Protein AF-0000000074722580 (afdb_homodimer)

Sequence (576 aa):
MATIPPAQSQTWTHVDGDWHEGNVPIMGARTHAVWLGSSVFDGARWFEGVAPDLDLHCQRVNASALALGLQPTMEPDAMAALTMEGIRKFDGNTAVYIRPTYWAEHGGYMSVPADPASTRFALCLFEAPMIAPQGFSVTVSPFRRPTIETMPTNAKAGCLYPNNGRAIMEARARGFDNCLVRDMLGNVCETATSNVFLVKDGQVMTPAPNRTFLSGITRNRIIDLLWQYGFKTAERALTVEDFMDADEIFSTGNHSKVVPVVQIEDRELQPGPVGKKARELYWEWAHGMATIPPAQSQTWTHVDGDWHEGNVPIMGARTHAVWLGSSVFDGARWFEGVAPDLDLHCQRVNASALALGLQPTMEPDAMAALTMEGIRKFDGNTAVYIRPTYWAEHGGYMSVPADPASTRFALCLFEAPMIAPQGFSVTVSPFRRPTIETMPTNAKAGCLYPNNGRAIMEARARGFDNCLVRDMLGNVCETATSNVFLVKDGQVMTPAPNRTFLSGITRNRIIDLLWQYGFKTAERALTVEDFMDADEIFSTGNHSKVVPVVQIEDRELQPGPVGKKARELYWEWAHG

InterPro domains:
  IPR001544 Aminotransferase class IV [PF01063] (39-264)
  IPR018300 Aminotransferase, class IV, conserved site [PS00770] (190-219)
  IPR036038 Aminotransferase-like, PLP-dependent enzymes [SSF56752] (10-288)
  IPR043131 Branched-chain-amino-acid aminotransferase-like, N-terminal [G3DSA:3.30.470.10] (3-133)
  IPR043132 Branched-chain-amino-acid aminotransferase-like, C-terminal [G3DSA:3.20.10.10] (136-288)
  IPR050571 Class-IV Pyridoxal-Phosphate-Dependent Aminotransferase [PTHR42743] (29-285)

pLDDT: mean 97.41, std 3.27, range [64.88, 98.94]

Solvent-accessible s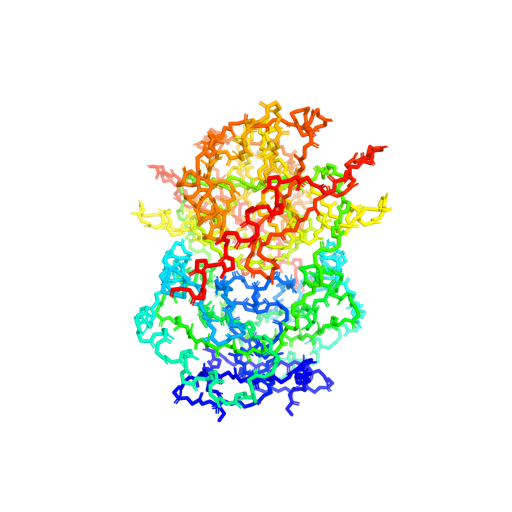urface area (backbone atoms only — not comparable to full-atom values): 29037 Å² total; per-residue (Å²): 127,59,82,58,70,73,46,94,44,66,28,42,29,38,35,86,91,39,79,39,72,42,28,46,50,66,35,20,75,62,23,30,28,64,53,36,20,41,23,25,32,37,68,39,40,37,48,95,90,33,49,66,64,42,60,58,42,39,45,45,34,42,50,14,24,47,67,72,50,36,45,66,86,70,54,34,69,59,47,44,51,51,48,57,58,54,55,66,76,50,93,72,83,60,23,28,38,36,32,48,34,41,32,21,41,34,47,34,74,93,47,63,21,57,20,33,88,40,40,45,62,37,42,38,36,31,56,46,73,72,65,81,62,83,44,43,32,27,37,76,39,90,38,32,41,42,43,60,50,34,32,71,33,79,25,56,37,10,32,60,32,49,39,32,18,52,34,30,53,56,26,41,77,74,74,24,72,25,20,39,26,22,37,90,86,56,33,41,60,25,38,57,84,30,40,45,37,35,26,45,96,79,37,35,37,30,42,41,80,76,50,40,52,76,76,46,69,52,43,52,51,46,49,50,51,39,40,72,74,66,45,56,67,44,70,36,92,34,43,62,65,55,59,74,67,32,69,26,40,28,33,26,28,60,82,64,44,48,32,30,32,34,26,48,71,92,42,79,41,56,76,39,71,64,55,52,47,47,38,52,51,49,53,51,56,56,75,98,126,58,80,58,70,75,44,95,44,67,28,42,29,39,35,88,90,40,79,39,71,41,29,46,51,66,35,21,75,62,23,30,27,64,53,36,19,41,23,25,32,37,67,39,40,36,47,95,90,32,48,67,63,42,60,59,43,37,45,45,34,42,50,14,22,48,66,72,50,36,45,67,85,70,53,33,68,59,47,46,52,50,47,56,58,55,54,67,76,50,91,71,84,61,24,29,38,37,32,46,33,42,32,21,41,33,47,33,75,92,47,63,21,56,20,32,87,39,40,44,63,37,42,39,36,32,57,46,74,72,65,80,63,82,42,44,31,28,35,76,39,89,39,31,42,43,44,61,49,33,31,69,34,78,27,56,38,8,32,60,32,50,39,30,16,52,34,31,53,55,25,40,76,74,75,24,72,25,21,38,26,21,38,90,86,56,33,41,58,24,37,58,82,31,41,46,36,36,27,44,95,81,37,36,37,30,44,42,80,76,50,41,50,78,79,44,68,51,42,53,52,45,51,52,51,39,39,73,74,65,46,56,69,42,71,34,91,35,43,63,64,56,60,75,67,33,70,24,40,30,33,26,27,62,82,65,43,48,32,30,33,32,24,48,71,91,40,80,42,58,76,38,69,63,56,52,46,46,39,51,51,49,53,52,58,56,74,103

Radius of gyration: 24.69 Å; Cα contacts (8 Å, |Δi|>4): 1431; chains: 2; bounding box: 51×77×54 Å

Secondary structure (DSSP, 8-state):
---PPPPSS-EEEEETTEEEESS-EEEETT-HHHHH--EEE--EEEBTTB-TTHHHHHHHHHHHHHHTT----S-HHHHHHHHHHHHTTS-SSS-EEEEEEEEESSB-TTSSSB-GGGEEEEEEEEE-PPPP---EEEEEEEEEPPPTTTS-TTS-BGGGHHHHHHHHHHHHHTT-SEEEEE-TTS-EEEESSSEEEEEETTEEEEEPP-SSS---HHHHHHHHHHHHHT--EEEE---HHHHHT-SEEEEEETTTEEEEEEEETTEE----HHHHHHHHHHHHHHH-/---PPPPSS-EEEEETTEEEESS-EEEETT-HHHHH--EEE--EEEBTTB-TTHHHHHHHHHHHHHHTT----S-HHHHHHHHHHHHTTS-SSS-EEEEEEEEESSB-TTSSSB-GGGEEEEEEEEE-PPPP---EEEEEEEEEPPPTTTS-TTS-BGGGHHHHHHHHHHHHHTT-SEEEEE-TTS-EEEESSSEEEEEETTEEEEEPP-SSS---HHHHHHHHHHHHHT--EEEE---HHHHHT-SEEEEEETTTEEEEEEEETTEE----HHHHHHHHHHHHHHH-

Foldseek 3Di:
DDDDDWDPFWKWKDFPHDIDTTDDDDADPQFLCVPLFFKAKFKWKDAPHFTPPQLVRLVQSCVQCVLLVAHDDDDSVRLSVVVVVVVVVDPRHFMKIKMKMKGARFADDVGNRGDNVRITIMIMIGGDHADDQPAWAEEAFPQAFDAVVVDSQSHRGPVRLVSLVVRQVVRVVVPTRWYFHYHPVQFTQDISAFFKWFADPQAIEGAADPSRHDPAPLNVVLQVLCVVVPGHYDHDRHHPVNRVRTLWMWTADNRNGIHTHQYYDPDGHDHDPSSVVSVVSVVVVRVD/DDDDDWDPFWKWKDFPHDIDTTDDDDADPQFLCVPLFFKAKFKWKDAPHFTPPQLVRLVQRCVQCVLLVAHDDDDSVRLSVVQVVVVVVDPRHFMKIWMKMKGARFADDVGNRGDNVRITIMIMIGGDHADDQPAWAEEAFPQAFDAVVVDSQSHRGPVRLVSLVVRQVVRVVVPTRWYFHYHPVQFTQDISAFFKWFADPQAIEGAADPSRHDPAPLNVVLQVLCVVVPGHYDHDRHHPVNRVRTQWMWTADNRNGIHTHQYYDPDGHDHDPSSVVSVVSVVVVRVD

Structure (mmCIF, N/CA/C/O backbone):
data_AF-0000000074722580-model_v1
#
loop_
_entity.id
_entity.type
_entity.pdbx_description
1 polymer 'Branched-chain-amino-acid aminotransferase'
#
loop_
_atom_site.group_PDB
_atom_site.id
_atom_site.type_symbol
_atom_site.label_atom_id
_atom_site.label_alt_id
_atom_site.label_comp_id
_atom_site.label_asym_id
_atom_site.label_entity_id
_atom_site.label_seq_id
_atom_site.pdbx_PDB_ins_code
_atom_site.Cartn_x
_atom_site.Cartn_y
_atom_site.Cartn_z
_atom_site.occupancy
_atom_site.B_iso_or_equiv
_atom_site.auth_seq_id
_atom_site.auth_comp_id
_atom_site.auth_asym_id
_atom_site.auth_atom_id
_atom_site.pdbx_PDB_model_num
ATOM 1 N N . MET A 1 1 ? -28 2.123 0.714 1 65.31 1 MET A N 1
ATOM 2 C CA . MET A 1 1 ? -26.75 1.441 1.031 1 65.31 1 MET A CA 1
ATOM 3 C C . MET A 1 1 ? -25.781 1.521 -0.139 1 65.31 1 MET A C 1
ATOM 5 O O . MET A 1 1 ? -26.188 1.511 -1.3 1 65.31 1 MET A O 1
ATOM 9 N N . ALA A 1 2 ? -24.5 1.854 0.197 1 73.62 2 ALA A N 1
ATOM 10 C CA . ALA A 1 2 ? -23.5 1.885 -0.874 1 73.62 2 ALA A CA 1
ATOM 11 C C . ALA A 1 2 ? -23.531 0.591 -1.683 1 73.62 2 ALA A C 1
ATOM 13 O O . ALA A 1 2 ? -23.656 -0.498 -1.12 1 73.62 2 ALA A O 1
ATOM 14 N N . THR A 1 3 ? -23.547 0.732 -2.967 1 88.06 3 THR A N 1
ATOM 15 C CA . THR A 1 3 ? -23.625 -0.433 -3.842 1 88.06 3 THR A CA 1
ATOM 16 C C . THR A 1 3 ? -22.234 -0.978 -4.137 1 88.06 3 THR A C 1
ATOM 18 O O . THR A 1 3 ? -21.438 -0.338 -4.836 1 88.06 3 THR A O 1
ATOM 21 N N . ILE A 1 4 ? -21.906 -2.1 -3.566 1 93.38 4 ILE A N 1
ATOM 22 C CA . ILE A 1 4 ? -20.672 -2.814 -3.869 1 93.38 4 ILE A CA 1
ATOM 23 C C . ILE A 1 4 ? -20.891 -3.719 -5.082 1 93.38 4 ILE A C 1
ATOM 25 O O . ILE A 1 4 ? -21.812 -4.535 -5.102 1 93.38 4 ILE A O 1
ATOM 29 N N . PRO A 1 5 ? -20.062 -3.564 -6.086 1 96 5 PRO A N 1
ATOM 30 C CA . PRO A 1 5 ? -20.25 -4.355 -7.305 1 96 5 PRO A CA 1
ATOM 31 C C . PRO A 1 5 ? -20.234 -5.859 -7.039 1 96 5 PRO A C 1
ATOM 33 O O . PRO A 1 5 ? -19.562 -6.32 -6.117 1 96 5 PRO A O 1
ATOM 36 N N . PRO A 1 6 ? -20.984 -6.586 -7.84 1 96.5 6 PRO A N 1
ATOM 37 C CA . PRO A 1 6 ? -21 -8.039 -7.66 1 96.5 6 PRO A CA 1
ATOM 38 C C . PRO A 1 6 ? -19.641 -8.672 -7.938 1 96.5 6 PRO A C 1
ATOM 40 O O . PRO A 1 6 ? -18.797 -8.078 -8.617 1 96.5 6 PRO A O 1
ATOM 43 N N . ALA A 1 7 ? -19.469 -9.836 -7.34 1 97.06 7 ALA A N 1
ATOM 44 C CA . ALA A 1 7 ? -18.25 -10.594 -7.617 1 97.06 7 ALA A CA 1
ATOM 45 C C . ALA A 1 7 ? -18.172 -10.984 -9.086 1 97.06 7 ALA A C 1
ATOM 47 O O . ALA A 1 7 ? -19.188 -11.234 -9.727 1 97.06 7 ALA A O 1
ATOM 48 N N . GLN A 1 8 ? -17 -11.078 -9.617 1 95.94 8 GLN A N 1
ATOM 49 C CA . GLN A 1 8 ? -16.766 -11.32 -11.031 1 95.94 8 GLN A CA 1
ATOM 50 C C . GLN A 1 8 ? -16.875 -12.805 -11.367 1 95.94 8 GLN A C 1
ATOM 52 O O . GLN A 1 8 ? -16.953 -13.18 -12.539 1 95.94 8 GLN A O 1
ATOM 57 N N . SER A 1 9 ? -16.875 -13.695 -10.367 1 97.44 9 SER A N 1
ATOM 58 C CA . SER A 1 9 ? -17.047 -15.141 -10.469 1 97.44 9 SER A CA 1
ATOM 59 C C . SER A 1 9 ? -17.672 -15.711 -9.203 1 97.44 9 SER A C 1
ATOM 61 O O . SER A 1 9 ? -17.859 -14.992 -8.219 1 97.44 9 SER A O 1
ATOM 63 N N . GLN A 1 10 ? -18.062 -16.984 -9.273 1 98.44 10 GLN A N 1
ATOM 64 C CA . GLN A 1 10 ? -18.578 -17.594 -8.047 1 98.44 10 GLN A CA 1
ATOM 65 C C . GLN A 1 10 ? -17.625 -17.391 -6.883 1 98.44 10 GLN A C 1
ATOM 67 O O . GLN A 1 10 ? -16.438 -17.703 -6.988 1 98.44 10 GLN A O 1
ATOM 72 N N . THR A 1 11 ? -18.172 -16.828 -5.82 1 98.75 11 THR A N 1
ATOM 73 C CA . THR A 1 11 ? -17.344 -16.422 -4.684 1 98.75 11 THR A CA 1
ATOM 74 C C . THR A 1 11 ? -18.031 -16.766 -3.367 1 98.75 11 THR A C 1
ATOM 76 O O . THR A 1 11 ? -19.234 -16.547 -3.209 1 98.75 11 THR A O 1
ATOM 79 N N . TRP A 1 12 ? -17.266 -17.391 -2.494 1 98.81 12 TRP A N 1
ATOM 80 C CA . TRP A 1 12 ? -17.656 -17.578 -1.104 1 98.81 12 TRP A CA 1
ATOM 81 C C . TRP A 1 12 ? -16.641 -16.953 -0.156 1 98.81 12 TRP A C 1
ATOM 83 O O . TRP A 1 12 ? -15.43 -17.141 -0.328 1 98.81 12 TRP A O 1
ATOM 93 N N . THR A 1 13 ? -17.141 -16.203 0.815 1 98.81 13 THR A N 1
ATOM 94 C CA . THR A 1 13 ? -16.25 -15.586 1.798 1 98.81 13 THR A CA 1
ATOM 95 C C . THR A 1 13 ? -16.703 -15.914 3.217 1 98.81 13 THR A C 1
ATOM 97 O O . THR A 1 13 ? -17.891 -15.773 3.539 1 98.81 13 THR A O 1
ATOM 100 N N . HIS A 1 14 ? -15.789 -16.484 3.963 1 98.81 14 HIS A N 1
ATOM 101 C CA . HIS A 1 14 ? -16.031 -16.625 5.395 1 98.81 14 HIS A CA 1
ATOM 102 C C . HIS A 1 14 ? -15.547 -15.398 6.16 1 98.81 14 HIS A C 1
ATOM 104 O O . HIS A 1 14 ? -14.383 -15.016 6.062 1 98.81 14 HIS A O 1
ATOM 110 N N . VAL A 1 15 ? -16.422 -14.758 6.898 1 98.19 15 VAL A N 1
ATOM 111 C CA . VAL A 1 15 ? -16.109 -13.602 7.734 1 98.19 15 VAL A CA 1
ATOM 112 C C . VAL A 1 15 ? -17.062 -13.555 8.93 1 98.19 15 VAL A C 1
ATOM 114 O O . VAL A 1 15 ? -18.25 -13.836 8.789 1 98.19 15 VAL A O 1
ATOM 117 N N . ASP A 1 16 ? -16.469 -13.336 10.094 1 96.5 16 ASP A N 1
ATOM 118 C CA . ASP A 1 16 ? -17.219 -13.211 11.344 1 96.5 16 ASP A CA 1
ATOM 119 C C . ASP A 1 16 ? -18.047 -14.461 11.609 1 96.5 16 ASP A C 1
ATOM 121 O O . ASP A 1 16 ? -19.219 -14.359 12.008 1 96.5 16 ASP A O 1
ATOM 125 N N . GLY A 1 17 ? -17.547 -15.555 11.258 1 96.12 17 GLY A N 1
ATOM 126 C CA . GLY A 1 17 ? -18.109 -16.812 11.695 1 96.12 17 GLY A CA 1
ATOM 127 C C . GLY A 1 17 ? -19.078 -17.422 10.68 1 96.12 17 GLY A C 1
ATOM 128 O O . GLY A 1 17 ? -19.547 -18.547 10.859 1 96.12 17 GLY A O 1
ATOM 129 N N . ASP A 1 18 ? -19.312 -16.719 9.547 1 97.44 18 ASP A N 1
ATOM 130 C CA . ASP A 1 18 ? -20.312 -17.188 8.602 1 97.44 18 ASP A CA 1
ATOM 131 C C . ASP A 1 18 ? -19.781 -17.156 7.168 1 97.44 18 ASP A C 1
ATOM 133 O O . ASP A 1 18 ? -18.875 -16.375 6.863 1 97.44 18 ASP A O 1
ATOM 137 N N . TRP A 1 19 ? -20.375 -18.047 6.352 1 98.31 19 TRP A N 1
ATOM 138 C CA . TRP A 1 19 ? -20.109 -18.031 4.918 1 98.31 19 TRP A CA 1
ATOM 139 C C . TRP A 1 19 ? -21.109 -17.141 4.191 1 98.31 19 TRP A C 1
ATOM 141 O O . TRP A 1 19 ? -22.312 -17.203 4.48 1 98.31 19 TRP A O 1
ATOM 151 N N . HIS A 1 20 ? -20.641 -16.312 3.318 1 98.06 20 HIS A N 1
ATOM 152 C CA . HIS A 1 20 ? -21.469 -15.461 2.473 1 98.06 20 HIS A CA 1
ATOM 153 C C . HIS A 1 20 ? -21.125 -15.641 0.999 1 98.06 20 HIS A C 1
ATOM 155 O O . HIS A 1 20 ? -19.953 -15.75 0.642 1 98.06 20 HIS A O 1
ATOM 161 N N . GLU A 1 21 ? -22.125 -15.703 0.161 1 97.81 21 GLU A N 1
ATOM 162 C CA . GLU A 1 21 ? -21.906 -15.766 -1.28 1 97.81 21 GLU A CA 1
ATOM 163 C C . GLU A 1 21 ? -21.797 -14.367 -1.88 1 97.81 21 GLU A C 1
ATOM 165 O O . GLU A 1 21 ? -22.422 -13.422 -1.39 1 97.81 21 GLU A O 1
ATOM 170 N N . GLY A 1 22 ? -20.969 -14.297 -2.967 1 97.94 22 GLY A N 1
ATOM 171 C CA . GLY A 1 22 ? -20.844 -13.031 -3.672 1 97.94 22 GLY A CA 1
ATOM 172 C C . GLY A 1 22 ? -19.812 -12.109 -3.055 1 97.94 22 GLY A C 1
ATOM 173 O O . GLY A 1 22 ? -18.906 -12.562 -2.338 1 97.94 22 GLY A O 1
ATOM 174 N N . ASN A 1 23 ? -19.812 -10.859 -3.42 1 98.12 23 ASN A N 1
ATOM 175 C CA . ASN A 1 23 ? -18.875 -9.844 -2.936 1 98.12 23 ASN A CA 1
ATOM 176 C C . ASN A 1 23 ? -19.359 -9.203 -1.643 1 98.12 23 ASN A C 1
ATOM 178 O O . ASN A 1 23 ? -19.688 -8.008 -1.621 1 98.12 23 ASN A O 1
ATOM 182 N N . VAL A 1 24 ? -19.281 -9.922 -0.545 1 97.56 24 VAL A N 1
ATOM 183 C CA . VAL A 1 24 ? -19.797 -9.492 0.752 1 97.56 24 VAL A CA 1
ATOM 184 C C . VAL A 1 24 ? -19.016 -8.273 1.232 1 97.56 24 VAL A C 1
ATOM 186 O O . VAL A 1 24 ? -17.781 -8.234 1.146 1 97.56 24 VAL A O 1
ATOM 189 N N . PRO A 1 25 ? -19.688 -7.23 1.738 1 97.38 25 PRO A N 1
ATOM 190 C CA . PRO A 1 25 ? -18.984 -6.074 2.293 1 97.38 25 PRO A CA 1
ATOM 191 C C . PRO A 1 25 ? -18.156 -6.43 3.529 1 97.38 25 PRO A C 1
ATOM 193 O O . PRO A 1 25 ? -18.656 -7.102 4.438 1 97.38 25 PRO A O 1
ATOM 196 N N . ILE A 1 26 ? -16.891 -5.918 3.549 1 98 26 ILE A N 1
ATOM 197 C CA . ILE A 1 26 ? -16.094 -6.285 4.703 1 98 26 ILE A CA 1
ATOM 198 C C . ILE A 1 26 ? -15.383 -5.051 5.258 1 98 26 ILE A C 1
ATOM 200 O O . ILE A 1 26 ? -14.867 -5.074 6.379 1 98 26 ILE A O 1
ATOM 204 N N . MET A 1 27 ? -15.328 -3.924 4.543 1 98.25 27 MET A N 1
ATOM 205 C CA . MET A 1 27 ? -14.695 -2.699 5.027 1 98.25 27 MET A CA 1
ATOM 206 C C . MET A 1 27 ? -15.633 -1.507 4.875 1 98.25 27 MET A C 1
ATOM 208 O O . MET A 1 27 ? -16.328 -1.385 3.865 1 98.25 27 MET A O 1
ATOM 212 N N . GLY A 1 28 ? -15.578 -0.667 5.918 1 98.25 28 GLY A N 1
ATOM 213 C CA . GLY A 1 28 ? -16.328 0.579 5.871 1 98.25 28 GLY A CA 1
ATOM 214 C C . GLY A 1 28 ? -15.453 1.787 5.59 1 98.25 28 GLY A C 1
ATOM 215 O O . GLY A 1 28 ? -14.227 1.675 5.539 1 98.25 28 GLY A O 1
ATOM 216 N N . ALA A 1 29 ? -16.078 2.891 5.438 1 98.31 29 ALA A N 1
ATOM 217 C CA . ALA A 1 29 ? -15.414 4.137 5.062 1 98.31 29 ALA A CA 1
ATOM 218 C C . ALA A 1 29 ? -14.383 4.547 6.109 1 98.31 29 ALA A C 1
ATOM 220 O O . ALA A 1 29 ? -13.422 5.254 5.801 1 98.31 29 ALA A O 1
ATOM 221 N N . ARG A 1 30 ? -14.57 4.039 7.355 1 98.31 30 ARG A N 1
ATOM 222 C CA . ARG A 1 30 ? -13.672 4.43 8.438 1 98.31 30 ARG A CA 1
ATOM 223 C C . ARG A 1 30 ? -12.656 3.336 8.727 1 98.31 30 ARG A C 1
ATOM 225 O O . ARG A 1 30 ? -11.836 3.467 9.641 1 98.31 30 ARG A O 1
ATOM 232 N N . THR A 1 31 ? -12.711 2.223 7.957 1 98.62 31 THR A N 1
ATOM 233 C CA . THR A 1 31 ? -11.734 1.152 8.133 1 98.62 31 THR A CA 1
ATOM 234 C C . THR A 1 31 ? -10.328 1.638 7.789 1 98.62 31 THR A C 1
ATOM 236 O O . THR A 1 31 ? -10.125 2.273 6.75 1 98.62 31 THR A O 1
ATOM 239 N N . HIS A 1 32 ? -9.391 1.327 8.68 1 98.69 32 HIS A N 1
ATOM 240 C CA . HIS A 1 32 ? -8.016 1.782 8.547 1 98.69 32 HIS A CA 1
ATOM 241 C C . HIS A 1 32 ? -7.395 1.299 7.242 1 98.69 32 HIS A C 1
ATOM 243 O O . HIS A 1 32 ? -6.711 2.061 6.551 1 98.69 32 HIS A O 1
ATOM 249 N N . ALA A 1 33 ? -7.613 0.136 6.836 1 98.69 33 ALA A N 1
ATOM 250 C CA . ALA A 1 33 ? -7.008 -0.478 5.656 1 98.69 33 ALA A CA 1
ATOM 251 C C . ALA A 1 33 ? -7.473 0.211 4.379 1 98.69 33 ALA A C 1
ATOM 253 O O . ALA A 1 33 ? -6.758 0.216 3.373 1 98.69 33 ALA A O 1
ATOM 254 N N . VAL A 1 34 ? -8.617 0.86 4.402 1 98.06 34 VAL A N 1
ATOM 255 C CA . VAL A 1 34 ? -9.203 1.49 3.225 1 98.06 34 VAL A CA 1
ATOM 256 C C . VAL A 1 34 ? -8.305 2.633 2.75 1 98.06 34 VAL A C 1
ATOM 258 O O . VAL A 1 34 ? -8.117 2.82 1.545 1 98.06 34 VAL A O 1
ATOM 261 N N . TRP A 1 35 ? -7.707 3.291 3.707 1 96.75 35 TRP A N 1
ATOM 262 C CA . TRP A 1 35 ? -7.016 4.5 3.273 1 96.75 35 TRP A CA 1
ATOM 263 C C . TRP A 1 35 ? -5.547 4.465 3.684 1 96.75 35 TRP A C 1
ATOM 265 O O . TRP A 1 35 ? -4.715 5.156 3.094 1 96.75 35 TRP A O 1
ATOM 275 N N . LEU A 1 36 ? -5.168 3.557 4.633 1 98.19 36 LEU A N 1
ATOM 276 C CA . LEU A 1 36 ? -3.773 3.561 5.055 1 98.19 36 LEU A CA 1
ATOM 277 C C . LEU A 1 36 ? -3.119 2.209 4.785 1 98.19 36 LEU A C 1
ATOM 279 O O . LEU A 1 36 ? -2.014 1.942 5.258 1 98.19 36 LEU A O 1
ATOM 283 N N . GLY A 1 37 ? -3.77 1.348 4.117 1 98.31 37 GLY A N 1
ATOM 284 C CA . GLY A 1 37 ? -3.193 0.197 3.439 1 98.31 37 GLY A CA 1
ATOM 285 C C . GLY A 1 37 ? -2.719 -0.882 4.395 1 98.31 37 GLY A C 1
ATOM 286 O O . GLY A 1 37 ? -1.729 -1.565 4.125 1 98.31 37 GLY A O 1
ATOM 287 N N . SER A 1 38 ? -3.393 -1.056 5.523 1 98.69 38 SER A N 1
ATOM 288 C CA . SER A 1 38 ? -2.994 -2.051 6.512 1 98.69 38 SER A CA 1
ATOM 289 C C . SER A 1 38 ? -3.668 -3.395 6.246 1 98.69 38 SER A C 1
ATOM 291 O O . SER A 1 38 ? -4.438 -3.883 7.074 1 98.69 38 SER A O 1
ATOM 293 N N . SER A 1 39 ? -3.297 -4.047 5.137 1 98.88 39 SER A N 1
ATOM 294 C CA . SER A 1 39 ? -3.838 -5.355 4.789 1 98.88 39 SER A CA 1
ATOM 295 C C . SER A 1 39 ? -2.748 -6.285 4.27 1 98.88 39 SER A C 1
ATOM 297 O O . SER A 1 39 ? -1.799 -5.836 3.621 1 98.88 39 SER A O 1
ATOM 299 N N . VAL A 1 40 ? -2.861 -7.547 4.633 1 98.94 40 VAL A N 1
ATOM 300 C CA . VAL A 1 40 ? -2.047 -8.625 4.082 1 98.94 40 VAL A CA 1
ATOM 301 C C . VAL A 1 40 ? -2.951 -9.727 3.537 1 98.94 40 VAL A C 1
ATOM 303 O O . VAL A 1 40 ? -4.121 -9.828 3.918 1 98.94 40 VAL A O 1
ATOM 306 N N . PHE A 1 41 ? -2.447 -10.484 2.617 1 98.88 41 PHE A N 1
ATOM 307 C CA . PHE A 1 41 ? -3.166 -11.633 2.076 1 98.88 41 PHE A CA 1
ATOM 308 C C . PHE A 1 41 ? -2.199 -12.742 1.688 1 98.88 41 PHE A C 1
ATOM 310 O O . PHE A 1 41 ? -0.981 -12.555 1.726 1 98.88 41 PHE A O 1
ATOM 317 N N . ASP A 1 42 ? -2.662 -13.836 1.415 1 98.62 42 ASP A N 1
ATOM 318 C CA . ASP A 1 42 ? -1.96 -14.883 0.681 1 98.62 42 ASP A CA 1
ATOM 319 C C . ASP A 1 42 ? -2.838 -15.461 -0.427 1 98.62 42 ASP A C 1
ATOM 321 O O . ASP A 1 42 ? -4.008 -15.094 -0.553 1 98.62 42 ASP A O 1
ATOM 325 N N . GLY A 1 43 ? -2.273 -16.141 -1.297 1 97.75 43 GLY A N 1
ATOM 326 C CA . GLY A 1 43 ? -2.963 -16.766 -2.414 1 97.75 43 GLY A CA 1
ATOM 327 C C . GLY A 1 43 ? -2.594 -18.234 -2.602 1 97.75 43 GLY A C 1
ATOM 328 O O . GLY A 1 43 ? -1.479 -18.547 -3.027 1 97.75 43 GLY A O 1
ATOM 329 N N . ALA A 1 44 ? -3.471 -19.062 -2.271 1 98.25 44 ALA A N 1
ATOM 330 C CA . ALA A 1 44 ? -3.346 -20.484 -2.582 1 98.25 44 ALA A CA 1
ATOM 331 C C . ALA A 1 44 ? -4.312 -20.891 -3.688 1 98.25 44 ALA A C 1
ATOM 333 O O . ALA A 1 44 ? -5.016 -20.047 -4.246 1 98.25 44 ALA A O 1
ATOM 334 N N . ARG A 1 45 ? -4.195 -22.188 -4.09 1 97.56 45 ARG A N 1
ATOM 335 C CA . ARG A 1 45 ? -5.016 -22.672 -5.199 1 97.56 45 ARG A CA 1
ATOM 336 C C . ARG A 1 45 ? -5.539 -24.078 -4.922 1 97.56 45 ARG A C 1
ATOM 338 O O . ARG A 1 45 ? -4.805 -24.938 -4.414 1 97.56 45 ARG A O 1
ATOM 345 N N . TRP A 1 46 ? -6.797 -24.25 -5.203 1 98.12 46 TRP A N 1
ATOM 346 C CA . TRP A 1 46 ? -7.391 -25.578 -5.324 1 98.12 46 TRP A CA 1
ATOM 347 C C . TRP A 1 46 ? -7.668 -25.922 -6.781 1 98.12 46 TRP A C 1
ATOM 349 O O . TRP A 1 46 ? -8.266 -25.125 -7.512 1 98.12 46 TRP A O 1
ATOM 359 N N . PHE A 1 47 ? -7.172 -27.094 -7.23 1 97.31 47 PHE A N 1
ATOM 360 C CA . PHE A 1 47 ? -7.418 -27.547 -8.594 1 97.31 47 PHE A CA 1
ATOM 361 C C . PHE A 1 47 ? -7.391 -29.078 -8.664 1 97.31 47 PHE A C 1
ATOM 363 O O . PHE A 1 47 ? -6.602 -29.719 -7.965 1 97.31 47 PHE A O 1
ATOM 370 N N . GLU A 1 48 ? -8.273 -29.625 -9.391 1 96.5 48 GLU A N 1
ATOM 371 C CA . GLU A 1 48 ? -8.328 -31.062 -9.648 1 96.5 48 GLU A CA 1
ATOM 372 C C . GLU A 1 48 ? -8.336 -31.859 -8.344 1 96.5 48 GLU A C 1
ATOM 374 O O . GLU A 1 48 ? -7.68 -32.875 -8.234 1 96.5 48 GLU A O 1
ATOM 379 N N . GLY A 1 49 ? -8.852 -31.297 -7.344 1 96.94 49 GLY A N 1
ATOM 380 C CA . GLY A 1 49 ? -9.086 -32.031 -6.105 1 96.94 49 GLY A CA 1
ATOM 381 C C . GLY A 1 49 ? -7.98 -31.828 -5.086 1 96.94 49 GLY A C 1
ATOM 382 O O . GLY A 1 49 ? -8.039 -32.375 -3.98 1 96.94 49 GLY A O 1
ATOM 383 N N . VAL A 1 50 ? -7 -31 -5.418 1 97.62 50 VAL A N 1
ATOM 384 C CA . VAL A 1 50 ? -5.883 -30.844 -4.496 1 97.62 50 VAL A CA 1
ATOM 385 C C . VAL A 1 50 ? -5.664 -29.359 -4.199 1 97.62 50 VAL A C 1
ATOM 387 O O . VAL A 1 50 ? -6.047 -28.5 -4.992 1 97.62 50 VAL A O 1
ATOM 390 N N . ALA A 1 51 ? -5.105 -29.031 -3.094 1 98.06 51 ALA A N 1
ATOM 391 C CA . ALA A 1 51 ? -4.676 -27.703 -2.67 1 98.06 51 ALA A CA 1
ATOM 392 C C . ALA A 1 51 ? -3.238 -27.719 -2.162 1 98.06 51 ALA A C 1
ATOM 394 O O . ALA A 1 51 ? -2.996 -27.594 -0.959 1 98.06 51 ALA A O 1
ATOM 395 N N . PRO A 1 52 ? -2.309 -27.812 -3.104 1 98.06 52 PRO A N 1
ATOM 396 C CA . PRO A 1 52 ? -0.913 -28 -2.703 1 98.06 52 PRO A CA 1
ATOM 397 C C . PRO A 1 52 ? -0.396 -26.875 -1.816 1 98.06 52 PRO A C 1
ATOM 399 O O . PRO A 1 52 ? -0.707 -25.703 -2.057 1 98.06 52 PRO A O 1
ATOM 402 N N . ASP A 1 53 ? 0.362 -27.25 -0.727 1 98.44 53 ASP A N 1
ATOM 403 C CA . ASP A 1 53 ? 1.089 -26.344 0.163 1 98.44 53 ASP A CA 1
ATOM 404 C C . ASP A 1 53 ? 0.135 -25.375 0.866 1 98.44 53 ASP A C 1
ATOM 406 O O . ASP A 1 53 ? 0.532 -24.281 1.256 1 98.44 53 ASP A O 1
ATOM 410 N N . LEU A 1 54 ? -1.122 -25.781 1.011 1 98.69 54 LEU A N 1
ATOM 411 C CA . LEU A 1 54 ? -2.105 -24.922 1.669 1 98.69 54 LEU A CA 1
ATOM 412 C C . LEU A 1 54 ? -1.646 -24.547 3.074 1 98.69 54 LEU A C 1
ATOM 414 O O . LEU A 1 54 ? -1.824 -23.406 3.504 1 98.69 54 LEU A O 1
ATOM 418 N N . ASP A 1 55 ? -1.106 -25.469 3.77 1 98.56 55 ASP A N 1
ATOM 419 C CA . ASP A 1 55 ? -0.62 -25.219 5.125 1 98.56 55 ASP A CA 1
ATOM 420 C C . ASP A 1 55 ? 0.43 -24.109 5.137 1 98.56 55 ASP A C 1
ATOM 422 O O . ASP A 1 55 ? 0.406 -23.234 6.008 1 98.56 55 ASP A O 1
ATOM 426 N N . LEU A 1 56 ? 1.368 -24.125 4.141 1 98.69 56 LEU A N 1
ATOM 427 C CA . LEU A 1 56 ? 2.424 -23.125 4.055 1 98.69 56 LEU A CA 1
ATOM 428 C C . LEU A 1 56 ? 1.841 -21.75 3.744 1 98.69 56 LEU A C 1
ATOM 430 O O . LEU A 1 56 ? 2.305 -20.734 4.277 1 98.69 56 LEU A O 1
ATOM 434 N N . HIS A 1 57 ? 0.847 -21.719 2.895 1 98.81 57 HIS A N 1
ATOM 435 C CA . HIS A 1 57 ? 0.184 -20.453 2.582 1 98.81 57 HIS A CA 1
ATOM 436 C C . HIS A 1 57 ? -0.523 -19.891 3.805 1 98.81 57 HIS A C 1
ATOM 438 O O . HIS A 1 57 ? -0.477 -18.672 4.047 1 98.81 57 HIS A O 1
ATOM 444 N N . CYS A 1 58 ? -1.173 -20.734 4.574 1 98.88 58 CYS A N 1
ATOM 445 C CA . CYS A 1 58 ? -1.843 -20.312 5.801 1 98.88 58 CYS A CA 1
ATOM 446 C C . CYS A 1 58 ? -0.837 -19.797 6.82 1 98.88 58 CYS A C 1
ATOM 448 O O . CYS A 1 58 ? -1.1 -18.812 7.512 1 98.88 58 CYS A O 1
ATOM 450 N N . GLN A 1 59 ? 0.28 -20.422 6.895 1 98.88 59 GLN A N 1
ATOM 451 C CA . GLN A 1 59 ? 1.333 -19.969 7.797 1 98.88 59 GLN A CA 1
ATOM 452 C C . GLN A 1 59 ? 1.888 -18.625 7.355 1 98.88 59 GLN A C 1
ATOM 454 O O . GLN A 1 59 ? 2.15 -17.75 8.188 1 98.88 59 GLN A O 1
ATOM 459 N N . ARG A 1 60 ? 2.014 -18.469 6.074 1 98.81 60 ARG A N 1
ATOM 460 C CA . ARG A 1 60 ? 2.652 -17.25 5.574 1 98.81 60 ARG A CA 1
ATOM 461 C C . ARG A 1 60 ? 1.759 -16.031 5.785 1 98.81 60 ARG A C 1
ATOM 463 O O . ARG A 1 60 ? 2.25 -14.938 6.051 1 98.81 60 ARG A O 1
ATOM 470 N N . VAL A 1 61 ? 0.432 -16.172 5.648 1 98.94 61 VAL A N 1
ATOM 471 C CA . VAL A 1 61 ? -0.416 -15.008 5.852 1 98.94 61 VAL A CA 1
ATOM 472 C C . VAL A 1 61 ? -0.317 -14.547 7.301 1 98.94 61 VAL A C 1
ATOM 474 O O . VAL A 1 61 ? -0.367 -13.344 7.582 1 98.94 61 VAL A O 1
ATOM 477 N N . ASN A 1 62 ? -0.174 -15.461 8.234 1 98.94 62 ASN A N 1
ATOM 478 C CA . ASN A 1 62 ? 0.017 -15.086 9.633 1 98.94 62 ASN A CA 1
ATOM 479 C C . ASN A 1 62 ? 1.363 -14.398 9.852 1 98.94 62 ASN A C 1
ATOM 481 O O . ASN A 1 62 ? 1.451 -13.414 10.578 1 98.94 62 ASN A O 1
ATOM 485 N N . ALA A 1 63 ? 2.383 -14.945 9.227 1 98.88 63 ALA A N 1
ATOM 486 C CA . ALA A 1 63 ? 3.691 -14.305 9.32 1 98.88 63 ALA A CA 1
ATOM 487 C C . ALA A 1 63 ? 3.652 -12.898 8.734 1 98.88 63 ALA A C 1
ATOM 489 O O . ALA A 1 63 ? 4.266 -11.977 9.273 1 98.88 63 ALA A O 1
ATOM 490 N N . SER A 1 64 ? 2.951 -12.758 7.609 1 98.88 64 SER A N 1
ATOM 491 C CA . SER A 1 64 ? 2.795 -11.453 6.977 1 98.88 64 SER A CA 1
ATOM 492 C C . SER A 1 64 ? 2.055 -10.477 7.891 1 98.88 64 SER A C 1
ATOM 494 O O . SER A 1 64 ? 2.41 -9.305 7.969 1 98.88 64 SER A O 1
ATOM 496 N N . ALA A 1 65 ? 1.002 -10.969 8.539 1 98.88 65 ALA A N 1
ATOM 497 C CA . ALA A 1 65 ? 0.247 -10.133 9.477 1 98.88 65 ALA A CA 1
ATOM 498 C C . ALA A 1 65 ? 1.146 -9.602 10.586 1 98.88 65 ALA A C 1
ATOM 500 O O . ALA A 1 65 ? 1.186 -8.398 10.844 1 98.88 65 ALA A O 1
ATOM 501 N N . LEU A 1 66 ? 1.922 -10.453 11.172 1 98.69 66 LEU A N 1
ATOM 502 C CA . LEU A 1 66 ? 2.836 -10.055 12.234 1 98.69 66 LEU A CA 1
ATOM 503 C C . LEU A 1 66 ? 3.854 -9.039 11.727 1 98.69 66 LEU A C 1
ATOM 505 O O . LEU A 1 66 ? 4.125 -8.047 12.398 1 98.69 66 LEU A O 1
ATOM 509 N N . ALA A 1 67 ? 4.363 -9.32 10.555 1 98.44 67 ALA A N 1
ATOM 510 C CA . ALA A 1 67 ? 5.367 -8.438 9.969 1 98.44 67 ALA A CA 1
ATOM 511 C C . ALA A 1 67 ? 4.801 -7.035 9.742 1 98.44 67 ALA A C 1
ATOM 513 O O . ALA A 1 67 ? 5.523 -6.043 9.852 1 98.44 67 ALA A O 1
ATOM 514 N N . LEU A 1 68 ? 3.504 -6.934 9.484 1 98.5 68 LEU A N 1
ATOM 515 C CA . LEU A 1 68 ? 2.887 -5.648 9.18 1 98.5 68 LEU A CA 1
ATOM 516 C C . LEU A 1 68 ? 2.361 -4.988 10.453 1 98.5 68 LEU A C 1
ATOM 518 O O . LEU A 1 68 ? 1.734 -3.926 10.391 1 98.5 68 LEU A O 1
ATOM 522 N N . GLY A 1 69 ? 2.486 -5.621 11.586 1 97.75 69 GLY A N 1
ATOM 523 C CA . GLY A 1 69 ? 2.027 -5.066 12.852 1 97.75 69 GLY A CA 1
ATOM 524 C C . GLY A 1 69 ? 0.582 -5.406 13.156 1 97.75 69 GLY A C 1
ATOM 525 O O . GLY A 1 69 ? -0.074 -4.707 13.938 1 97.75 69 GLY A O 1
ATOM 526 N N . LEU A 1 70 ? 0.049 -6.43 12.547 1 98.69 70 LEU A N 1
ATOM 527 C CA . LEU A 1 70 ? -1.289 -6.941 12.828 1 98.69 70 LEU A CA 1
ATOM 528 C C . LEU A 1 70 ? -1.226 -8.156 13.75 1 98.69 70 LEU A C 1
ATOM 530 O O . LEU A 1 70 ? -0.161 -8.75 13.922 1 98.69 70 LEU A O 1
ATOM 534 N N . GLN A 1 71 ? -2.326 -8.422 14.367 1 98.69 71 GLN A N 1
ATOM 535 C CA . GLN A 1 71 ? -2.434 -9.617 15.203 1 98.69 71 GLN A CA 1
ATOM 536 C C . GLN A 1 71 ? -3.262 -10.695 14.516 1 98.69 71 GLN A C 1
ATOM 538 O O . GLN A 1 71 ? -4.488 -10.609 14.469 1 98.69 71 GLN A O 1
ATOM 543 N N . PRO A 1 72 ? -2.602 -11.695 13.977 1 98.69 72 PRO A N 1
ATOM 544 C CA . PRO A 1 72 ? -3.379 -12.773 13.367 1 98.69 72 PRO A CA 1
ATOM 545 C C . PRO A 1 72 ? -4.34 -13.445 14.344 1 98.69 72 PRO A C 1
ATOM 547 O O . PRO A 1 72 ? -4.004 -13.625 15.516 1 98.69 72 PRO A O 1
ATOM 550 N N . THR A 1 73 ? -5.488 -13.836 13.859 1 98.56 73 THR A N 1
ATOM 551 C CA . THR A 1 73 ? -6.535 -14.328 14.742 1 98.56 73 THR A CA 1
ATOM 552 C C . THR A 1 73 ? -6.906 -15.766 14.406 1 98.56 73 THR A C 1
ATOM 554 O O . THR A 1 73 ? -7.707 -16.391 15.102 1 98.56 73 THR A O 1
ATOM 557 N N . MET A 1 74 ? -6.434 -16.312 13.375 1 98.56 74 MET A N 1
ATOM 558 C CA . MET A 1 74 ? -6.766 -17.656 12.93 1 98.56 74 MET A CA 1
ATOM 559 C C . MET A 1 74 ? -5.535 -18.562 12.945 1 98.56 74 MET A C 1
ATOM 561 O O . MET A 1 74 ? -4.477 -18.172 12.438 1 98.56 74 MET A O 1
ATOM 565 N N . GLU A 1 75 ? -5.668 -19.688 13.555 1 98.56 75 GLU A N 1
ATOM 566 C CA . GLU A 1 75 ? -4.598 -20.672 13.469 1 98.56 75 GLU A CA 1
ATOM 567 C C . GLU A 1 75 ? -4.477 -21.25 12.055 1 98.56 75 GLU A C 1
ATOM 569 O O . GLU A 1 75 ? -5.488 -21.516 11.406 1 98.56 75 GLU A O 1
ATOM 574 N N . PRO A 1 76 ? -3.246 -21.5 11.633 1 98.75 76 PRO A N 1
ATOM 575 C CA . PRO A 1 76 ? -3.055 -21.984 10.266 1 98.75 76 PRO A CA 1
ATOM 576 C C . PRO A 1 76 ? -3.814 -23.266 9.977 1 98.75 76 PRO A C 1
ATOM 578 O O . PRO A 1 76 ? -4.441 -23.406 8.922 1 98.75 76 PRO A O 1
ATOM 581 N N . ASP A 1 77 ? -3.791 -24.188 10.859 1 98.69 77 ASP A N 1
ATOM 582 C CA . ASP A 1 77 ? -4.492 -25.453 10.656 1 98.69 77 ASP A CA 1
ATOM 583 C C . ASP A 1 77 ? -6 -25.234 10.555 1 98.69 77 ASP A C 1
ATOM 585 O O . ASP A 1 77 ? -6.672 -25.875 9.742 1 98.69 77 ASP A O 1
ATOM 589 N N . ALA A 1 78 ? -6.52 -24.406 11.445 1 98.75 78 ALA A N 1
ATOM 590 C CA . ALA A 1 78 ? -7.941 -24.078 11.398 1 98.75 78 ALA A CA 1
ATOM 591 C C . ALA A 1 78 ? -8.305 -23.375 10.094 1 98.75 78 ALA A C 1
ATOM 593 O O . ALA A 1 78 ? -9.375 -23.625 9.523 1 98.75 78 ALA A O 1
ATOM 594 N N . MET A 1 79 ? -7.434 -22.578 9.664 1 98.81 79 MET A N 1
ATOM 595 C CA . MET A 1 79 ? -7.613 -21.875 8.398 1 98.81 79 MET A CA 1
ATOM 596 C C . MET A 1 79 ? -7.672 -22.859 7.234 1 98.81 79 MET A C 1
ATOM 598 O O . MET A 1 79 ? -8.523 -22.734 6.352 1 98.81 79 MET A O 1
ATOM 602 N N . ALA A 1 80 ? -6.75 -23.781 7.23 1 98.81 80 ALA A N 1
ATOM 603 C CA . ALA A 1 80 ? -6.715 -24.797 6.184 1 98.81 80 ALA A CA 1
ATOM 604 C C . ALA A 1 80 ? -7.988 -25.641 6.191 1 98.81 80 ALA A C 1
ATOM 606 O O . ALA A 1 80 ? -8.562 -25.922 5.137 1 98.81 80 ALA A O 1
ATOM 607 N N . ALA A 1 81 ? -8.43 -26 7.387 1 98.75 81 ALA A N 1
ATOM 608 C CA . ALA A 1 81 ? -9.656 -26.781 7.512 1 98.75 81 ALA A CA 1
ATOM 609 C C . ALA A 1 81 ? -10.859 -26 7.004 1 98.75 81 ALA A C 1
ATOM 611 O O . ALA A 1 81 ? -11.703 -26.531 6.285 1 98.75 81 ALA A O 1
ATOM 612 N N . LEU A 1 82 ? -10.914 -24.734 7.398 1 98.88 82 LEU A N 1
ATOM 613 C CA . LEU A 1 82 ? -11.992 -23.859 6.957 1 98.88 82 LEU A CA 1
ATOM 614 C C . LEU A 1 82 ? -11.992 -23.719 5.438 1 98.88 82 LEU A C 1
ATOM 616 O O . LEU A 1 82 ? -13.055 -23.656 4.812 1 98.88 82 LEU A O 1
ATOM 620 N N . THR A 1 83 ? -10.797 -23.656 4.852 1 98.88 83 THR A N 1
ATOM 621 C CA . THR A 1 83 ? -10.648 -23.578 3.4 1 98.88 83 THR A CA 1
ATOM 622 C C . THR A 1 83 ? -11.281 -24.797 2.727 1 98.88 83 THR A C 1
ATOM 624 O O . THR A 1 83 ? -12.062 -24.656 1.783 1 98.88 83 THR A O 1
ATOM 627 N N . MET A 1 84 ? -10.977 -25.938 3.219 1 98.56 84 MET A N 1
ATOM 628 C CA . MET A 1 84 ? -11.492 -27.156 2.605 1 98.56 84 MET A CA 1
ATOM 629 C C . MET A 1 84 ? -13 -27.266 2.775 1 98.56 84 MET A C 1
ATOM 631 O O . MET A 1 84 ? -13.695 -27.781 1.901 1 98.56 84 MET A O 1
ATOM 635 N N . GLU A 1 85 ? -13.477 -26.781 3.916 1 98.5 85 GLU A N 1
ATOM 636 C CA . GLU A 1 85 ? -14.922 -26.656 4.09 1 98.5 85 GLU A CA 1
ATOM 637 C C . GLU A 1 85 ? -15.531 -25.766 3.016 1 98.5 85 GLU A C 1
ATOM 639 O O . GLU A 1 85 ? -16.562 -26.109 2.422 1 98.5 85 GLU A O 1
ATOM 644 N N . GLY A 1 86 ? -14.906 -24.656 2.738 1 98.81 86 GLY A N 1
ATOM 645 C CA . GLY A 1 86 ? -15.391 -23.703 1.743 1 98.81 86 GLY A CA 1
ATOM 646 C C . GLY A 1 86 ? -15.336 -24.25 0.328 1 98.81 86 GLY A C 1
ATOM 647 O O . GLY A 1 86 ? -16.219 -23.969 -0.486 1 98.81 86 GLY A O 1
ATOM 648 N N . ILE A 1 87 ? -14.305 -25.031 0.047 1 98.69 87 ILE A N 1
ATOM 649 C CA . ILE A 1 87 ? -14.117 -25.609 -1.278 1 98.69 87 ILE A CA 1
ATOM 650 C C . ILE A 1 87 ? -15.312 -26.5 -1.629 1 98.69 87 ILE A C 1
ATOM 652 O O . ILE A 1 87 ? -15.734 -26.562 -2.787 1 98.69 87 ILE A O 1
ATOM 656 N N . ARG A 1 88 ? -15.938 -27.078 -0.632 1 98.12 88 ARG A N 1
ATOM 657 C CA . ARG A 1 88 ? -17.062 -27.984 -0.841 1 98.12 88 ARG A CA 1
ATOM 658 C C . ARG A 1 88 ? -18.297 -27.219 -1.319 1 98.12 88 ARG A C 1
ATOM 660 O O . ARG A 1 88 ? -19.266 -27.812 -1.788 1 98.12 88 ARG A O 1
ATOM 667 N N . LYS A 1 89 ? -18.281 -25.938 -1.227 1 98.38 89 LYS A N 1
ATOM 668 C CA . LYS A 1 89 ? -19.406 -25.125 -1.664 1 98.38 89 LYS A CA 1
ATOM 669 C C . LYS A 1 89 ? -19.391 -24.922 -3.178 1 98.38 89 LYS A C 1
ATOM 671 O O . LYS A 1 89 ? -20.391 -24.5 -3.764 1 98.38 89 LYS A O 1
ATOM 676 N N . PHE A 1 90 ? -18.297 -25.297 -3.793 1 98.31 90 PHE A N 1
ATOM 677 C CA . PHE A 1 90 ? -18.156 -25.219 -5.242 1 98.31 90 PHE A CA 1
ATOM 678 C C . PHE A 1 90 ? -18.5 -26.547 -5.895 1 98.31 90 PHE A C 1
ATOM 680 O O . PHE A 1 90 ? -18.594 -27.578 -5.215 1 98.31 90 PHE A O 1
ATOM 687 N N . ASP A 1 91 ? -18.688 -26.578 -7.27 1 96 91 ASP A N 1
ATOM 688 C CA . ASP A 1 91 ? -19.094 -27.797 -7.961 1 96 91 ASP A CA 1
ATOM 689 C C . ASP A 1 91 ? -17.891 -28.688 -8.273 1 96 91 ASP A C 1
ATOM 691 O O . ASP A 1 91 ? -18.047 -29.797 -8.75 1 96 91 ASP A O 1
ATOM 695 N N . GLY A 1 92 ? -16.719 -28.172 -8.055 1 94.06 92 GLY A N 1
ATOM 696 C CA . GLY A 1 92 ? -15.508 -28.969 -8.188 1 94.06 92 GLY A CA 1
ATOM 697 C C . GLY A 1 92 ? -14.961 -29 -9.602 1 94.06 92 GLY A C 1
ATOM 698 O O . GLY A 1 92 ? -13.953 -29.656 -9.875 1 94.06 92 GLY A O 1
ATOM 699 N N . ASN A 1 93 ? -15.461 -28.234 -10.523 1 94.88 93 ASN A N 1
ATOM 700 C CA . ASN A 1 93 ? -15.078 -28.312 -11.93 1 94.88 93 ASN A CA 1
ATOM 701 C C . ASN A 1 93 ? -14.062 -27.234 -12.297 1 94.88 93 ASN A C 1
ATOM 703 O O . ASN A 1 93 ? -13.328 -27.359 -13.273 1 94.88 93 ASN A O 1
ATOM 707 N N . THR A 1 94 ? -14.117 -26.156 -11.555 1 96.5 94 THR A N 1
ATOM 708 C CA . THR A 1 94 ? -13.258 -25 -11.828 1 96.5 94 THR A CA 1
ATOM 709 C C . THR A 1 94 ? -12.258 -24.797 -10.695 1 96.5 94 THR A C 1
ATOM 711 O O . THR A 1 94 ? -12.602 -24.953 -9.523 1 96.5 94 THR A O 1
ATOM 714 N N . ALA A 1 95 ? -11.016 -24.469 -11.023 1 97.62 95 ALA A N 1
ATOM 715 C CA . ALA A 1 95 ? -10.016 -24.156 -10.008 1 97.62 95 ALA A CA 1
ATOM 716 C C . ALA A 1 95 ? -10.461 -22.984 -9.148 1 97.62 95 ALA A C 1
ATOM 718 O O . ALA A 1 95 ? -11.195 -22.109 -9.617 1 97.62 95 ALA A O 1
ATOM 719 N N . VAL A 1 96 ? -10.055 -22.969 -7.906 1 98.44 96 VAL A N 1
ATOM 720 C CA . VAL A 1 96 ? -10.477 -21.969 -6.93 1 98.44 96 VAL A CA 1
ATOM 721 C C . VAL A 1 96 ? -9.258 -21.266 -6.344 1 98.44 96 VAL A C 1
ATOM 723 O O . VAL A 1 96 ? -8.297 -21.922 -5.922 1 98.44 96 VAL A O 1
ATOM 726 N N . TYR A 1 97 ? -9.281 -19.984 -6.453 1 98.12 97 TYR A N 1
ATOM 727 C CA . TYR A 1 97 ? -8.305 -19.172 -5.738 1 98.12 97 TYR A CA 1
ATOM 728 C C . TYR A 1 97 ? -8.672 -19.047 -4.266 1 98.12 97 TYR A C 1
ATOM 730 O O . TYR A 1 97 ? -9.828 -18.781 -3.928 1 98.12 97 TYR A O 1
ATOM 738 N N . ILE A 1 98 ? -7.73 -19.281 -3.377 1 98.75 98 ILE A N 1
ATOM 739 C CA . ILE A 1 98 ? -7.891 -19.234 -1.927 1 98.75 98 ILE A CA 1
ATOM 740 C C . ILE A 1 98 ? -7.16 -18.031 -1.357 1 98.75 98 ILE A C 1
ATOM 742 O O . ILE A 1 98 ? -5.93 -17.969 -1.391 1 98.75 98 ILE A O 1
ATOM 746 N N . ARG A 1 99 ? -7.922 -17.094 -0.751 1 98.81 99 ARG A N 1
ATOM 747 C CA . ARG A 1 99 ? -7.297 -15.852 -0.328 1 98.81 99 ARG A CA 1
ATOM 748 C C . ARG A 1 99 ? -7.645 -15.523 1.121 1 98.81 99 ARG A C 1
ATOM 750 O O . ARG A 1 99 ? -8.617 -14.812 1.387 1 98.81 99 ARG A O 1
ATOM 757 N N . PRO A 1 100 ? -6.828 -16.031 2.029 1 98.94 100 PRO A N 1
ATOM 758 C CA . PRO A 1 100 ? -6.926 -15.453 3.377 1 98.94 100 PRO A CA 1
ATOM 759 C C . PRO A 1 100 ? -6.406 -14.023 3.449 1 98.94 100 PRO A C 1
ATOM 761 O O . PRO A 1 100 ? -5.395 -13.695 2.826 1 98.94 100 PRO A O 1
ATOM 764 N N . THR A 1 101 ? -7.145 -13.172 4.145 1 98.88 101 THR A N 1
ATOM 765 C CA . THR A 1 101 ? -6.805 -11.758 4.242 1 98.88 101 THR A CA 1
ATOM 766 C C . THR A 1 101 ? -6.961 -11.266 5.676 1 98.88 101 THR A C 1
ATOM 768 O O . THR A 1 101 ? -7.945 -11.586 6.348 1 98.88 101 THR A O 1
ATOM 771 N N . TYR A 1 102 ? -5.953 -10.555 6.176 1 98.94 102 TYR A N 1
ATOM 772 C CA . TYR A 1 102 ? -6.051 -9.773 7.406 1 98.94 102 TYR A CA 1
ATOM 773 C C . TYR A 1 102 ? -6.02 -8.281 7.105 1 98.94 102 TYR A C 1
ATOM 775 O O . TYR A 1 102 ? -5.359 -7.844 6.16 1 98.94 102 TYR A O 1
ATOM 783 N N . TRP A 1 103 ? -6.734 -7.512 7.93 1 98.88 103 TRP A N 1
ATOM 784 C CA . TRP A 1 103 ? -6.652 -6.055 7.863 1 98.88 103 TRP A CA 1
ATOM 785 C C . TRP A 1 103 ? -6.965 -5.43 9.219 1 98.88 103 TRP A C 1
ATOM 787 O O . TRP A 1 103 ? -7.477 -6.098 10.117 1 98.88 103 TRP A O 1
ATOM 797 N N . ALA A 1 104 ? -6.605 -4.16 9.375 1 98.75 104 ALA A N 1
ATOM 798 C CA . ALA A 1 104 ? -6.945 -3.426 10.594 1 98.75 104 ALA A CA 1
ATOM 799 C C . ALA A 1 104 ? -8.172 -2.539 10.375 1 98.75 104 ALA A C 1
ATOM 801 O O . ALA A 1 104 ? -8.297 -1.886 9.336 1 98.75 104 ALA A O 1
ATOM 802 N N . GLU A 1 105 ? -9.031 -2.504 11.375 1 98.31 105 GLU A N 1
ATOM 803 C CA . GLU A 1 105 ? -10.203 -1.638 11.352 1 98.31 105 GLU A CA 1
ATOM 804 C C . GLU A 1 105 ? -9.867 -0.239 11.859 1 98.31 105 GLU A C 1
ATOM 806 O O . GLU A 1 105 ? -10.453 0.749 11.414 1 98.31 105 GLU A O 1
ATOM 811 N N . HIS A 1 106 ? -8.953 -0.189 12.797 1 98.19 106 HIS A N 1
ATOM 812 C CA . HIS A 1 106 ? -8.688 1.083 13.453 1 98.19 106 HIS A CA 1
ATOM 813 C C . HIS A 1 106 ? -7.195 1.403 13.453 1 98.19 106 HIS A C 1
ATOM 815 O O . HIS A 1 106 ? -6.363 0.499 13.367 1 98.19 106 HIS A O 1
ATOM 821 N N . GLY A 1 107 ? -6.941 2.676 13.469 1 96.75 107 GLY A N 1
ATOM 822 C CA . GLY A 1 107 ? -5.59 3.121 13.766 1 96.75 107 GLY A CA 1
ATOM 823 C C . GLY A 1 107 ? -5.238 3.016 15.242 1 96.75 107 GLY A C 1
ATOM 824 O O . GLY A 1 107 ? -6.113 3.139 16.109 1 96.75 107 GLY A O 1
ATOM 825 N N . GLY A 1 108 ? -3.984 2.775 15.5 1 93.88 108 GLY A N 1
ATOM 826 C CA . GLY A 1 108 ? -3.473 2.764 16.859 1 93.88 108 GLY A CA 1
ATOM 827 C C . GLY A 1 108 ? -2.857 4.086 17.281 1 93.88 108 GLY A C 1
ATOM 828 O O . GLY A 1 108 ? -3.479 5.141 17.125 1 93.88 108 GLY A O 1
ATOM 829 N N . TYR A 1 109 ? -1.628 3.941 17.734 1 88.19 109 TYR A N 1
ATOM 830 C CA . TYR A 1 109 ? -0.867 5.102 18.172 1 88.19 109 TYR A CA 1
ATOM 831 C C . TYR A 1 109 ? -0.756 6.141 17.062 1 88.19 109 TYR A C 1
ATOM 833 O O . TYR A 1 109 ? -0.293 5.836 15.961 1 88.19 109 TYR A O 1
ATOM 841 N N . MET A 1 110 ? -1.239 7.379 17.281 1 87.25 110 MET A N 1
ATOM 842 C CA . MET A 1 110 ? -1.177 8.516 16.375 1 87.25 110 MET A CA 1
ATOM 843 C C . MET A 1 110 ? -1.93 8.227 15.078 1 87.25 110 MET A C 1
ATOM 845 O O . MET A 1 110 ? -1.694 8.875 14.055 1 87.25 110 MET A O 1
ATOM 849 N N . SER A 1 111 ? -2.693 7.113 14.977 1 90.81 111 SER A N 1
ATOM 850 C CA . SER A 1 111 ? -3.666 6.801 13.938 1 90.81 111 SER A CA 1
ATOM 851 C C . SER A 1 111 ? -2.988 6.176 12.719 1 90.81 111 SER A C 1
ATOM 853 O O . SER A 1 111 ? -3.596 5.371 12.008 1 90.81 111 SER A O 1
ATOM 855 N N . VAL A 1 112 ? -1.694 6.488 12.414 1 95.69 112 VAL A N 1
ATOM 856 C CA . VAL A 1 112 ? -1.047 6.012 11.195 1 95.69 112 VAL A CA 1
ATOM 857 C C . VAL A 1 112 ? -0.713 4.531 11.336 1 95.69 112 VAL A C 1
ATOM 859 O O . VAL A 1 112 ? -1.052 3.729 10.461 1 95.69 112 VAL A O 1
ATOM 862 N N . PRO A 1 113 ? -0.166 4.129 12.516 1 97.62 113 PRO A N 1
ATOM 863 C CA . PRO A 1 113 ? -0.011 2.68 12.672 1 97.62 113 PRO A CA 1
ATOM 864 C C . PRO A 1 113 ? -1.344 1.963 12.875 1 97.62 113 PRO A C 1
ATOM 866 O O . PRO A 1 113 ? -2.25 2.506 13.516 1 97.62 113 PRO A O 1
ATOM 869 N N . ALA A 1 114 ? -1.396 0.812 12.398 1 98.06 114 ALA A N 1
ATOM 870 C CA . ALA A 1 114 ? -2.58 -0.009 12.641 1 98.06 114 ALA A CA 1
ATOM 871 C C . ALA A 1 114 ? -2.678 -0.407 14.109 1 98.06 114 ALA A C 1
ATOM 873 O O . ALA A 1 114 ? -1.658 -0.586 14.781 1 98.06 114 ALA A O 1
ATOM 874 N N . ASP A 1 115 ? -3.895 -0.478 14.609 1 98.31 115 ASP A N 1
ATOM 875 C CA . ASP A 1 115 ? -4.141 -1.1 15.906 1 98.31 115 ASP A CA 1
ATOM 876 C C . ASP A 1 115 ? -4.188 -2.621 15.789 1 98.31 115 ASP A C 1
ATOM 878 O O . ASP A 1 115 ? -5.148 -3.18 15.258 1 98.31 115 ASP A O 1
ATOM 882 N N . PRO A 1 116 ? -3.17 -3.268 16.312 1 98 116 PRO A N 1
ATOM 883 C CA . PRO A 1 116 ? -3.137 -4.723 16.156 1 98 116 PRO A CA 1
ATOM 884 C C . PRO A 1 116 ? -4.383 -5.406 16.719 1 98 116 PRO A C 1
ATOM 886 O O . PRO A 1 116 ? -4.828 -6.422 16.188 1 98 116 PRO A O 1
ATOM 889 N N . ALA A 1 117 ? -4.984 -4.82 17.703 1 97.81 117 ALA A N 1
ATOM 890 C CA . ALA A 1 117 ? -6.137 -5.422 18.359 1 97.81 117 ALA A CA 1
ATOM 891 C C . ALA A 1 117 ? -7.395 -5.297 17.516 1 97.81 117 ALA A C 1
ATOM 893 O O . ALA A 1 117 ? -8.406 -5.949 17.781 1 97.81 117 ALA A O 1
ATOM 894 N N . SER A 1 118 ? -7.344 -4.496 16.469 1 98.19 118 SER A N 1
ATOM 895 C CA . SER A 1 118 ? -8.508 -4.289 15.609 1 98.19 118 SER A CA 1
ATOM 896 C C . SER A 1 118 ? -8.445 -5.172 14.367 1 98.19 118 SER A C 1
ATOM 898 O O . SER A 1 118 ? -9.227 -4.988 13.43 1 98.19 118 SER A O 1
ATOM 900 N N . THR A 1 119 ? -7.488 -6.113 14.344 1 98.62 119 THR A N 1
ATOM 901 C CA . THR A 1 119 ? -7.281 -6.996 13.203 1 98.62 119 THR A CA 1
ATOM 902 C C . THR A 1 119 ? -8.523 -7.844 12.945 1 98.62 119 THR A C 1
ATOM 904 O O . THR A 1 119 ? -9.109 -8.398 13.875 1 98.62 119 THR A O 1
ATOM 907 N N . ARG A 1 120 ? -8.93 -7.848 11.656 1 98.56 120 ARG A N 1
ATOM 908 C CA . ARG A 1 120 ? -9.992 -8.734 11.203 1 98.56 120 ARG A CA 1
ATOM 909 C C . ARG A 1 120 ? -9.484 -9.695 10.133 1 98.56 120 ARG A C 1
ATOM 911 O O . ARG A 1 120 ? -8.391 -9.516 9.602 1 98.56 120 ARG A O 1
ATOM 918 N N . PHE A 1 121 ? -10.32 -10.742 9.992 1 98.69 121 PHE A N 1
ATOM 919 C CA . PHE A 1 121 ? -9.938 -11.812 9.086 1 98.69 121 PHE A CA 1
ATOM 920 C C . PHE A 1 121 ? -11.094 -12.18 8.164 1 98.69 121 PHE A C 1
ATOM 922 O O . PHE A 1 121 ? -12.25 -12.211 8.586 1 98.69 121 PHE A O 1
ATOM 929 N N . ALA A 1 122 ? -10.797 -12.383 6.883 1 98.75 122 ALA A N 1
ATOM 930 C CA . ALA A 1 122 ? -11.727 -13 5.945 1 98.75 122 ALA A CA 1
ATOM 931 C C . ALA A 1 122 ? -11.023 -14.047 5.082 1 98.75 122 ALA A C 1
ATOM 933 O O . ALA A 1 122 ? -9.867 -13.859 4.695 1 98.75 122 ALA A O 1
ATOM 934 N N . LEU A 1 123 ? -11.672 -15.133 4.855 1 98.88 123 LEU A N 1
ATOM 935 C CA . LEU A 1 123 ? -11.242 -16.141 3.891 1 98.88 123 LEU A CA 1
ATOM 936 C C . LEU A 1 123 ? -12.125 -16.109 2.645 1 98.88 123 LEU A C 1
ATOM 938 O O . LEU A 1 123 ? -13.273 -16.547 2.68 1 98.88 123 LEU A O 1
ATOM 942 N N . CYS A 1 124 ? -11.586 -15.57 1.569 1 98.88 124 CYS A N 1
ATOM 943 C CA . CYS A 1 124 ? -12.312 -15.438 0.314 1 98.88 124 CYS A CA 1
ATOM 944 C C . CYS A 1 124 ? -11.898 -16.516 -0.675 1 98.88 124 CYS A C 1
ATOM 946 O O . CYS A 1 124 ? -10.711 -16.656 -0.984 1 9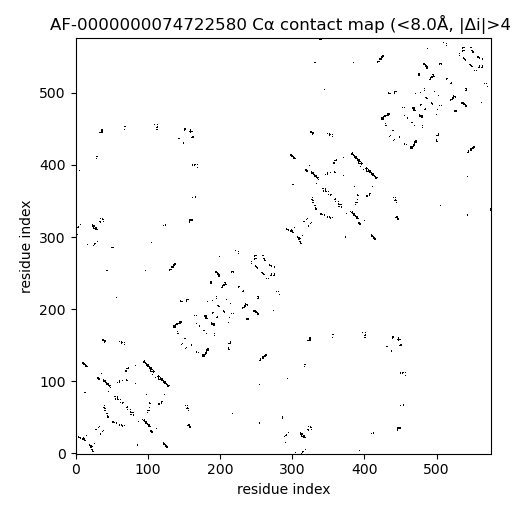8.88 124 CYS A O 1
ATOM 948 N N . LEU A 1 125 ? -12.812 -17.312 -1.115 1 98.88 125 LEU A N 1
ATOM 949 C CA . LEU A 1 125 ? -12.641 -18.328 -2.15 1 98.88 125 LEU A CA 1
ATOM 950 C C . LEU A 1 125 ? -13.398 -17.938 -3.416 1 98.88 125 LEU A C 1
ATOM 952 O O . LEU A 1 125 ? -14.586 -17.609 -3.354 1 98.88 125 LEU A O 1
ATOM 956 N N . PHE A 1 126 ? -12.75 -18 -4.566 1 98.62 126 PHE A N 1
ATOM 957 C CA . PHE A 1 126 ? -13.5 -17.688 -5.781 1 98.62 126 PHE A CA 1
ATOM 958 C C . PHE A 1 126 ? -12.945 -18.453 -6.973 1 98.62 126 PHE A C 1
ATOM 960 O O . PHE A 1 126 ? -11.758 -18.797 -7 1 98.62 126 PHE A O 1
ATOM 967 N N . GLU A 1 127 ? -13.789 -18.734 -7.922 1 98.19 127 GLU A N 1
ATOM 968 C CA . GLU A 1 127 ? -13.391 -19.453 -9.117 1 98.19 127 GLU A CA 1
ATOM 969 C C . GLU A 1 127 ? -12.438 -18.625 -9.977 1 98.19 127 GLU A C 1
ATOM 971 O O . GLU A 1 127 ? -12.727 -17.469 -10.273 1 98.19 127 GLU A O 1
ATOM 976 N N . ALA A 1 128 ? -11.344 -19.234 -10.281 1 95.75 128 ALA A N 1
ATOM 977 C CA . ALA A 1 128 ? -10.32 -18.688 -11.164 1 95.75 128 ALA A CA 1
ATOM 978 C C . ALA A 1 128 ? -9.742 -19.781 -12.07 1 95.75 128 ALA A C 1
ATOM 980 O O . ALA A 1 128 ? -8.789 -20.469 -11.695 1 95.75 128 ALA A O 1
ATOM 981 N N . PRO A 1 129 ? -10.258 -19.875 -13.273 1 93.12 129 PRO A N 1
ATOM 982 C CA . PRO A 1 129 ? -9.797 -20.938 -14.164 1 93.12 129 PRO A CA 1
ATOM 983 C C . PRO A 1 129 ? -8.289 -20.891 -14.414 1 93.12 129 PRO A C 1
ATOM 985 O O . PRO A 1 129 ? -7.715 -19.797 -14.523 1 93.12 129 PRO A O 1
ATOM 988 N N . MET A 1 130 ? -7.691 -22.062 -14.477 1 88.81 130 MET A N 1
ATOM 989 C CA . MET A 1 130 ? -6.277 -22.141 -14.828 1 88.81 130 MET A CA 1
ATOM 990 C C . MET A 1 130 ? -6.074 -21.953 -16.328 1 88.81 130 MET A C 1
ATOM 992 O O . MET A 1 130 ? -6.758 -22.594 -17.141 1 88.81 130 MET A O 1
ATOM 996 N N . ILE A 1 131 ? -5.203 -21.062 -16.625 1 83.5 131 ILE A N 1
ATOM 997 C CA . ILE A 1 131 ? -4.941 -20.766 -18.016 1 83.5 131 ILE A CA 1
ATOM 998 C C . ILE A 1 131 ? -3.789 -21.625 -18.531 1 83.5 131 ILE A C 1
ATOM 1000 O O . ILE A 1 131 ? -2.877 -21.969 -17.766 1 83.5 131 ILE A O 1
ATOM 1004 N N . ALA A 1 132 ? -3.949 -21.984 -19.859 1 86.25 132 ALA A N 1
ATOM 1005 C CA . ALA A 1 132 ? -2.887 -22.766 -20.484 1 86.25 132 ALA A CA 1
ATOM 1006 C C . ALA A 1 132 ? -1.545 -22.047 -20.391 1 86.25 132 ALA A C 1
ATOM 1008 O O . ALA A 1 132 ? -1.475 -20.828 -20.562 1 86.25 132 ALA A O 1
ATOM 1009 N N . PRO A 1 133 ? -0.534 -22.797 -20.109 1 88.5 133 PRO A N 1
ATOM 1010 C CA . PRO A 1 133 ? 0.792 -22.203 -19.953 1 88.5 133 PRO A CA 1
ATOM 1011 C C . PRO A 1 133 ? 1.453 -21.891 -21.297 1 88.5 133 PRO A C 1
ATOM 1013 O O . PRO A 1 133 ? 2.553 -22.375 -21.578 1 88.5 133 PRO A O 1
ATOM 1016 N N . GLN A 1 134 ? 0.828 -21.062 -22.141 1 90.5 134 GLN A N 1
ATOM 1017 C CA . GLN A 1 134 ? 1.314 -20.766 -23.469 1 90.5 134 GLN A CA 1
ATOM 1018 C C . GLN A 1 134 ? 2.584 -19.906 -23.422 1 90.5 134 GLN A C 1
ATOM 1020 O O . GLN A 1 134 ? 3.33 -19.844 -24.406 1 90.5 134 GLN A O 1
ATOM 1025 N N . GLY A 1 135 ? 2.812 -19.359 -22.328 1 96.19 135 GLY A N 1
ATOM 1026 C CA . GLY A 1 135 ? 3.986 -18.516 -22.188 1 96.19 135 GLY A CA 1
ATOM 1027 C C . GLY A 1 135 ? 3.676 -17.031 -22.312 1 96.19 135 GLY A C 1
ATOM 1028 O O . GLY A 1 135 ? 2.574 -16.656 -22.719 1 96.19 135 GLY A O 1
ATOM 1029 N N . PHE A 1 136 ? 4.594 -16.188 -21.938 1 97.44 136 PHE A N 1
ATOM 1030 C CA . PHE A 1 136 ? 4.418 -14.742 -22 1 97.44 136 PHE A CA 1
ATOM 1031 C C . PHE A 1 136 ? 5.746 -14.047 -22.266 1 97.44 136 PHE A C 1
ATOM 1033 O O . PHE A 1 136 ? 6.809 -14.656 -22.141 1 97.44 136 PHE A O 1
ATOM 1040 N N . SER A 1 137 ? 5.703 -12.828 -22.734 1 98.69 137 SER A N 1
ATOM 1041 C CA . SER A 1 137 ? 6.875 -12.023 -23.031 1 98.69 137 SER A CA 1
ATOM 1042 C C . SER A 1 137 ? 7.254 -11.133 -21.859 1 98.69 137 SER A C 1
ATOM 1044 O O . SER A 1 137 ? 6.387 -10.711 -21.078 1 98.69 137 SER A O 1
ATOM 1046 N N . VAL A 1 138 ? 8.586 -10.906 -21.734 1 98.81 138 VAL A N 1
ATOM 1047 C CA . VAL A 1 138 ? 9.031 -10.016 -20.672 1 98.81 138 VAL A CA 1
ATOM 1048 C C . VAL A 1 138 ? 10 -8.977 -21.234 1 98.81 138 VAL A C 1
ATOM 1050 O O . VAL A 1 138 ? 10.711 -9.25 -22.203 1 98.81 138 VAL A O 1
ATOM 1053 N N . THR A 1 139 ? 9.961 -7.797 -20.672 1 98.88 139 THR A N 1
ATOM 1054 C CA . THR A 1 139 ? 10.992 -6.773 -20.797 1 98.88 139 THR A CA 1
ATOM 1055 C C . THR A 1 139 ? 11.617 -6.457 -19.438 1 98.88 139 THR A C 1
ATOM 1057 O O . THR A 1 139 ? 11.438 -7.211 -18.484 1 98.88 139 THR A O 1
ATOM 1060 N N . VAL A 1 140 ? 12.5 -5.496 -19.359 1 98.88 140 VAL A N 1
ATOM 1061 C CA . VAL A 1 140 ? 13.086 -5.066 -18.078 1 98.88 140 VAL A CA 1
ATOM 1062 C C . VAL A 1 140 ? 12.406 -3.783 -17.609 1 98.88 140 VAL A C 1
ATOM 1064 O O . VAL A 1 140 ? 12.383 -2.781 -18.328 1 98.88 140 VAL A O 1
ATOM 1067 N N . SER A 1 141 ? 11.828 -3.809 -16.422 1 98.88 141 SER A N 1
ATOM 1068 C CA . SER A 1 141 ? 11.102 -2.658 -15.898 1 98.88 141 SER A CA 1
ATOM 1069 C C . SER A 1 141 ? 12.055 -1.534 -15.516 1 98.88 141 SER A C 1
ATOM 1071 O O . SER A 1 141 ? 13.133 -1.786 -14.953 1 98.88 141 SER A O 1
ATOM 1073 N N . PRO A 1 142 ? 11.711 -0.268 -15.773 1 98.5 142 PRO A N 1
ATOM 1074 C CA . PRO A 1 142 ? 12.469 0.833 -15.172 1 98.5 142 PRO A CA 1
ATOM 1075 C C . PRO A 1 142 ? 12.211 0.978 -13.672 1 98.5 142 PRO A C 1
ATOM 1077 O O . PRO A 1 142 ? 12.945 1.687 -12.984 1 98.5 142 PRO A O 1
ATOM 1080 N N . PHE A 1 143 ? 11.125 0.371 -13.156 1 98.62 143 PHE A N 1
ATOM 1081 C CA . PHE A 1 143 ? 10.828 0.383 -11.734 1 98.62 143 PHE A CA 1
ATOM 1082 C C . PHE A 1 143 ? 11.531 -0.771 -11.023 1 98.62 143 PHE A C 1
ATOM 1084 O O . PHE A 1 143 ? 11.867 -1.776 -11.648 1 98.62 143 PHE A O 1
ATOM 1091 N N . ARG A 1 144 ? 11.75 -0.589 -9.734 1 98.62 144 ARG A N 1
ATOM 1092 C CA . ARG A 1 144 ? 12.555 -1.541 -8.977 1 98.62 144 ARG A CA 1
ATOM 1093 C C . ARG A 1 144 ? 11.82 -1.978 -7.707 1 98.62 144 ARG A C 1
ATOM 1095 O O . ARG A 1 144 ? 10.828 -1.363 -7.312 1 98.62 144 ARG A O 1
ATOM 1102 N N . ARG A 1 145 ? 12.305 -3.076 -7.16 1 98.69 145 ARG A N 1
ATOM 1103 C CA . ARG A 1 145 ? 11.82 -3.512 -5.855 1 98.69 145 ARG A CA 1
ATOM 1104 C C . ARG A 1 145 ? 12.336 -2.604 -4.746 1 98.69 145 ARG A C 1
ATOM 1106 O O . ARG A 1 145 ? 13.5 -2.193 -4.762 1 98.69 145 ARG A O 1
ATOM 1113 N N . PRO A 1 146 ? 11.43 -2.295 -3.803 1 98.5 146 PRO A N 1
ATOM 1114 C CA . PRO A 1 146 ? 11.953 -1.622 -2.609 1 98.5 146 PRO A CA 1
ATOM 1115 C C . PRO A 1 146 ? 12.758 -2.557 -1.711 1 98.5 146 PRO A C 1
ATOM 1117 O O . PRO A 1 146 ? 12.805 -3.766 -1.951 1 98.5 146 PRO A O 1
ATOM 1120 N N . THR A 1 147 ? 13.461 -1.96 -0.75 1 97.88 147 THR A N 1
ATOM 1121 C CA . THR A 1 147 ? 14.164 -2.727 0.274 1 97.88 147 THR A CA 1
ATOM 1122 C C . THR A 1 147 ? 13.367 -2.75 1.573 1 97.88 147 THR A C 1
ATOM 1124 O O . THR A 1 147 ? 12.414 -1.981 1.739 1 97.88 147 THR A O 1
ATOM 1127 N N . ILE A 1 148 ? 13.797 -3.58 2.473 1 98 148 ILE A N 1
ATOM 1128 C CA . ILE A 1 148 ? 13.156 -3.703 3.779 1 98 148 ILE A CA 1
ATOM 1129 C C . ILE A 1 148 ? 13.273 -2.381 4.535 1 98 148 ILE A C 1
ATOM 1131 O O . ILE A 1 148 ? 12.438 -2.072 5.387 1 98 148 ILE A O 1
ATOM 1135 N N . GLU A 1 149 ? 14.203 -1.51 4.195 1 97.75 149 GLU A N 1
ATOM 1136 C CA . GLU A 1 149 ? 14.383 -0.216 4.848 1 97.75 149 GLU A CA 1
ATOM 1137 C C . GLU A 1 149 ? 13.297 0.77 4.434 1 97.75 149 GLU A C 1
ATOM 1139 O O . GLU A 1 149 ? 13.016 1.73 5.156 1 97.75 149 GLU A O 1
ATOM 1144 N N . THR A 1 150 ? 12.664 0.469 3.273 1 98.5 150 THR A N 1
ATOM 1145 C CA . THR A 1 150 ? 11.797 1.518 2.746 1 98.5 150 THR A CA 1
ATOM 1146 C C . THR A 1 150 ? 10.359 1.027 2.646 1 98.5 150 THR A C 1
ATOM 1148 O O . THR A 1 150 ? 9.43 1.828 2.494 1 98.5 150 THR A O 1
ATOM 1151 N N . MET A 1 151 ? 10.148 -0.285 2.67 1 98.75 151 MET A N 1
ATOM 1152 C CA . MET A 1 151 ? 8.82 -0.885 2.639 1 98.75 151 MET A CA 1
ATOM 1153 C C . MET A 1 151 ? 8.82 -2.244 3.33 1 98.75 151 MET A C 1
ATOM 1155 O O . MET A 1 151 ? 9.867 -2.879 3.463 1 98.75 151 MET A O 1
ATOM 1159 N N . PRO A 1 152 ? 7.652 -2.73 3.748 1 98.62 152 PRO A N 1
ATOM 1160 C CA . PRO A 1 152 ? 7.605 -4.027 4.43 1 98.62 152 PRO A CA 1
ATOM 1161 C C . PRO A 1 152 ? 7.676 -5.207 3.463 1 98.62 152 PRO A C 1
ATOM 1163 O O . PRO A 1 152 ? 6.723 -5.98 3.357 1 98.62 152 PRO A O 1
ATOM 1166 N N . THR A 1 153 ? 8.836 -5.508 2.926 1 98.69 153 THR A N 1
ATOM 1167 C CA . THR A 1 153 ? 9.016 -6.52 1.89 1 98.69 153 THR A CA 1
ATOM 1168 C C . THR A 1 153 ? 9.023 -7.918 2.498 1 98.69 153 THR A C 1
ATOM 1170 O O . THR A 1 153 ? 9.031 -8.914 1.772 1 98.69 153 THR A O 1
ATOM 1173 N N . ASN A 1 154 ? 8.953 -8.016 3.812 1 98.25 154 ASN A N 1
ATOM 1174 C CA . ASN A 1 154 ? 8.906 -9.305 4.492 1 98.25 154 ASN A CA 1
ATOM 1175 C C . ASN A 1 154 ? 7.469 -9.766 4.711 1 98.25 154 ASN A C 1
ATOM 1177 O O . ASN A 1 154 ? 7.23 -10.758 5.41 1 98.25 154 ASN A O 1
ATOM 1181 N N . ALA A 1 155 ? 6.562 -9.109 4.164 1 98.69 155 ALA A N 1
ATOM 1182 C CA . ALA A 1 155 ? 5.141 -9.453 4.227 1 98.69 155 ALA A CA 1
ATOM 1183 C C . ALA A 1 155 ? 4.527 -9.508 2.832 1 98.69 155 ALA A C 1
ATOM 1185 O O . ALA A 1 155 ? 4.855 -8.688 1.972 1 98.69 155 ALA A O 1
ATOM 1186 N N . LYS A 1 156 ? 3.674 -10.508 2.568 1 98.56 156 LYS A N 1
ATOM 1187 C CA . LYS A 1 156 ? 2.797 -10.406 1.405 1 98.56 156 LYS A CA 1
ATOM 1188 C C . LYS A 1 156 ? 1.664 -9.414 1.656 1 98.56 156 LYS A C 1
ATOM 1190 O O . LYS A 1 156 ? 0.532 -9.812 1.933 1 98.56 156 LYS A O 1
ATOM 1195 N N . ALA A 1 157 ? 1.975 -8.125 1.451 1 98.75 157 ALA A N 1
ATOM 1196 C CA . ALA A 1 157 ? 1.101 -7.016 1.832 1 98.75 157 ALA A CA 1
ATOM 1197 C C . ALA A 1 157 ? 0.578 -6.285 0.6 1 98.75 157 ALA A C 1
ATOM 1199 O O . ALA A 1 157 ? 1.302 -6.117 -0.384 1 98.75 157 ALA A O 1
ATOM 1200 N N . GLY A 1 158 ? -0.662 -5.848 0.743 1 98.56 158 GLY A N 1
ATOM 1201 C CA . GLY A 1 158 ? -1.287 -5.121 -0.35 1 98.56 158 GLY A CA 1
ATOM 1202 C C . GLY A 1 158 ? -0.508 -3.889 -0.769 1 98.56 158 GLY A C 1
ATOM 1203 O O . GLY A 1 158 ? -0.493 -3.527 -1.948 1 98.56 158 GLY A O 1
ATOM 1204 N N . CYS A 1 159 ? 0.177 -3.314 0.114 1 98.75 159 CYS A N 1
ATOM 1205 C CA . CYS A 1 159 ? 0.816 -2.023 -0.11 1 98.75 159 CYS A CA 1
ATOM 1206 C C . CYS A 1 159 ? 1.962 -2.146 -1.107 1 98.75 159 CYS A C 1
ATOM 1208 O O . CYS A 1 159 ? 2.451 -1.142 -1.625 1 98.75 159 CYS A O 1
ATOM 1210 N N . LEU A 1 160 ? 2.416 -3.299 -1.45 1 98.75 160 LEU A N 1
ATOM 1211 C CA . LEU A 1 160 ? 3.568 -3.479 -2.328 1 98.75 160 LEU A CA 1
ATOM 1212 C C . LEU A 1 160 ? 3.127 -3.615 -3.781 1 98.75 160 LEU A C 1
ATOM 1214 O O . LEU A 1 160 ? 3.945 -3.504 -4.695 1 98.75 160 LEU A O 1
ATOM 1218 N N . TYR A 1 161 ? 1.904 -3.727 -4.039 1 98.56 161 TYR A N 1
ATOM 1219 C CA . TYR A 1 161 ? 1.453 -4.188 -5.348 1 98.56 161 TYR A CA 1
ATOM 1220 C C . TYR A 1 161 ? 1.183 -3.012 -6.277 1 98.56 161 TYR A C 1
ATOM 1222 O O . TYR A 1 161 ? 1.185 -3.166 -7.504 1 98.56 161 TYR A O 1
ATOM 1230 N N . PRO A 1 162 ? 0.893 -1.819 -5.707 1 98.75 162 PRO A N 1
ATOM 1231 C CA . PRO A 1 162 ? 0.79 -0.709 -6.656 1 98.75 162 PRO A CA 1
ATOM 1232 C C . PRO A 1 162 ? 2.061 -0.516 -7.48 1 98.75 162 PRO A C 1
ATOM 1234 O O . PRO A 1 162 ? 1.992 -0.133 -8.648 1 98.75 162 PRO A O 1
ATOM 1237 N N . ASN A 1 163 ? 3.197 -0.782 -6.902 1 98.69 163 ASN A N 1
ATOM 1238 C CA . ASN A 1 163 ? 4.441 -0.718 -7.66 1 98.69 163 ASN A CA 1
ATOM 1239 C C . ASN A 1 163 ? 4.496 -1.79 -8.742 1 98.69 163 ASN A C 1
ATOM 1241 O O . ASN A 1 163 ? 4.902 -1.518 -9.875 1 98.69 163 ASN A O 1
ATOM 1245 N N . ASN A 1 164 ? 4.078 -2.979 -8.414 1 98.38 164 ASN A N 1
ATOM 1246 C CA . ASN A 1 164 ? 4.016 -4.047 -9.406 1 98.38 164 ASN A CA 1
ATOM 1247 C C . ASN A 1 164 ? 3.035 -3.715 -10.531 1 98.38 164 ASN A C 1
ATOM 1249 O O . ASN A 1 164 ? 3.291 -4.027 -11.695 1 98.38 164 ASN A O 1
ATOM 1253 N N . GLY A 1 165 ? 1.927 -3.111 -10.086 1 98.25 165 GLY A N 1
ATOM 1254 C CA . GLY A 1 165 ? 0.95 -2.697 -11.078 1 98.25 165 GLY A CA 1
ATOM 1255 C C . GLY A 1 165 ? 1.51 -1.719 -12.094 1 98.25 165 GLY A C 1
ATOM 1256 O O . GLY A 1 165 ? 1.319 -1.892 -13.297 1 98.25 165 GLY A O 1
ATOM 1257 N N . ARG A 1 166 ? 2.174 -0.723 -11.641 1 97.44 166 ARG A N 1
ATOM 1258 C CA . ARG A 1 166 ? 2.711 0.264 -12.57 1 97.44 166 ARG A CA 1
ATOM 1259 C C . ARG A 1 166 ? 3.795 -0.348 -13.453 1 97.44 166 ARG A C 1
ATOM 1261 O O . ARG A 1 166 ? 3.928 0.014 -14.625 1 97.44 166 ARG A O 1
ATOM 1268 N N . ALA A 1 167 ? 4.609 -1.323 -12.93 1 98.5 167 ALA A N 1
ATOM 1269 C CA . ALA A 1 167 ? 5.625 -2.016 -13.719 1 98.5 167 ALA A CA 1
ATOM 1270 C C . ALA A 1 167 ? 4.996 -2.777 -14.883 1 98.5 167 ALA A C 1
ATOM 1272 O O . ALA A 1 167 ? 5.484 -2.707 -16.016 1 98.5 167 ALA A O 1
ATOM 1273 N N . ILE A 1 168 ? 3.908 -3.43 -14.594 1 98.19 168 ILE A N 1
ATOM 1274 C CA . ILE A 1 168 ? 3.211 -4.211 -15.609 1 98.19 168 ILE A CA 1
ATOM 1275 C C . ILE A 1 168 ? 2.668 -3.283 -16.688 1 98.19 168 ILE A C 1
ATOM 1277 O O . ILE A 1 168 ? 2.82 -3.557 -17.891 1 98.19 168 ILE A O 1
ATOM 1281 N N . MET A 1 169 ? 2.047 -2.264 -16.219 1 98.31 169 MET A N 1
ATOM 1282 C CA . MET A 1 169 ? 1.414 -1.364 -17.172 1 98.31 169 MET A CA 1
ATOM 1283 C C . MET A 1 169 ? 2.461 -0.672 -18.047 1 98.31 169 MET A C 1
ATOM 1285 O O . MET A 1 169 ? 2.225 -0.424 -19.219 1 98.31 169 MET A O 1
ATOM 1289 N N . GLU A 1 170 ? 3.646 -0.306 -17.5 1 98.5 170 GLU A N 1
ATOM 1290 C CA . GLU A 1 170 ? 4.754 0.239 -18.281 1 98.5 170 GLU A CA 1
ATOM 1291 C C . GLU A 1 170 ? 5.246 -0.767 -19.312 1 98.5 170 GLU A C 1
ATOM 1293 O O . GLU A 1 170 ? 5.48 -0.411 -20.469 1 98.5 170 GLU A O 1
ATOM 1298 N N . ALA A 1 171 ? 5.438 -2.018 -18.938 1 98.69 171 ALA A N 1
ATOM 1299 C CA . ALA A 1 171 ? 5.852 -3.084 -19.859 1 98.69 171 ALA A CA 1
ATOM 1300 C C . ALA A 1 171 ? 4.832 -3.275 -20.969 1 98.69 171 ALA A C 1
ATOM 1302 O O . ALA A 1 171 ? 5.207 -3.422 -22.141 1 98.69 171 ALA A O 1
ATOM 1303 N N . ARG A 1 172 ? 3.535 -3.26 -20.578 1 98.38 172 ARG A N 1
ATOM 1304 C CA . ARG A 1 172 ? 2.457 -3.41 -21.562 1 98.38 172 ARG A CA 1
ATOM 1305 C C . ARG A 1 172 ? 2.504 -2.301 -22.609 1 98.38 172 ARG A C 1
ATOM 1307 O O . ARG A 1 172 ? 2.283 -2.549 -23.797 1 98.38 172 ARG A O 1
ATOM 1314 N N . ALA A 1 173 ? 2.771 -1.104 -22.141 1 98.25 173 ALA A N 1
ATOM 1315 C CA . ALA A 1 173 ? 2.85 0.043 -23.031 1 98.25 173 ALA A CA 1
ATOM 1316 C C . ALA A 1 173 ? 3.965 -0.139 -24.062 1 98.25 173 ALA A C 1
ATOM 1318 O O . ALA A 1 173 ? 3.945 0.482 -25.125 1 98.25 173 ALA A O 1
ATOM 1319 N N . ARG A 1 174 ? 4.945 -1.033 -23.781 1 98.19 174 ARG A N 1
ATOM 1320 C CA . ARG A 1 174 ? 6.055 -1.312 -24.688 1 98.19 174 ARG A CA 1
ATOM 1321 C C . ARG A 1 174 ? 5.805 -2.59 -25.484 1 98.19 174 ARG A C 1
ATOM 1323 O O . ARG A 1 174 ? 6.668 -3.039 -26.234 1 98.19 174 ARG A O 1
ATOM 1330 N N . GLY A 1 175 ? 4.602 -3.23 -25.219 1 98.31 175 GLY A N 1
ATOM 1331 C CA . GLY A 1 175 ? 4.207 -4.371 -26.031 1 98.31 175 GLY A CA 1
ATOM 1332 C C . GLY A 1 175 ? 4.539 -5.703 -25.391 1 98.31 175 GLY A C 1
ATOM 1333 O O . GLY A 1 175 ? 4.512 -6.742 -26.062 1 98.31 175 GLY A O 1
ATOM 1334 N N . PHE A 1 176 ? 4.902 -5.711 -24.156 1 98.75 176 PHE A N 1
ATOM 1335 C CA . PHE A 1 176 ? 5.254 -6.945 -23.469 1 98.75 176 PHE A CA 1
ATOM 1336 C C . PHE A 1 176 ? 4.176 -7.328 -22.469 1 98.75 176 PHE A C 1
ATOM 1338 O O . PHE A 1 176 ? 3.463 -6.465 -21.953 1 98.75 176 PHE A O 1
ATOM 1345 N N . ASP A 1 177 ? 4.055 -8.578 -22.156 1 97.94 177 ASP A N 1
ATOM 1346 C CA . ASP A 1 177 ? 3.041 -9.078 -21.234 1 97.94 177 ASP A CA 1
ATOM 1347 C C . ASP A 1 177 ? 3.424 -8.789 -19.781 1 97.94 177 ASP A C 1
ATOM 1349 O O . ASP A 1 177 ? 2.553 -8.617 -18.922 1 97.94 177 ASP A O 1
ATOM 1353 N N . ASN A 1 178 ? 4.68 -8.797 -19.516 1 98.44 178 ASN A N 1
ATOM 1354 C CA . ASN A 1 178 ? 5.238 -8.672 -18.172 1 98.44 178 ASN A CA 1
ATOM 1355 C C . ASN A 1 178 ? 6.652 -8.094 -18.203 1 98.44 178 ASN A C 1
ATOM 1357 O O . ASN A 1 178 ? 7.082 -7.551 -19.219 1 98.44 178 ASN A O 1
ATOM 1361 N N . CYS A 1 179 ? 7.336 -8.125 -17.031 1 98.88 179 CYS A N 1
ATOM 1362 C CA . CYS A 1 179 ? 8.688 -7.578 -16.984 1 98.88 179 CYS A CA 1
ATOM 1363 C C . CYS A 1 179 ? 9.484 -8.211 -15.852 1 98.88 179 CYS A C 1
ATOM 1365 O O . CYS A 1 179 ? 8.914 -8.781 -14.922 1 98.88 179 CYS A O 1
ATOM 1367 N N . LEU A 1 180 ? 10.781 -8.195 -16.016 1 98.94 180 LEU A N 1
ATOM 1368 C CA . LEU A 1 180 ? 11.719 -8.414 -14.922 1 98.94 180 LEU A CA 1
ATOM 1369 C C . LEU A 1 180 ? 11.867 -7.164 -14.062 1 98.94 180 LEU A C 1
ATOM 1371 O O . LEU A 1 180 ? 12.008 -6.059 -14.594 1 98.94 180 LEU A O 1
ATOM 1375 N N . VAL A 1 181 ? 11.797 -7.348 -12.805 1 98.94 181 VAL A N 1
ATOM 1376 C CA . VAL A 1 181 ? 11.984 -6.25 -11.867 1 98.94 181 VAL A CA 1
ATOM 1377 C C . VAL A 1 181 ? 13.273 -6.453 -11.078 1 98.94 181 VAL A C 1
ATOM 1379 O O . VAL A 1 181 ? 13.523 -7.539 -10.555 1 98.94 181 VAL A O 1
ATOM 1382 N N . ARG A 1 182 ? 14.102 -5.457 -11.016 1 98.81 182 ARG A N 1
ATOM 1383 C CA . ARG A 1 182 ? 15.414 -5.535 -10.375 1 98.81 182 ARG A CA 1
ATOM 1384 C C . ARG A 1 182 ? 15.375 -4.945 -8.969 1 98.81 182 ARG A C 1
ATOM 1386 O O . ARG A 1 182 ? 14.453 -4.195 -8.633 1 98.81 182 ARG A O 1
ATOM 1393 N N . ASP A 1 183 ? 16.344 -5.316 -8.164 1 98.31 183 ASP A N 1
ATOM 1394 C CA . ASP A 1 183 ? 16.578 -4.602 -6.914 1 98.31 183 ASP A CA 1
ATOM 1395 C C . ASP A 1 183 ? 17.391 -3.34 -7.145 1 98.31 183 ASP A C 1
ATOM 1397 O O . ASP A 1 183 ? 17.672 -2.973 -8.289 1 98.31 183 ASP A O 1
ATOM 1401 N N . MET A 1 184 ? 17.781 -2.66 -6.074 1 96.25 184 MET A N 1
ATOM 1402 C CA . MET A 1 184 ? 18.469 -1.372 -6.168 1 96.25 184 MET A CA 1
ATOM 1403 C C . MET A 1 184 ? 19.922 -1.553 -6.605 1 96.25 184 MET A C 1
ATOM 1405 O O . MET A 1 184 ? 20.578 -0.585 -6.977 1 96.25 184 MET A O 1
ATOM 1409 N N . LEU A 1 185 ? 20.406 -2.779 -6.586 1 96.62 185 LEU A N 1
ATOM 1410 C CA . LEU A 1 185 ? 21.766 -3.061 -7.027 1 96.62 185 LEU A CA 1
ATOM 1411 C C . LEU A 1 185 ? 21.781 -3.484 -8.492 1 96.62 185 LEU A C 1
ATOM 1413 O O . LEU A 1 185 ? 22.859 -3.699 -9.062 1 96.62 185 LEU A O 1
ATOM 1417 N N . GLY A 1 186 ? 20.625 -3.672 -9.078 1 98 186 GLY A N 1
ATOM 1418 C CA . GLY A 1 186 ? 20.531 -4 -10.492 1 98 186 GLY A CA 1
ATOM 1419 C C . GLY A 1 186 ? 20.359 -5.484 -10.75 1 98 186 GLY A C 1
ATOM 1420 O O . GLY A 1 186 ? 20.328 -5.922 -11.906 1 98 186 GLY A O 1
ATOM 1421 N N . ASN A 1 187 ? 20.219 -6.27 -9.633 1 98.69 187 ASN A N 1
ATOM 1422 C CA . ASN A 1 187 ? 19.969 -7.699 -9.797 1 98.69 187 ASN A CA 1
ATOM 1423 C C . ASN A 1 187 ? 18.5 -8 -10.023 1 98.69 187 ASN A C 1
ATOM 1425 O O . ASN A 1 187 ? 17.625 -7.367 -9.414 1 98.69 187 ASN A O 1
ATOM 1429 N N . VAL A 1 188 ? 18.234 -9.039 -10.859 1 98.88 188 VAL A N 1
ATOM 1430 C CA . VAL A 1 188 ? 16.859 -9.461 -11.109 1 98.88 188 VAL A CA 1
ATOM 1431 C C . VAL A 1 188 ? 16.281 -10.117 -9.859 1 98.88 188 VAL A C 1
ATOM 1433 O O . VAL A 1 188 ? 16.922 -10.969 -9.242 1 98.88 188 VAL A O 1
ATOM 1436 N N . CYS A 1 189 ? 15.102 -9.688 -9.516 1 98.75 189 CYS A N 1
ATOM 1437 C CA . CYS A 1 189 ? 14.43 -10.234 -8.344 1 98.75 189 CYS A CA 1
ATOM 1438 C C . CYS A 1 189 ? 13.336 -11.219 -8.75 1 98.75 189 CYS A C 1
ATOM 1440 O O . CYS A 1 189 ? 13.281 -12.336 -8.234 1 98.75 189 CYS A O 1
ATOM 1442 N N . GLU A 1 190 ? 12.523 -10.859 -9.648 1 98.75 190 GLU A N 1
ATOM 1443 C CA . GLU A 1 190 ? 11.297 -11.547 -10.047 1 98.75 190 GLU A CA 1
ATOM 1444 C C . GLU A 1 190 ? 10.656 -10.875 -11.25 1 98.75 190 GLU A C 1
ATOM 1446 O O . GLU A 1 190 ? 11.203 -9.914 -11.797 1 98.75 190 GLU A O 1
ATOM 1451 N N . THR A 1 191 ? 9.57 -11.445 -11.773 1 98.44 191 THR A N 1
ATOM 1452 C CA . THR A 1 191 ? 8.688 -10.672 -12.641 1 98.44 191 THR A CA 1
ATOM 1453 C C . THR A 1 191 ? 7.746 -9.805 -11.812 1 98.44 191 THR A C 1
ATOM 1455 O O . THR A 1 191 ? 7.766 -9.852 -10.586 1 98.44 191 THR A O 1
ATOM 1458 N N . ALA A 1 192 ? 6.941 -9.008 -12.438 1 97.88 192 ALA A N 1
ATOM 1459 C CA . ALA A 1 192 ? 5.996 -8.172 -11.711 1 97.88 192 ALA A CA 1
ATOM 1460 C C . ALA A 1 192 ? 4.945 -9.016 -11 1 97.88 192 ALA A C 1
ATOM 1462 O O . ALA A 1 192 ? 4.273 -8.539 -10.078 1 97.88 192 ALA A O 1
ATOM 1463 N N . THR A 1 193 ? 4.855 -10.336 -11.367 1 96.69 193 THR A N 1
ATOM 1464 C CA . THR A 1 193 ? 3.73 -11.094 -10.828 1 96.69 193 THR A CA 1
ATOM 1465 C C . THR A 1 193 ? 4.195 -12.445 -10.305 1 96.69 193 THR A C 1
ATOM 1467 O O . THR A 1 193 ? 3.402 -13.203 -9.734 1 96.69 193 THR A O 1
ATOM 1470 N N . SER A 1 194 ? 5.488 -12.789 -10.508 1 97.56 194 SER A N 1
ATOM 1471 C CA . SER A 1 194 ? 5.898 -14.156 -10.211 1 97.56 194 SER A CA 1
ATOM 1472 C C . SER A 1 194 ? 7.402 -14.242 -9.961 1 97.56 194 SER A C 1
ATOM 1474 O O . SER A 1 194 ? 8.148 -13.328 -10.336 1 97.56 194 SER A O 1
ATOM 1476 N N . ASN A 1 195 ? 7.777 -15.352 -9.336 1 98.75 195 ASN A N 1
ATOM 1477 C CA . ASN A 1 195 ? 9.195 -15.68 -9.352 1 98.75 195 ASN A CA 1
ATOM 1478 C C . ASN A 1 195 ? 9.648 -16.141 -10.742 1 98.75 195 ASN A C 1
ATOM 1480 O O . ASN A 1 195 ? 8.82 -16.422 -11.602 1 98.75 195 ASN A O 1
ATOM 1484 N N . VAL A 1 196 ? 11.016 -16.188 -10.945 1 98.88 196 VAL A N 1
ATOM 1485 C CA . VAL A 1 196 ? 11.516 -16.469 -12.281 1 98.88 196 VAL A CA 1
ATOM 1486 C C . VAL A 1 196 ? 12.766 -17.344 -12.195 1 98.88 196 VAL A C 1
ATOM 1488 O O . VAL A 1 196 ? 13.523 -17.25 -11.227 1 98.88 196 VAL A O 1
ATOM 1491 N N . PHE A 1 197 ? 12.906 -18.203 -13.148 1 98.94 197 PHE A N 1
ATOM 1492 C CA . PHE A 1 197 ? 14.047 -19.109 -13.297 1 98.94 197 PHE A CA 1
ATOM 1493 C C . PHE A 1 197 ? 14.68 -18.953 -14.672 1 98.94 197 PHE A C 1
ATOM 1495 O O . PHE A 1 197 ? 14 -18.609 -15.641 1 98.94 197 PHE A O 1
ATOM 1502 N N . LEU A 1 198 ? 15.945 -19.172 -14.742 1 98.81 198 LEU A N 1
ATOM 1503 C CA . LEU A 1 198 ? 16.609 -19.359 -16.031 1 98.81 198 LEU A CA 1
ATOM 1504 C C . LEU A 1 198 ? 17.406 -20.656 -16.031 1 98.81 198 LEU A C 1
ATOM 1506 O O . LEU A 1 198 ? 17.75 -21.188 -14.984 1 98.81 198 LEU A O 1
ATOM 1510 N N . VAL A 1 199 ? 17.609 -21.219 -17.25 1 98.56 199 VAL A N 1
ATOM 1511 C CA . VAL A 1 199 ? 18.469 -22.375 -17.484 1 98.56 199 VAL A CA 1
ATOM 1512 C C . VAL A 1 199 ? 19.594 -22 -18.438 1 98.56 199 VAL A C 1
ATOM 1514 O O . VAL A 1 199 ? 19.344 -21.375 -19.469 1 98.56 199 VAL A O 1
ATOM 1517 N N . LYS A 1 200 ? 20.75 -22.281 -18.062 1 97.81 200 LYS A N 1
ATOM 1518 C CA . LYS A 1 200 ? 21.906 -22.109 -18.922 1 97.81 200 LYS A CA 1
ATOM 1519 C C . LYS A 1 200 ? 22.844 -23.297 -18.828 1 97.81 200 LYS A C 1
ATOM 1521 O O . LYS A 1 200 ? 23.281 -23.672 -17.734 1 97.81 200 LYS A O 1
ATOM 1526 N N . ASP A 1 201 ? 23.141 -23.891 -19.938 1 95.81 201 ASP A N 1
ATOM 1527 C CA . ASP A 1 201 ? 24.031 -25.031 -20 1 95.81 201 ASP A CA 1
ATOM 1528 C C . ASP A 1 201 ? 23.609 -26.125 -19 1 95.81 201 ASP A C 1
ATOM 1530 O O . ASP A 1 201 ? 24.438 -26.656 -18.266 1 95.81 201 ASP A O 1
ATOM 1534 N N . GLY A 1 202 ? 22.359 -26.312 -18.906 1 93.56 202 GLY A N 1
ATOM 1535 C CA . GLY A 1 202 ? 21.812 -27.375 -18.078 1 93.56 202 GLY A CA 1
ATOM 1536 C C . GLY A 1 202 ? 21.688 -27 -16.625 1 93.56 202 GLY A C 1
ATOM 1537 O O . GLY A 1 202 ? 21.109 -27.75 -15.82 1 93.56 202 GLY A O 1
ATOM 1538 N N . GLN A 1 203 ? 22.203 -25.891 -16.266 1 96.5 203 GLN A N 1
ATOM 1539 C CA . GLN A 1 203 ? 22.141 -25.422 -14.883 1 96.5 203 GLN A CA 1
ATOM 1540 C C . GLN A 1 203 ? 20.906 -24.562 -14.656 1 96.5 203 GLN A C 1
ATOM 1542 O O . GLN A 1 203 ? 20.672 -23.594 -15.398 1 96.5 203 GLN A O 1
ATOM 1547 N N . VAL A 1 204 ? 20.109 -24.953 -13.656 1 98.62 204 VAL A N 1
ATOM 1548 C CA . VAL A 1 204 ? 18.938 -24.188 -13.281 1 98.62 204 VAL A CA 1
ATOM 1549 C C . VAL A 1 204 ? 19.312 -23.141 -12.242 1 98.62 204 VAL A C 1
ATOM 1551 O O . VAL A 1 204 ? 19.953 -23.453 -11.234 1 98.62 204 VAL A O 1
ATOM 1554 N N . MET A 1 205 ? 18.938 -21.859 -12.492 1 98.75 205 MET A N 1
ATOM 1555 C CA . MET A 1 205 ? 19.219 -20.781 -11.555 1 98.75 205 MET A CA 1
ATOM 1556 C C . MET A 1 205 ? 17.969 -19.938 -11.305 1 98.75 205 MET A C 1
ATOM 1558 O O . MET A 1 205 ? 17.094 -19.828 -12.172 1 98.75 205 MET A O 1
ATOM 1562 N N . THR A 1 206 ? 17.859 -19.422 -10.141 1 98.88 206 THR A N 1
ATOM 1563 C CA . THR A 1 206 ? 16.812 -18.469 -9.766 1 98.88 206 THR A CA 1
ATOM 1564 C C . THR A 1 206 ? 17.359 -17.406 -8.828 1 98.88 206 THR A C 1
ATOM 1566 O O . THR A 1 206 ? 18.344 -17.641 -8.117 1 98.88 206 THR A O 1
ATOM 1569 N N . PRO A 1 207 ? 16.812 -16.234 -8.82 1 98.88 207 PRO A N 1
ATOM 1570 C CA . PRO A 1 207 ? 17.312 -15.164 -7.949 1 98.88 207 PRO A CA 1
ATOM 1571 C C . PRO A 1 207 ? 17.359 -15.586 -6.48 1 98.88 207 PRO A C 1
ATOM 1573 O O . PRO A 1 207 ? 16.391 -16.141 -5.961 1 98.88 207 PRO A O 1
ATOM 1576 N N . ALA A 1 208 ? 18.484 -15.312 -5.848 1 98.38 208 ALA A N 1
ATOM 1577 C CA . ALA A 1 208 ? 18.594 -15.555 -4.414 1 98.38 208 ALA A CA 1
ATOM 1578 C C . ALA A 1 208 ? 17.703 -14.602 -3.623 1 98.38 208 ALA A C 1
ATOM 1580 O O . ALA A 1 208 ? 17.672 -13.398 -3.914 1 98.38 208 ALA A O 1
ATOM 1581 N N . PRO A 1 209 ? 16.938 -15.188 -2.625 1 97.31 209 PRO A N 1
ATOM 1582 C CA . PRO A 1 209 ? 16.172 -14.266 -1.78 1 97.31 209 PRO A CA 1
ATOM 1583 C C . PRO A 1 209 ? 17.062 -13.242 -1.08 1 97.31 209 PRO A C 1
ATOM 1585 O O . PRO A 1 209 ? 18.016 -13.609 -0.382 1 97.31 209 PRO A O 1
ATOM 1588 N N . ASN A 1 210 ? 16.859 -12.008 -1.293 1 97.25 210 ASN A N 1
ATOM 1589 C CA . ASN A 1 210 ? 17.656 -10.93 -0.705 1 97.25 210 ASN A CA 1
ATOM 1590 C C . ASN A 1 210 ? 16.781 -9.969 0.099 1 97.25 210 ASN A C 1
ATOM 1592 O O . ASN A 1 210 ? 17.172 -8.82 0.329 1 97.25 210 ASN A O 1
ATOM 1596 N N . ARG A 1 211 ? 15.547 -10.344 0.389 1 96.56 211 ARG A N 1
ATOM 1597 C CA . ARG A 1 211 ? 14.609 -9.641 1.264 1 96.56 211 ARG A CA 1
ATOM 1598 C C . ARG A 1 211 ? 13.906 -8.516 0.521 1 96.56 211 ARG A C 1
ATOM 1600 O O . ARG A 1 211 ? 13.289 -7.641 1.143 1 96.56 211 ARG A O 1
ATOM 1607 N N . THR A 1 212 ? 13.977 -8.508 -0.82 1 98 212 THR A N 1
ATOM 1608 C CA . THR A 1 212 ? 13.305 -7.449 -1.567 1 98 212 THR A CA 1
ATOM 1609 C C . THR A 1 212 ? 12.062 -7.988 -2.268 1 98 212 THR A C 1
ATOM 1611 O O . THR A 1 212 ? 11.234 -7.219 -2.756 1 98 212 THR A O 1
ATOM 1614 N N . PHE A 1 213 ? 11.984 -9.273 -2.338 1 97.69 213 PHE A N 1
ATOM 1615 C CA . PHE A 1 213 ? 10.852 -9.945 -2.971 1 97.69 213 PHE A CA 1
ATOM 1616 C C . PHE A 1 213 ? 10.469 -11.211 -2.209 1 97.69 213 PHE A C 1
ATOM 1618 O O . PHE A 1 213 ? 11.227 -11.68 -1.359 1 97.69 213 PHE A O 1
ATOM 1625 N N . LEU A 1 214 ? 9.273 -11.703 -2.439 1 95.94 214 LEU A N 1
ATOM 1626 C CA . LEU A 1 214 ? 8.812 -12.922 -1.79 1 95.94 214 LEU A CA 1
ATOM 1627 C C . LEU A 1 214 ? 9.43 -14.156 -2.441 1 95.94 214 LEU A C 1
ATOM 1629 O O . LEU A 1 214 ? 9.336 -14.328 -3.66 1 95.94 214 LEU A O 1
ATOM 1633 N N . SER A 1 215 ? 10.109 -14.891 -1.628 1 96.06 215 SER A N 1
ATOM 1634 C CA . SER A 1 215 ? 10.492 -16.234 -2.053 1 96.06 215 SER A CA 1
ATOM 1635 C C . SER A 1 215 ? 9.289 -17.188 -2.037 1 96.06 215 SER A C 1
ATOM 1637 O O . SER A 1 215 ? 8.961 -17.766 -0.998 1 96.06 215 SER A O 1
ATOM 1639 N N . GLY A 1 216 ? 8.742 -17.375 -3.197 1 98 216 GLY A N 1
ATOM 1640 C CA . GLY A 1 216 ? 7.441 -18.031 -3.312 1 98 216 GLY A CA 1
ATOM 1641 C C . GLY A 1 216 ? 7.449 -19.469 -2.834 1 98 216 GLY A C 1
ATOM 1642 O O . GLY A 1 216 ? 8.445 -20.172 -2.988 1 98 216 GLY A O 1
ATOM 1643 N N . ILE A 1 217 ? 6.336 -19.859 -2.375 1 98.62 217 ILE A N 1
ATOM 1644 C CA . ILE A 1 217 ? 6.141 -21.234 -1.92 1 98.62 217 ILE A CA 1
ATOM 1645 C C . ILE A 1 217 ? 6.227 -22.188 -3.107 1 98.62 217 ILE A C 1
ATOM 1647 O O . ILE A 1 217 ? 6.906 -23.219 -3.037 1 98.62 217 ILE A O 1
ATOM 1651 N N . THR A 1 218 ? 5.566 -21.844 -4.242 1 98.5 218 THR A N 1
ATOM 1652 C CA . THR A 1 218 ? 5.676 -22.625 -5.461 1 98.5 218 THR A CA 1
ATOM 1653 C C . THR A 1 218 ? 7.125 -22.672 -5.949 1 98.5 218 THR A C 1
ATOM 1655 O O . THR A 1 218 ? 7.605 -23.719 -6.383 1 98.5 218 THR A O 1
ATOM 1658 N N . ARG A 1 219 ? 7.809 -21.562 -5.922 1 98.62 219 ARG A N 1
ATOM 1659 C CA . ARG A 1 219 ? 9.227 -21.484 -6.266 1 98.62 219 ARG A CA 1
ATOM 1660 C C . ARG A 1 219 ? 10.039 -22.516 -5.48 1 98.62 219 ARG A C 1
ATOM 1662 O O . ARG A 1 219 ? 10.805 -23.281 -6.059 1 98.62 219 ARG A O 1
ATOM 1669 N N . ASN A 1 220 ? 9.852 -22.516 -4.148 1 98.38 220 ASN A N 1
ATOM 1670 C CA . ASN A 1 220 ? 10.602 -23.422 -3.285 1 98.38 220 ASN A CA 1
ATOM 1671 C C . ASN A 1 220 ? 10.266 -24.875 -3.574 1 98.38 220 ASN A C 1
ATOM 1673 O O . ASN A 1 220 ? 11.148 -25.734 -3.561 1 98.38 220 ASN A O 1
ATOM 1677 N N . ARG A 1 221 ? 9.023 -25.156 -3.814 1 98.5 221 ARG A N 1
ATOM 1678 C CA . ARG A 1 221 ? 8.602 -26.5 -4.188 1 98.5 221 ARG A CA 1
ATOM 1679 C C . ARG A 1 221 ? 9.289 -26.953 -5.473 1 98.5 221 ARG A C 1
ATOM 1681 O O . ARG A 1 221 ? 9.781 -28.078 -5.559 1 98.5 221 ARG A O 1
ATOM 1688 N N . ILE A 1 222 ? 9.375 -26.094 -6.457 1 98.62 222 ILE A N 1
ATOM 1689 C CA . ILE A 1 222 ? 9.969 -26.406 -7.754 1 98.62 222 ILE A CA 1
ATOM 1690 C C . ILE A 1 222 ? 11.469 -26.641 -7.59 1 98.62 222 ILE A C 1
ATOM 1692 O O . ILE A 1 222 ? 12.023 -27.578 -8.188 1 98.62 222 ILE A O 1
ATOM 1696 N N . ILE A 1 223 ? 12.117 -25.812 -6.781 1 98.5 223 ILE A N 1
ATOM 1697 C CA . ILE A 1 223 ? 13.531 -26.016 -6.496 1 98.5 223 ILE A CA 1
ATOM 1698 C C . ILE A 1 223 ? 13.75 -27.422 -5.949 1 98.5 223 ILE A C 1
ATOM 1700 O O . ILE A 1 223 ? 14.609 -28.156 -6.441 1 98.5 223 ILE A O 1
ATOM 1704 N N . ASP A 1 224 ? 12.969 -27.828 -4.977 1 98.25 224 ASP A N 1
ATOM 1705 C CA . ASP A 1 224 ? 13.086 -29.141 -4.328 1 98.25 224 ASP A CA 1
ATOM 1706 C C . ASP A 1 224 ? 12.836 -30.266 -5.32 1 98.25 224 ASP A C 1
ATOM 1708 O O . ASP A 1 224 ? 13.578 -31.25 -5.355 1 98.25 224 ASP A O 1
ATOM 1712 N N . LEU A 1 225 ? 11.773 -30.141 -6.098 1 98.56 225 LEU A N 1
ATOM 1713 C CA . LEU A 1 225 ? 11.391 -31.188 -7.043 1 98.56 225 LEU A CA 1
ATOM 1714 C C . LEU A 1 225 ? 12.461 -31.359 -8.117 1 98.56 225 LEU A C 1
ATOM 1716 O O . LEU A 1 225 ? 12.797 -32.5 -8.469 1 98.56 225 LEU A O 1
ATOM 1720 N N . LEU A 1 226 ? 12.977 -30.266 -8.641 1 98.38 226 LEU A N 1
ATOM 1721 C CA . LEU A 1 226 ? 14.023 -30.359 -9.648 1 98.38 226 LEU A CA 1
ATOM 1722 C C . LEU A 1 226 ? 15.289 -30.984 -9.07 1 98.38 226 LEU A C 1
ATOM 1724 O O . LEU A 1 226 ? 15.922 -31.812 -9.719 1 98.38 226 LEU A O 1
ATOM 1728 N N . TRP A 1 227 ? 15.594 -30.594 -7.867 1 96.94 227 TRP A N 1
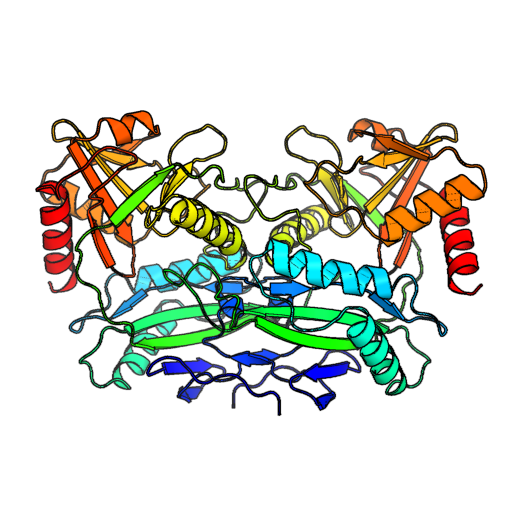ATOM 1729 C CA . TRP A 1 227 ? 16.75 -31.156 -7.191 1 96.94 227 TRP A CA 1
ATOM 1730 C C . TRP A 1 227 ? 16.594 -32.656 -7.004 1 96.94 227 TRP A C 1
ATOM 1732 O O . TRP A 1 227 ? 17.516 -33.438 -7.305 1 96.94 227 TRP A O 1
ATOM 1742 N N . GLN A 1 228 ? 15.484 -33.062 -6.551 1 97.5 228 GLN A N 1
ATOM 1743 C CA . GLN A 1 228 ? 15.211 -34.5 -6.312 1 97.5 228 GLN A CA 1
ATOM 1744 C C . GLN A 1 228 ? 15.273 -35.281 -7.613 1 97.5 228 GLN A C 1
ATOM 1746 O O . GLN A 1 228 ? 15.695 -36.438 -7.617 1 97.5 228 GLN A O 1
ATOM 1751 N N . TYR A 1 229 ? 14.805 -34.625 -8.641 1 97.19 229 TYR A N 1
ATOM 1752 C CA . TYR A 1 229 ? 14.812 -35.312 -9.938 1 97.19 229 TYR A CA 1
ATOM 1753 C C . TYR A 1 229 ? 16.234 -35.438 -10.469 1 97.19 229 TYR A C 1
ATOM 1755 O O . TYR A 1 229 ? 16.516 -36.312 -11.297 1 97.19 229 TYR A O 1
ATOM 1763 N N . GLY A 1 230 ? 17.125 -34.469 -10.039 1 96.31 230 GLY A N 1
ATOM 1764 C CA . GLY A 1 230 ? 18.516 -34.625 -10.438 1 96.31 230 GLY A CA 1
ATOM 1765 C C . GLY A 1 230 ? 19.109 -33.344 -11.062 1 96.31 230 GLY A C 1
ATOM 1766 O O . GLY A 1 230 ? 20.266 -33.344 -11.453 1 96.31 230 GLY A O 1
ATOM 1767 N N . PHE A 1 231 ? 18.312 -32.312 -11.141 1 95.56 231 PHE A N 1
ATOM 1768 C CA . PHE A 1 231 ? 18.844 -31.062 -11.664 1 95.56 231 PHE A CA 1
ATOM 1769 C C . PHE A 1 231 ? 19.641 -30.328 -10.602 1 95.56 231 PHE A C 1
ATOM 1771 O O . PHE A 1 231 ? 19.328 -30.391 -9.414 1 95.56 231 PHE A O 1
ATOM 1778 N N . LYS A 1 232 ? 20.656 -29.656 -11.039 1 92 232 LYS A N 1
ATOM 1779 C CA . LYS A 1 232 ? 21.344 -28.719 -10.156 1 92 232 LYS A CA 1
ATOM 1780 C C . LYS A 1 232 ? 20.625 -27.375 -10.133 1 92 232 LYS A C 1
ATOM 1782 O O . LYS A 1 232 ? 20.484 -26.719 -11.172 1 92 232 LYS A O 1
ATOM 1787 N N . THR A 1 233 ? 20.109 -27.062 -9 1 95.88 233 THR A N 1
ATOM 1788 C CA . THR A 1 233 ? 19.422 -25.781 -8.844 1 95.88 233 THR A CA 1
ATOM 1789 C C . THR A 1 233 ? 20.234 -24.859 -7.938 1 95.88 233 THR A C 1
ATOM 1791 O O . THR A 1 233 ? 20.75 -25.281 -6.902 1 95.88 233 THR A O 1
ATOM 1794 N N . ALA A 1 234 ? 20.422 -23.609 -8.352 1 97.56 234 ALA A N 1
ATOM 1795 C CA . ALA A 1 234 ? 21.188 -22.656 -7.547 1 97.56 234 ALA A CA 1
ATOM 1796 C C . ALA A 1 234 ? 20.422 -21.344 -7.387 1 97.56 234 ALA A C 1
ATOM 1798 O O . ALA A 1 234 ? 19.812 -20.844 -8.336 1 97.56 234 ALA A O 1
ATOM 1799 N N . GLU A 1 235 ? 20.328 -20.859 -6.172 1 98.31 235 GLU A N 1
ATOM 1800 C CA . GLU A 1 235 ? 19.922 -19.484 -5.891 1 98.31 235 GLU A CA 1
ATOM 1801 C C . GLU A 1 235 ? 21.125 -18.547 -5.93 1 98.31 235 GLU A C 1
ATOM 1803 O O . GLU A 1 235 ? 22.094 -18.719 -5.18 1 98.31 235 GLU A O 1
ATOM 1808 N N . ARG A 1 236 ? 21.047 -17.516 -6.852 1 97.5 236 ARG A N 1
ATOM 1809 C CA . ARG A 1 236 ? 22.188 -16.625 -7.074 1 97.5 236 ARG A CA 1
ATOM 1810 C C . ARG A 1 236 ? 21.719 -15.203 -7.352 1 97.5 236 ARG A C 1
ATOM 1812 O O . ARG A 1 236 ? 20.547 -14.977 -7.664 1 97.5 236 ARG A O 1
ATOM 1819 N N . ALA A 1 237 ? 22.672 -14.305 -7.031 1 98.56 237 ALA A N 1
ATOM 1820 C CA . ALA A 1 237 ? 22.438 -12.992 -7.641 1 98.56 237 ALA A CA 1
ATOM 1821 C C . ALA A 1 237 ? 22.531 -13.07 -9.164 1 98.56 237 ALA A C 1
ATOM 1823 O O . ALA A 1 237 ? 23.547 -13.516 -9.711 1 98.56 237 ALA A O 1
ATOM 1824 N N . LEU A 1 238 ? 21.438 -12.734 -9.836 1 98.81 238 LEU A N 1
ATOM 1825 C CA . LEU A 1 238 ? 21.359 -12.844 -11.289 1 98.81 238 LEU A CA 1
ATOM 1826 C C . LEU A 1 238 ? 21.125 -11.484 -11.922 1 98.81 238 LEU A C 1
ATOM 1828 O O . LEU A 1 238 ? 20.328 -10.688 -11.414 1 98.81 238 LEU A O 1
ATOM 1832 N N . THR A 1 239 ? 21.812 -11.219 -13.047 1 98.75 239 THR A N 1
ATOM 1833 C CA . THR A 1 239 ? 21.688 -9.953 -13.758 1 98.75 239 THR A CA 1
ATOM 1834 C C . THR A 1 239 ? 20.734 -10.094 -14.945 1 98.75 239 THR A C 1
ATOM 1836 O O . THR A 1 239 ? 20.359 -11.211 -15.312 1 98.75 239 THR A O 1
ATOM 1839 N N . VAL A 1 240 ? 20.406 -8.969 -15.477 1 98.81 240 VAL A N 1
ATOM 1840 C CA . VAL A 1 240 ? 19.609 -8.961 -16.703 1 98.81 240 VAL A CA 1
ATOM 1841 C C . VAL A 1 240 ? 20.359 -9.695 -17.812 1 98.81 240 VAL A C 1
ATOM 1843 O O . VAL A 1 240 ? 19.766 -10.414 -18.609 1 98.81 240 VAL A O 1
ATOM 1846 N N . GLU A 1 241 ? 21.641 -9.547 -17.828 1 98.62 241 GLU A N 1
ATOM 1847 C CA . GLU A 1 241 ? 22.469 -10.203 -18.828 1 98.62 241 GLU A CA 1
ATOM 1848 C C . GLU A 1 241 ? 22.375 -11.719 -18.703 1 98.62 241 GLU A C 1
ATOM 1850 O O . GLU A 1 241 ? 22.391 -12.438 -19.719 1 98.62 241 GLU A O 1
ATOM 1855 N N . ASP A 1 242 ? 22.344 -12.211 -17.516 1 98.75 242 ASP A N 1
ATOM 1856 C CA . ASP A 1 242 ? 22.172 -13.648 -17.312 1 98.75 242 ASP A CA 1
ATOM 1857 C C . ASP A 1 242 ? 20.891 -14.148 -17.969 1 98.75 242 ASP A C 1
ATOM 1859 O O . ASP A 1 242 ? 20.891 -15.195 -18.625 1 98.75 242 ASP A O 1
ATOM 1863 N N . PHE A 1 243 ? 19.828 -13.422 -17.875 1 98.88 243 PHE A N 1
ATOM 1864 C CA . PHE A 1 243 ? 18.547 -13.812 -18.469 1 98.88 243 PHE A CA 1
ATOM 1865 C C . PHE A 1 243 ? 18.578 -13.68 -19.984 1 98.88 243 PHE A C 1
ATOM 1867 O O . PHE A 1 243 ? 18.047 -14.523 -20.703 1 98.88 243 PHE A O 1
ATOM 1874 N N . MET A 1 244 ? 19.266 -12.641 -20.469 1 98.62 244 MET A N 1
ATOM 1875 C CA . MET A 1 244 ? 19.375 -12.438 -21.906 1 98.62 244 MET A CA 1
ATOM 1876 C C . MET A 1 244 ? 20.125 -13.586 -22.562 1 98.62 244 MET A C 1
ATOM 1878 O O . MET A 1 244 ? 19.875 -13.922 -23.719 1 98.62 244 MET A O 1
ATOM 1882 N N . ASP A 1 245 ? 20.984 -14.203 -21.781 1 98.12 245 ASP A N 1
ATOM 1883 C CA . ASP A 1 245 ? 21.859 -15.25 -22.328 1 98.12 245 ASP A CA 1
ATOM 1884 C C . ASP A 1 245 ? 21.312 -16.641 -22 1 98.12 245 ASP A C 1
ATOM 1886 O O . ASP A 1 245 ? 21.906 -17.656 -22.375 1 98.12 245 ASP A O 1
ATOM 1890 N N . ALA A 1 246 ? 20.234 -16.734 -21.344 1 98.62 246 ALA A N 1
ATOM 1891 C CA . ALA A 1 246 ? 19.688 -18 -20.859 1 98.62 246 ALA A CA 1
ATOM 1892 C C . ALA A 1 246 ? 19.188 -18.875 -22.031 1 98.62 246 ALA A C 1
ATOM 1894 O O . ALA A 1 246 ? 18.75 -18.344 -23.047 1 98.62 246 ALA A O 1
ATOM 1895 N N . ASP A 1 247 ? 19.25 -20.172 -21.875 1 98.38 247 ASP A N 1
ATOM 1896 C CA . ASP A 1 247 ? 18.703 -21.109 -22.844 1 98.38 247 ASP A CA 1
ATOM 1897 C C . ASP A 1 247 ? 17.188 -21.219 -22.703 1 98.38 247 ASP A C 1
ATOM 1899 O O . ASP A 1 247 ? 16.484 -21.438 -23.703 1 98.38 247 ASP A O 1
ATOM 1903 N N . GLU A 1 248 ? 16.75 -21.203 -21.484 1 97.94 248 GLU A N 1
ATOM 1904 C CA . GLU A 1 248 ? 15.336 -21.234 -21.125 1 97.94 248 GLU A CA 1
ATOM 1905 C C . GLU A 1 248 ? 15.039 -20.312 -19.953 1 97.94 248 GLU A C 1
ATOM 1907 O O . GLU A 1 248 ? 15.906 -20.078 -19.109 1 97.94 248 GLU A O 1
ATOM 1912 N N . ILE A 1 249 ? 13.836 -19.688 -20 1 98.88 249 ILE A N 1
ATOM 1913 C CA . ILE A 1 249 ? 13.312 -18.922 -18.859 1 98.88 249 ILE A CA 1
ATOM 1914 C C . ILE A 1 249 ? 11.891 -19.391 -18.547 1 98.88 249 ILE A C 1
ATOM 1916 O O . ILE A 1 249 ? 11.094 -19.609 -19.453 1 98.88 249 ILE A O 1
ATOM 1920 N N . PHE A 1 250 ? 11.562 -19.594 -17.312 1 98.81 250 PHE A N 1
ATOM 1921 C CA . PHE A 1 250 ? 10.188 -19.875 -16.906 1 98.81 250 PHE A CA 1
ATOM 1922 C C . PHE A 1 250 ? 9.875 -19.234 -15.57 1 98.81 250 PHE A C 1
ATOM 1924 O O . PHE A 1 250 ? 10.781 -18.922 -14.797 1 98.81 250 PHE A O 1
ATOM 1931 N N . SER A 1 251 ? 8.641 -18.953 -15.312 1 98.44 251 SER A N 1
ATOM 1932 C CA . SER A 1 251 ? 8.164 -18.359 -14.07 1 98.44 251 SER A CA 1
ATOM 1933 C C . SER A 1 251 ? 7.469 -19.391 -13.188 1 98.44 251 SER A C 1
ATOM 1935 O O . SER A 1 251 ? 7.012 -20.422 -13.672 1 98.44 251 SER A O 1
ATOM 1937 N N . THR A 1 252 ? 7.457 -19.109 -11.93 1 98.31 252 THR A N 1
ATOM 1938 C CA . THR A 1 252 ? 6.688 -19.906 -10.984 1 98.31 252 THR A CA 1
ATOM 1939 C C . THR A 1 252 ? 5.836 -19.016 -10.086 1 98.31 252 THR A C 1
ATOM 1941 O O . THR A 1 252 ? 6.262 -17.922 -9.703 1 98.31 252 THR A O 1
ATOM 1944 N N . GLY A 1 253 ? 4.625 -19.422 -9.82 1 96.12 253 GLY A N 1
ATOM 1945 C CA . GLY A 1 253 ? 3.676 -18.75 -8.938 1 96.12 253 GLY A CA 1
ATOM 1946 C C . GLY A 1 253 ? 2.434 -19.578 -8.672 1 96.12 253 GLY A C 1
ATOM 1947 O O . GLY A 1 253 ? 2.189 -20.578 -9.344 1 96.12 253 GLY A O 1
ATOM 1948 N N . ASN A 1 254 ? 1.724 -19.141 -7.762 1 92.38 254 ASN A N 1
ATOM 1949 C CA . ASN A 1 254 ? 0.566 -19.906 -7.305 1 92.38 254 ASN A CA 1
ATOM 1950 C C . ASN A 1 254 ? -0.516 -19.984 -8.375 1 92.38 254 ASN A C 1
ATOM 1952 O O . ASN A 1 254 ? -1.152 -21.031 -8.555 1 92.38 254 ASN A O 1
ATOM 1956 N N . HIS A 1 255 ? -0.734 -18.984 -9.109 1 89.69 255 HIS A N 1
ATOM 1957 C CA . HIS A 1 255 ? -1.862 -18.891 -10.031 1 89.69 255 HIS A CA 1
ATOM 1958 C C . HIS A 1 255 ? -1.727 -19.891 -11.172 1 89.69 255 HIS A C 1
ATOM 1960 O O . HIS A 1 255 ? -2.672 -20.625 -11.477 1 89.69 255 HIS A O 1
ATOM 1966 N N . SER A 1 256 ? -0.488 -19.953 -11.805 1 91.75 256 SER A N 1
ATOM 1967 C CA . SER A 1 256 ? -0.314 -20.797 -12.992 1 91.75 256 SER A CA 1
ATOM 1968 C C . SER A 1 256 ? 0.804 -21.812 -12.789 1 91.75 256 SER A C 1
ATOM 1970 O O . SER A 1 256 ? 1.104 -22.594 -13.688 1 91.75 256 SER A O 1
ATOM 1972 N N . LYS A 1 257 ? 1.36 -21.828 -11.633 1 96.69 257 LYS A N 1
ATOM 1973 C CA . LYS A 1 257 ? 2.369 -22.781 -11.156 1 96.69 257 LYS A CA 1
ATOM 1974 C C . LYS A 1 257 ? 3.674 -22.625 -11.93 1 96.69 257 LYS A C 1
ATOM 1976 O O . LYS A 1 257 ? 4.613 -21.984 -11.453 1 96.69 257 LYS A O 1
ATOM 1981 N N . VAL A 1 258 ? 3.785 -23.172 -13.164 1 98.06 258 VAL A N 1
ATOM 1982 C CA . VAL A 1 258 ? 4.988 -23.047 -13.984 1 98.06 258 VAL A CA 1
ATOM 1983 C C . VAL A 1 258 ? 4.605 -22.594 -15.391 1 98.06 258 VAL A C 1
ATOM 1985 O O . VAL A 1 258 ? 3.859 -23.281 -16.094 1 98.06 258 VAL A O 1
ATOM 1988 N N . VAL A 1 259 ? 5.086 -21.453 -15.812 1 97.94 259 VAL A N 1
ATOM 1989 C CA . VAL A 1 259 ? 4.754 -20.891 -17.109 1 97.94 259 VAL A CA 1
ATOM 1990 C C . VAL A 1 259 ? 6.031 -20.469 -17.828 1 97.94 259 VAL A C 1
ATOM 1992 O O . VAL A 1 259 ? 6.867 -19.766 -17.266 1 97.94 259 VAL A O 1
ATOM 1995 N N . PRO A 1 260 ? 6.238 -20.891 -19.078 1 98.38 260 PRO A N 1
ATOM 1996 C CA . PRO A 1 260 ? 7.449 -20.5 -19.797 1 98.38 260 PRO A CA 1
ATOM 1997 C C . PRO A 1 260 ? 7.441 -19.031 -20.203 1 98.38 260 PRO A C 1
ATOM 1999 O O . PRO A 1 260 ? 6.371 -18.453 -20.406 1 98.38 260 PRO A O 1
ATOM 2002 N N . VAL A 1 261 ? 8.555 -18.422 -20.219 1 98.69 261 VAL A N 1
ATOM 2003 C CA . VAL A 1 261 ? 8.766 -17.141 -20.891 1 98.69 261 VAL A CA 1
ATOM 2004 C C . VAL A 1 261 ? 9.227 -17.359 -22.328 1 98.69 261 VAL A C 1
ATOM 2006 O O . VAL A 1 261 ? 10.242 -18.031 -22.562 1 98.69 261 VAL A O 1
ATOM 2009 N N . VAL A 1 262 ? 8.508 -16.781 -23.25 1 98.62 262 VAL A N 1
ATOM 2010 C CA . VAL A 1 262 ? 8.758 -17.172 -24.641 1 98.62 262 VAL A CA 1
ATOM 2011 C C . VAL A 1 262 ? 9.383 -16.016 -25.391 1 98.62 262 VAL A C 1
ATOM 2013 O O . VAL A 1 262 ? 9.664 -16.125 -26.594 1 98.62 262 VAL A O 1
ATOM 2016 N N . GLN A 1 263 ? 9.531 -14.922 -24.734 1 98.69 263 GLN A N 1
ATOM 2017 C CA . GLN A 1 263 ? 10.211 -13.766 -25.312 1 98.69 263 GLN A CA 1
ATOM 2018 C C . GLN A 1 263 ? 10.828 -12.891 -24.234 1 98.69 263 GLN A C 1
ATOM 2020 O O . GLN A 1 263 ? 10.211 -12.656 -23.188 1 98.69 263 GLN A O 1
ATOM 2025 N N . ILE A 1 264 ? 12.062 -12.484 -24.453 1 98.88 264 ILE A N 1
ATOM 2026 C CA . ILE A 1 264 ? 12.695 -11.469 -23.625 1 98.88 264 ILE A CA 1
ATOM 2027 C C . ILE A 1 264 ? 13.273 -10.367 -24.516 1 98.88 264 ILE A C 1
ATOM 2029 O O . ILE A 1 264 ? 14.117 -10.633 -25.375 1 98.88 264 ILE A O 1
ATOM 2033 N N . GLU A 1 265 ? 12.773 -9.156 -24.297 1 98.44 265 GLU A N 1
ATOM 2034 C CA . GLU A 1 265 ? 13.117 -8.047 -25.172 1 98.44 265 GLU A CA 1
ATOM 2035 C C . GLU A 1 265 ? 12.938 -8.438 -26.641 1 98.44 265 GLU A C 1
ATOM 2037 O O . GLU A 1 265 ? 11.836 -8.797 -27.062 1 98.44 265 GLU A O 1
ATOM 2042 N N . ASP A 1 266 ? 13.961 -8.445 -27.391 1 97.69 266 ASP A N 1
ATOM 2043 C CA . ASP A 1 266 ? 13.852 -8.703 -28.812 1 97.69 266 ASP A CA 1
ATOM 2044 C C . ASP A 1 266 ? 14.188 -10.164 -29.141 1 97.69 266 ASP A C 1
ATOM 2046 O O . ASP A 1 266 ? 14.234 -10.555 -30.312 1 97.69 266 ASP A O 1
ATOM 2050 N N . ARG A 1 267 ? 14.336 -10.969 -28.156 1 98.19 267 ARG A N 1
ATOM 2051 C CA . ARG A 1 267 ? 14.727 -12.359 -28.359 1 98.19 267 ARG A CA 1
ATOM 2052 C C . ARG A 1 267 ? 13.555 -13.305 -28.109 1 98.19 267 ARG A C 1
ATOM 2054 O O . ARG A 1 267 ? 12.945 -13.273 -27.047 1 98.19 267 ARG A O 1
ATOM 2061 N N . GLU A 1 268 ? 13.344 -14.102 -29.094 1 97.75 268 GLU A N 1
ATOM 2062 C CA . GLU A 1 268 ? 12.352 -15.156 -28.938 1 97.75 268 GLU A CA 1
ATOM 2063 C C . GLU A 1 268 ? 12.953 -16.391 -28.266 1 97.75 268 GLU A C 1
ATOM 2065 O O . GLU A 1 268 ? 14.102 -16.75 -28.547 1 97.75 268 GLU A O 1
ATOM 2070 N N . LEU A 1 269 ? 12.188 -16.922 -27.391 1 96.94 269 LEU A N 1
ATOM 2071 C CA . LEU A 1 269 ? 12.57 -18.141 -26.703 1 96.94 269 LEU A CA 1
ATOM 2072 C C . LEU A 1 269 ? 11.531 -19.234 -26.906 1 96.94 269 LEU A C 1
ATOM 2074 O O . LEU A 1 269 ? 10.352 -18.938 -27.125 1 96.94 269 LEU A O 1
ATOM 2078 N N . GLN A 1 270 ? 11.945 -20.422 -26.922 1 94.81 270 GLN A N 1
ATOM 2079 C CA . GLN A 1 270 ? 11.031 -21.562 -26.922 1 94.81 270 GLN A CA 1
ATOM 2080 C C . GLN A 1 270 ? 10.922 -22.156 -25.516 1 94.81 270 GLN A C 1
ATOM 2082 O O . GLN A 1 270 ? 11.906 -22.203 -24.781 1 94.81 270 GLN A O 1
ATOM 2087 N N . PRO A 1 271 ? 9.688 -22.562 -25.219 1 96.44 271 PRO A N 1
ATOM 2088 C CA . PRO A 1 271 ? 9.609 -23.344 -23.984 1 96.44 271 PRO A CA 1
ATOM 2089 C C . PRO A 1 271 ? 10.625 -24.484 -23.938 1 96.44 271 PRO A C 1
ATOM 2091 O O . PRO A 1 271 ? 10.82 -25.172 -24.938 1 96.44 271 PRO A O 1
ATOM 2094 N N . GLY A 1 272 ? 11.328 -24.625 -22.844 1 95.5 272 GLY A N 1
ATOM 2095 C CA . GLY A 1 272 ? 12.406 -25.594 -22.766 1 95.5 272 GLY A CA 1
ATOM 2096 C C . GLY A 1 272 ? 12.039 -26.844 -21.969 1 95.5 272 GLY A C 1
ATOM 2097 O O . GLY A 1 272 ? 10.953 -26.906 -21.391 1 95.5 272 GLY A O 1
ATOM 2098 N N . PRO A 1 273 ? 12.867 -27.781 -22.078 1 97 273 PRO A N 1
ATOM 2099 C CA . PRO A 1 273 ? 12.586 -29.078 -21.438 1 97 273 PRO A CA 1
ATOM 2100 C C . PRO A 1 273 ? 12.586 -28.984 -19.906 1 97 273 PRO A C 1
ATOM 2102 O O . PRO A 1 273 ? 11.875 -29.75 -19.25 1 97 273 PRO A O 1
ATOM 2105 N N . VAL A 1 274 ? 13.383 -28.125 -19.328 1 97.94 274 VAL A N 1
ATOM 2106 C CA . VAL A 1 274 ? 13.484 -28.047 -17.875 1 97.94 274 VAL A CA 1
ATOM 2107 C C . VAL A 1 274 ? 12.188 -27.469 -17.312 1 97.94 274 VAL A C 1
ATOM 2109 O O . VAL A 1 274 ? 11.641 -28.016 -16.344 1 97.94 274 VAL A O 1
ATOM 2112 N N . GLY A 1 275 ? 11.688 -26.344 -17.891 1 97.62 275 GLY A N 1
ATOM 2113 C CA . GLY A 1 275 ? 10.406 -25.812 -17.469 1 97.62 275 GLY A CA 1
ATOM 2114 C C . GLY A 1 275 ? 9.266 -26.797 -17.609 1 97.62 275 GLY A C 1
ATOM 2115 O O . GLY A 1 275 ? 8.422 -26.906 -16.719 1 97.62 275 GLY A O 1
ATOM 2116 N N . LYS A 1 276 ? 9.281 -27.469 -18.688 1 97.38 276 LYS A N 1
ATOM 2117 C CA . LYS A 1 276 ? 8.273 -28.5 -18.906 1 97.38 276 LYS A CA 1
ATOM 2118 C C . LYS A 1 276 ? 8.352 -29.578 -17.828 1 97.38 276 LYS A C 1
ATOM 2120 O O . LYS A 1 276 ? 7.324 -30 -17.297 1 97.38 276 LYS A O 1
ATOM 2125 N N . LYS A 1 277 ? 9.523 -30.016 -17.594 1 98.31 277 LYS A N 1
ATOM 2126 C CA . LYS A 1 277 ? 9.719 -31.047 -16.578 1 98.31 277 LYS A CA 1
ATOM 2127 C C . LYS A 1 277 ? 9.32 -30.547 -15.195 1 98.31 277 LYS A C 1
ATOM 2129 O O . LYS A 1 277 ? 8.719 -31.281 -14.406 1 98.31 277 LYS A O 1
ATOM 2134 N N . ALA A 1 278 ? 9.703 -29.328 -14.883 1 98.5 278 ALA A N 1
ATOM 2135 C CA . ALA A 1 278 ? 9.32 -28.734 -13.609 1 98.5 278 ALA A CA 1
ATOM 2136 C C . ALA A 1 278 ? 7.809 -28.781 -13.414 1 98.5 278 ALA A C 1
ATOM 2138 O O . ALA A 1 278 ? 7.324 -29.141 -12.344 1 98.5 278 ALA A O 1
ATOM 2139 N N . ARG A 1 279 ? 7.113 -28.406 -14.445 1 97.94 279 ARG A N 1
ATOM 2140 C CA . ARG A 1 279 ? 5.652 -28.438 -14.375 1 97.94 279 ARG A CA 1
ATOM 2141 C C . ARG A 1 279 ? 5.145 -29.859 -14.172 1 97.94 279 ARG A C 1
ATOM 2143 O O . ARG A 1 279 ? 4.258 -30.094 -13.352 1 97.94 279 ARG A O 1
ATOM 2150 N N . GLU A 1 280 ? 5.668 -30.75 -14.922 1 98.12 280 GLU A N 1
ATOM 2151 C CA . GLU A 1 280 ? 5.293 -32.156 -14.797 1 98.12 280 GLU A CA 1
ATOM 2152 C C . GLU A 1 280 ? 5.523 -32.656 -13.375 1 98.12 280 GLU A C 1
ATOM 2154 O O . GLU A 1 280 ? 4.652 -33.312 -12.797 1 98.12 280 GLU A O 1
ATOM 2159 N N . LEU A 1 281 ? 6.695 -32.375 -12.875 1 98.62 281 LEU A N 1
ATOM 2160 C CA . LEU A 1 281 ? 7.047 -32.812 -11.531 1 98.62 281 LEU A CA 1
ATOM 2161 C C . LEU A 1 281 ? 6.105 -32.188 -10.5 1 98.62 281 LEU A C 1
ATOM 2163 O O . LEU A 1 281 ? 5.723 -32.875 -9.531 1 98.62 281 LEU A O 1
ATOM 2167 N N . TYR A 1 282 ? 5.762 -30.984 -10.656 1 98.5 282 TYR A N 1
ATOM 2168 C CA . TYR A 1 282 ? 4.84 -30.328 -9.742 1 98.5 282 TYR A CA 1
ATOM 2169 C C . TYR A 1 282 ? 3.482 -31.016 -9.742 1 98.5 282 TYR A C 1
ATOM 2171 O O . TYR A 1 282 ? 2.896 -31.266 -8.688 1 98.5 282 TYR A O 1
ATOM 2179 N N . TRP A 1 283 ? 2.992 -31.328 -10.914 1 97.88 283 TRP A N 1
ATOM 2180 C CA . TRP A 1 283 ? 1.689 -31.969 -11.031 1 97.88 283 TRP A CA 1
ATOM 2181 C C . TRP A 1 283 ? 1.714 -33.344 -10.391 1 97.88 283 TRP A C 1
ATOM 2183 O O . TRP A 1 283 ? 0.78 -33.75 -9.68 1 97.88 283 TRP A O 1
ATOM 2193 N N . GLU A 1 284 ? 2.779 -34.062 -10.68 1 98.44 284 GLU A N 1
ATOM 2194 C CA . GLU A 1 284 ? 2.936 -35.375 -10.078 1 98.44 284 GLU A CA 1
ATOM 2195 C C . GLU A 1 284 ? 2.959 -35.281 -8.555 1 98.44 284 GLU A C 1
ATOM 2197 O O . GLU A 1 284 ? 2.27 -36.062 -7.871 1 98.44 284 GLU A O 1
ATOM 2202 N N . TRP A 1 285 ? 3.715 -34.375 -8.094 1 98.5 285 TRP A N 1
ATOM 2203 C CA . TRP A 1 285 ? 3.824 -34.188 -6.652 1 98.5 285 TRP A CA 1
ATOM 2204 C C . TRP A 1 285 ? 2.48 -33.781 -6.055 1 98.5 285 TRP A C 1
ATOM 2206 O O . TRP A 1 285 ? 2.061 -34.344 -5.031 1 98.5 285 TRP A O 1
ATOM 2216 N N . ALA A 1 286 ? 1.795 -32.812 -6.676 1 98.06 286 ALA A N 1
ATOM 2217 C CA . ALA A 1 286 ? 0.541 -32.281 -6.164 1 98.06 286 ALA A CA 1
ATOM 2218 C C . ALA A 1 286 ? -0.526 -33.344 -6.055 1 98.06 286 ALA A C 1
ATOM 2220 O O . ALA A 1 286 ? -1.369 -33.312 -5.156 1 98.06 286 ALA A O 1
ATOM 2221 N N . HIS A 1 287 ? -0.524 -34.375 -6.945 1 97.56 287 HIS A N 1
ATOM 2222 C CA . HIS A 1 287 ? -1.56 -35.406 -6.988 1 97.56 287 HIS A CA 1
ATOM 2223 C C . HIS A 1 287 ? -1.11 -36.688 -6.27 1 97.56 287 HIS A C 1
ATOM 2225 O O . HIS A 1 287 ? -1.88 -37.625 -6.145 1 97.56 287 HIS A O 1
ATOM 2231 N N . GLY A 1 288 ? 0.067 -36.781 -5.848 1 90.44 288 GLY A N 1
ATOM 2232 C CA . GLY A 1 288 ? 0.601 -38 -5.242 1 90.44 288 GLY A CA 1
ATOM 2233 C C . GLY A 1 288 ? 0.648 -37.938 -3.727 1 90.44 288 GLY A C 1
ATOM 2234 O O . GLY A 1 288 ? 0.261 -36.938 -3.129 1 90.44 288 GLY A O 1
ATOM 2235 N N . MET B 1 1 ? -24.844 -10.852 7.848 1 64.88 1 MET B N 1
ATOM 2236 C CA . MET B 1 1 ? -24.016 -9.852 7.184 1 64.88 1 MET B CA 1
ATOM 2237 C C . MET B 1 1 ? -22.75 -9.562 7.988 1 64.88 1 MET B C 1
ATOM 2239 O O . MET B 1 1 ? -22.766 -9.625 9.219 1 64.88 1 MET B O 1
ATOM 2243 N N . ALA B 1 2 ? -21.594 -9.516 7.254 1 73.19 2 ALA B N 1
ATOM 2244 C CA . ALA B 1 2 ? -20.359 -9.188 7.961 1 73.19 2 ALA B CA 1
ATOM 2245 C C . ALA B 1 2 ? -20.516 -7.926 8.797 1 73.19 2 ALA B C 1
ATOM 2247 O O . ALA B 1 2 ? -21.141 -6.961 8.359 1 73.19 2 ALA B O 1
ATOM 2248 N N . THR B 1 3 ? -20.094 -8.008 10.016 1 87.94 3 THR B N 1
ATOM 2249 C CA . THR B 1 3 ? -20.25 -6.887 10.93 1 87.94 3 THR B CA 1
ATOM 2250 C C . THR B 1 3 ? -19.062 -5.93 10.812 1 87.94 3 THR B C 1
ATOM 2252 O O . THR B 1 3 ? -17.938 -6.266 11.195 1 87.94 3 THR B O 1
ATOM 2255 N N . ILE B 1 4 ? -19.297 -4.797 10.234 1 93.31 4 ILE B N 1
ATOM 2256 C CA . ILE B 1 4 ? -18.312 -3.727 10.18 1 93.31 4 ILE B CA 1
ATOM 2257 C C . ILE B 1 4 ? -18.406 -2.871 11.445 1 93.31 4 ILE B C 1
ATOM 2259 O O . ILE B 1 4 ? -19.484 -2.381 11.789 1 93.31 4 ILE B O 1
ATOM 2263 N N . PRO B 1 5 ? -17.312 -2.709 12.141 1 96 5 PRO B N 1
ATOM 2264 C CA . PRO B 1 5 ? -17.359 -1.955 13.391 1 96 5 PRO B CA 1
ATOM 2265 C C . PRO B 1 5 ? -17.891 -0.533 13.203 1 96 5 PRO B C 1
ATOM 2267 O O . PRO B 1 5 ? -17.688 0.066 12.148 1 96 5 PRO B O 1
ATOM 2270 N N . PRO B 1 6 ? -18.547 -0.031 14.234 1 96.5 6 PRO B N 1
ATOM 2271 C CA . PRO B 1 6 ? -19.047 1.342 14.133 1 96.5 6 PRO B CA 1
ATOM 2272 C C . PRO B 1 6 ? -17.938 2.373 14.016 1 96.5 6 PRO B C 1
ATOM 2274 O O . PRO B 1 6 ? -16.781 2.09 14.383 1 96.5 6 PRO B O 1
ATOM 2277 N N . ALA B 1 7 ? -18.312 3.498 13.461 1 97.06 7 ALA B N 1
ATOM 2278 C CA . ALA B 1 7 ? -17.359 4.602 13.398 1 97.06 7 ALA B CA 1
ATOM 2279 C C . ALA B 1 7 ? -16.969 5.066 14.797 1 97.06 7 ALA B C 1
ATOM 2281 O O . ALA B 1 7 ? -17.781 5.023 15.719 1 97.06 7 ALA B O 1
ATOM 2282 N N . GLN B 1 8 ? -15.781 5.539 14.953 1 96 8 GLN B N 1
ATOM 2283 C CA . GLN B 1 8 ? -15.219 5.91 16.25 1 96 8 GLN B CA 1
ATOM 2284 C C . GLN B 1 8 ? -15.672 7.305 16.656 1 96 8 GLN B C 1
ATOM 2286 O O . GLN B 1 8 ? -15.492 7.703 17.812 1 96 8 GLN B O 1
ATOM 2291 N N . SER B 1 9 ? -16.234 8.102 15.75 1 97.5 9 SER B N 1
ATOM 2292 C CA . SER B 1 9 ? -16.797 9.43 15.969 1 97.5 9 SER B CA 1
ATOM 2293 C C . SER B 1 9 ? -17.922 9.727 14.977 1 97.5 9 SER B C 1
ATOM 2295 O O . SER B 1 9 ? -18.172 8.938 14.062 1 97.5 9 SER B O 1
ATOM 2297 N N . GLN B 1 10 ? -18.641 10.82 15.211 1 98.38 10 GLN B N 1
ATOM 2298 C CA . GLN B 1 10 ? -19.672 11.18 14.234 1 98.38 10 GLN B CA 1
ATOM 2299 C C . GLN B 1 10 ? -19.094 11.227 12.828 1 98.38 10 GLN B C 1
ATOM 2301 O O . GLN B 1 10 ? -18.078 11.883 12.586 1 98.38 10 GLN B O 1
ATOM 2306 N N . THR B 1 11 ? -19.719 10.469 11.945 1 98.75 11 THR B N 1
ATOM 2307 C CA . THR B 1 11 ? -19.188 10.273 10.602 1 98.75 11 THR B CA 1
ATOM 2308 C C . THR B 1 11 ? -20.312 10.336 9.562 1 98.75 11 THR B C 1
ATOM 2310 O O . THR B 1 11 ? -21.375 9.75 9.766 1 98.75 11 THR B O 1
ATOM 2313 N N . TRP B 1 12 ? -20.062 11.117 8.539 1 98.81 12 TRP B N 1
ATOM 2314 C CA . TRP B 1 12 ? -20.906 11.117 7.34 1 98.81 12 TRP B CA 1
ATOM 2315 C C . TRP B 1 12 ? -20.078 10.789 6.102 1 98.81 12 TRP B C 1
ATOM 2317 O O . TRP B 1 12 ? -18.984 11.344 5.91 1 98.81 12 TRP B O 1
ATOM 2327 N N . THR B 1 13 ? -20.578 9.859 5.293 1 98.81 13 THR B N 1
ATOM 2328 C CA . THR B 1 13 ? -19.891 9.5 4.059 1 98.81 13 THR B CA 1
ATOM 2329 C C . THR B 1 13 ? -20.828 9.602 2.861 1 98.81 13 THR B C 1
ATOM 2331 O O . THR B 1 13 ? -21.953 9.094 2.9 1 98.81 13 THR B O 1
ATOM 2334 N N . HIS B 1 14 ? -20.391 10.391 1.905 1 98.81 14 HIS B N 1
ATOM 2335 C CA . HIS B 1 14 ? -21.078 10.391 0.621 1 98.81 14 HIS B CA 1
ATOM 2336 C C . HIS B 1 14 ? -20.516 9.328 -0.31 1 98.81 14 HIS B C 1
ATOM 2338 O O . HIS B 1 14 ? -19.312 9.328 -0.587 1 98.81 14 HIS B O 1
ATOM 2344 N N . VAL B 1 15 ? -21.328 8.414 -0.78 1 98.19 15 VAL B N 1
ATOM 2345 C CA . VAL B 1 15 ? -20.938 7.371 -1.728 1 98.19 15 VAL B CA 1
ATOM 2346 C C . VAL B 1 15 ? -22.141 6.98 -2.58 1 98.19 15 VAL B C 1
ATOM 2348 O O . VAL B 1 15 ? -23.266 6.891 -2.076 1 98.19 15 VAL B O 1
ATOM 2351 N N . ASP B 1 16 ? -21.906 6.895 -3.885 1 96.62 16 ASP B N 1
ATOM 2352 C CA . ASP B 1 16 ? -22.922 6.484 -4.852 1 96.62 16 ASP B CA 1
ATOM 2353 C C . ASP B 1 16 ? -24.125 7.406 -4.797 1 96.62 16 ASP B C 1
ATOM 2355 O O . ASP B 1 16 ? -25.266 6.941 -4.824 1 96.62 16 ASP B O 1
ATOM 2359 N N . GLY B 1 17 ? -23.891 8.617 -4.566 1 96.19 17 GLY B N 1
ATOM 2360 C CA . GLY B 1 17 ? -24.922 9.625 -4.75 1 96.19 17 GLY B CA 1
ATOM 2361 C C . GLY B 1 17 ? -25.672 9.961 -3.469 1 96.19 17 GLY B C 1
ATOM 2362 O O . GLY B 1 17 ? -26.5 10.867 -3.447 1 96.19 17 GLY B O 1
ATOM 2363 N N . ASP B 1 18 ? -25.328 9.281 -2.344 1 97.5 18 ASP B N 1
ATOM 2364 C CA . ASP B 1 18 ? -26.094 9.484 -1.116 1 97.5 18 ASP B CA 1
ATOM 2365 C C . ASP B 1 18 ? -25.156 9.672 0.082 1 97.5 18 ASP B C 1
ATOM 2367 O O . ASP B 1 18 ? -24.016 9.219 0.063 1 97.5 18 ASP B O 1
ATOM 2371 N N . TRP B 1 19 ? -25.719 10.383 1.081 1 98.38 19 TRP B N 1
ATOM 2372 C CA . TRP B 1 19 ? -25.031 10.508 2.365 1 98.38 19 TRP B CA 1
ATOM 2373 C C . TRP B 1 19 ? -25.469 9.398 3.316 1 98.38 19 TRP B C 1
ATOM 2375 O O . TRP B 1 19 ? -26.656 9.062 3.402 1 98.38 19 TRP B O 1
ATOM 2385 N N . HIS B 1 20 ? -24.531 8.797 3.973 1 98.12 20 HIS B N 1
ATOM 2386 C CA . HIS B 1 20 ? -24.766 7.773 4.98 1 98.12 20 HIS B CA 1
ATOM 2387 C C . HIS B 1 20 ? -24.062 8.125 6.293 1 98.12 20 HIS B C 1
ATOM 2389 O O . HIS B 1 20 ? -22.922 8.594 6.285 1 98.12 20 HIS B O 1
ATOM 2395 N N . GLU B 1 21 ? -24.75 7.914 7.387 1 97.81 21 GLU B N 1
ATOM 2396 C CA . GLU B 1 21 ? -24.141 8.109 8.695 1 97.81 21 GLU B CA 1
ATOM 2397 C C . GLU B 1 21 ? -23.422 6.844 9.164 1 97.81 21 GLU B C 1
ATOM 2399 O O . GLU B 1 21 ? -23.859 5.73 8.844 1 97.81 21 GLU B O 1
ATOM 2404 N N . GLY B 1 22 ? -22.344 7.078 9.961 1 97.94 22 GLY B N 1
ATOM 2405 C CA . GLY B 1 22 ? -21.625 5.949 10.531 1 97.94 22 GLY B CA 1
ATOM 2406 C C . GLY B 1 22 ? -20.594 5.352 9.586 1 97.94 22 GLY B C 1
ATOM 2407 O O . GLY B 1 22 ? -20.141 6.016 8.648 1 97.94 22 GLY B O 1
ATOM 2408 N N . ASN B 1 23 ? -20.094 4.188 9.875 1 98.12 23 ASN B N 1
ATOM 2409 C CA . ASN B 1 23 ? -19.094 3.488 9.086 1 98.12 23 ASN B CA 1
ATOM 2410 C C . ASN B 1 23 ? -19.734 2.66 7.973 1 98.12 23 ASN B C 1
ATOM 2412 O O . ASN B 1 23 ? -19.656 1.43 7.992 1 98.12 23 ASN B O 1
ATOM 2416 N N . VAL B 1 24 ? -20.203 3.32 6.934 1 97.56 24 VAL B N 1
ATOM 2417 C CA . VAL B 1 24 ? -20.922 2.691 5.832 1 97.56 24 VAL B CA 1
ATOM 2418 C C . VAL B 1 24 ? -19.984 1.739 5.086 1 97.56 24 VAL B C 1
ATOM 2420 O O . VAL B 1 24 ? -18.844 2.088 4.785 1 97.56 24 VAL B O 1
ATOM 2423 N N . PRO B 1 25 ? -20.438 0.506 4.762 1 97.44 25 PRO B N 1
ATOM 2424 C CA . PRO B 1 25 ? -19.625 -0.404 3.967 1 97.44 25 PRO B CA 1
ATOM 2425 C C . PRO B 1 25 ? -19.359 0.119 2.555 1 97.44 25 PRO B C 1
ATOM 2427 O O . PRO B 1 25 ? -20.281 0.561 1.875 1 97.44 25 PRO B O 1
ATOM 2430 N N . ILE B 1 26 ? -18.062 0.027 2.133 1 98.06 26 ILE B N 1
ATOM 2431 C CA . ILE B 1 26 ? -17.797 0.569 0.805 1 98.06 26 ILE B CA 1
ATOM 2432 C C . ILE B 1 26 ? -16.953 -0.422 0.004 1 98.06 26 ILE B C 1
ATOM 2434 O O . ILE B 1 26 ? -16.844 -0.301 -1.218 1 98.06 26 ILE B O 1
ATOM 2438 N N . MET B 1 27 ? -16.359 -1.45 0.609 1 98.25 27 MET B N 1
ATOM 2439 C CA . MET B 1 27 ? -15.562 -2.447 -0.102 1 98.25 27 MET B CA 1
ATOM 2440 C C . MET B 1 27 ? -16 -3.859 0.27 1 98.25 27 MET B C 1
ATOM 2442 O O . MET B 1 27 ? -16.281 -4.141 1.436 1 98.25 27 MET B O 1
ATOM 2446 N N . GLY B 1 28 ? -16.016 -4.688 -0.781 1 98.19 28 GLY B N 1
ATOM 2447 C CA . GLY B 1 28 ? -16.297 -6.098 -0.566 1 98.19 28 GLY B CA 1
ATOM 2448 C C . GLY B 1 28 ? -15.055 -6.969 -0.616 1 98.19 28 GLY B C 1
ATOM 2449 O O . GLY B 1 28 ? -13.961 -6.484 -0.92 1 98.19 28 GLY B O 1
ATOM 2450 N N . ALA B 1 29 ? -15.242 -8.203 -0.338 1 98.31 29 ALA B N 1
ATOM 2451 C CA . ALA B 1 29 ? -14.148 -9.164 -0.234 1 98.31 29 ALA B CA 1
ATOM 2452 C C . ALA B 1 29 ? -13.406 -9.297 -1.558 1 98.31 29 ALA B C 1
ATOM 2454 O O . ALA B 1 29 ? -12.227 -9.656 -1.581 1 98.31 29 ALA B O 1
ATOM 2455 N N . ARG B 1 30 ? -14.094 -8.922 -2.666 1 98.31 30 ARG B N 1
ATOM 2456 C CA . ARG B 1 30 ? -13.484 -9.078 -3.984 1 98.31 30 ARG B CA 1
ATOM 2457 C C . ARG B 1 30 ? -12.977 -7.742 -4.512 1 98.31 30 ARG B C 1
ATOM 2459 O O . ARG B 1 30 ? -12.461 -7.664 -5.633 1 98.31 30 ARG B O 1
ATOM 2466 N N . THR B 1 31 ? -13.141 -6.66 -3.713 1 98.62 31 THR B N 1
ATOM 2467 C CA . THR B 1 31 ? -12.633 -5.355 -4.121 1 98.62 31 THR B CA 1
ATOM 2468 C C . THR B 1 31 ? -11.117 -5.375 -4.234 1 98.62 31 THR B C 1
ATOM 2470 O O . THR B 1 31 ? -10.43 -5.871 -3.342 1 98.62 31 THR B O 1
ATOM 2473 N N . HIS B 1 32 ? -10.617 -4.844 -5.344 1 98.75 32 HIS B N 1
ATOM 2474 C CA . HIS B 1 32 ? -9.195 -4.855 -5.656 1 98.75 32 HIS B CA 1
ATOM 2475 C C . HIS B 1 32 ? -8.391 -4.141 -4.574 1 98.75 32 HIS B C 1
ATOM 2477 O O . HIS B 1 32 ? -7.332 -4.625 -4.16 1 98.75 32 HIS B O 1
ATOM 2483 N N . ALA B 1 33 ? -8.82 -3.08 -4.07 1 98.69 33 ALA B N 1
ATOM 2484 C CA . ALA B 1 33 ? -8.109 -2.254 -3.102 1 98.69 33 ALA B CA 1
ATOM 2485 C C . ALA B 1 33 ? -7.938 -2.988 -1.773 1 98.69 33 ALA B C 1
ATOM 2487 O O . ALA B 1 33 ? -6.996 -2.721 -1.024 1 98.69 33 ALA B O 1
ATOM 2488 N N . VAL B 1 34 ? -8.789 -3.955 -1.488 1 98.06 34 VAL B N 1
ATOM 2489 C CA . VAL B 1 34 ? -8.773 -4.68 -0.221 1 98.06 34 VAL B CA 1
ATOM 2490 C C . VAL B 1 34 ? -7.473 -5.465 -0.091 1 98.06 34 VAL B C 1
ATOM 2492 O O . VAL B 1 34 ? -6.883 -5.527 0.991 1 98.06 34 VAL B O 1
ATOM 2495 N N . TRP B 1 35 ? -7.02 -5.945 -1.209 1 96.81 35 TRP B N 1
ATOM 2496 C CA . TRP B 1 35 ? -5.898 -6.867 -1.058 1 96.81 35 TRP B CA 1
ATOM 2497 C C . TRP B 1 35 ? -4.703 -6.414 -1.89 1 96.81 35 TRP B C 1
ATOM 2499 O O . TRP B 1 35 ? -3.564 -6.797 -1.61 1 96.81 35 TRP B O 1
ATOM 2509 N N . LEU B 1 36 ? -4.918 -5.48 -2.863 1 98.19 36 LEU B N 1
ATOM 2510 C CA . LEU B 1 36 ? -3.781 -5.086 -3.686 1 98.19 36 LEU B CA 1
ATOM 2511 C C . LEU B 1 36 ? -3.516 -3.588 -3.561 1 98.19 36 LEU B C 1
ATOM 2513 O O . LEU B 1 36 ? -2.742 -3.023 -4.34 1 98.19 36 LEU B O 1
ATOM 2517 N N . GLY B 1 37 ? -4.156 -2.932 -2.684 1 98.25 37 GLY B N 1
ATOM 2518 C CA . GLY B 1 37 ? -3.777 -1.629 -2.162 1 98.25 37 GLY B CA 1
ATOM 2519 C C . GLY B 1 37 ? -3.967 -0.507 -3.164 1 98.25 37 GLY B C 1
ATOM 2520 O O . GLY B 1 37 ? -3.201 0.46 -3.174 1 98.25 37 GLY B O 1
ATOM 2521 N N . SER B 1 38 ? -4.965 -0.601 -4.023 1 98.69 38 SER B N 1
ATOM 2522 C CA . SER B 1 38 ? -5.207 0.413 -5.047 1 98.69 38 SER B CA 1
ATOM 2523 C C . SER B 1 38 ? -6.141 1.504 -4.535 1 98.69 38 SER B C 1
ATOM 2525 O O . SER B 1 38 ? -7.234 1.695 -5.07 1 98.69 38 SER B O 1
ATOM 2527 N N . SER B 1 39 ? -5.672 2.285 -3.551 1 98.88 39 SER B N 1
ATOM 2528 C CA . SER B 1 39 ? -6.453 3.387 -2.998 1 98.88 39 SER B CA 1
ATOM 2529 C C . SER B 1 39 ? -5.594 4.629 -2.791 1 98.88 39 SER B C 1
ATOM 2531 O O . SER B 1 39 ? -4.402 4.52 -2.486 1 98.88 39 SER B O 1
ATOM 2533 N N . VAL B 1 40 ? -6.195 5.781 -3.039 1 98.94 40 VAL B N 1
ATOM 2534 C CA . VAL B 1 40 ? -5.621 7.082 -2.709 1 98.94 40 VAL B CA 1
ATOM 2535 C C . VAL B 1 40 ? -6.609 7.883 -1.868 1 98.94 40 VAL B C 1
ATOM 2537 O O . VAL B 1 40 ? -7.812 7.605 -1.877 1 98.94 40 VAL B O 1
ATOM 2540 N N . PHE B 1 41 ? -6.105 8.805 -1.108 1 98.88 41 PHE B N 1
ATOM 2541 C CA . PHE B 1 41 ? -6.941 9.703 -0.323 1 98.88 41 PHE B CA 1
ATOM 2542 C C . PHE B 1 41 ? -6.289 11.07 -0.191 1 98.88 41 PHE B C 1
ATOM 2544 O O . PHE B 1 41 ? -5.141 11.266 -0.605 1 98.88 41 PHE B O 1
ATOM 2551 N N . ASP B 1 42 ? -6.957 11.984 0.252 1 98.62 42 ASP B N 1
ATOM 2552 C CA . ASP B 1 42 ? -6.422 13.227 0.791 1 98.62 42 ASP B CA 1
ATOM 2553 C C . ASP B 1 42 ? -7.059 13.562 2.139 1 98.62 42 ASP B C 1
ATOM 2555 O O . ASP B 1 42 ? -7.965 12.867 2.594 1 98.62 42 ASP B O 1
ATOM 2559 N N . GLY B 1 43 ? -6.496 14.438 2.83 1 97.75 43 GLY B N 1
ATOM 2560 C CA . GLY B 1 43 ? -6.977 14.875 4.133 1 97.75 43 GLY B CA 1
ATOM 2561 C C . GLY B 1 43 ? -7.027 16.391 4.27 1 97.75 43 GLY B C 1
ATOM 2562 O O . GLY B 1 43 ? -5.988 17.047 4.344 1 97.75 43 GLY B O 1
ATOM 2563 N N . ALA B 1 44 ? -8.172 16.891 4.266 1 98.25 44 ALA B N 1
ATOM 2564 C CA . ALA B 1 44 ? -8.398 18.297 4.59 1 98.25 44 ALA B CA 1
ATOM 2565 C C . ALA B 1 44 ? -9.07 18.453 5.957 1 98.25 44 ALA B C 1
ATOM 2567 O O . ALA B 1 44 ? -9.258 17.453 6.672 1 98.25 44 ALA B O 1
ATOM 2568 N N . ARG B 1 45 ? -9.25 19.75 6.355 1 97.56 45 ARG B N 1
ATOM 2569 C CA . ARG B 1 45 ? -9.797 20 7.684 1 97.56 45 ARG B CA 1
ATOM 2570 C C . ARG B 1 45 ? -10.789 21.156 7.645 1 97.56 45 ARG B C 1
ATOM 2572 O O . ARG B 1 45 ? -10.547 22.172 6.977 1 97.56 45 ARG B O 1
ATOM 2579 N N . TRP B 1 46 ? -11.891 20.953 8.305 1 98.12 46 TRP B N 1
ATOM 2580 C CA . TRP B 1 46 ? -12.797 22.047 8.664 1 98.12 46 TRP B CA 1
ATOM 2581 C C . TRP B 1 46 ? -12.711 22.359 10.156 1 98.12 46 TRP B C 1
ATOM 2583 O O . TRP B 1 46 ? -12.789 21.453 10.992 1 98.12 46 TRP B O 1
ATOM 2593 N N . PHE B 1 47 ? -12.492 23.625 10.492 1 97.25 47 PHE B N 1
ATOM 2594 C CA . PHE B 1 47 ? -12.445 24.062 11.883 1 97.25 47 PHE B CA 1
ATOM 2595 C C . PHE B 1 47 ? -12.859 25.516 12.016 1 97.25 47 PHE B C 1
ATOM 2597 O O . PHE B 1 47 ? -12.562 26.344 11.141 1 97.25 47 PHE B O 1
ATOM 2604 N N . GLU B 1 48 ? -13.594 25.812 13.008 1 96.44 48 GLU B N 1
ATOM 2605 C CA . GLU B 1 48 ? -14.008 27.172 13.336 1 96.44 48 GLU B CA 1
ATOM 2606 C C . GLU B 1 48 ? -14.648 27.859 12.133 1 96.44 48 GLU B C 1
ATOM 2608 O O . GLU B 1 48 ? -14.398 29.047 11.883 1 96.44 48 GLU B O 1
ATOM 2613 N N . GLY B 1 49 ? -15.258 27.141 11.305 1 96.88 49 GLY B N 1
ATOM 2614 C CA . GLY B 1 49 ? -16.062 27.703 10.227 1 96.88 49 GLY B CA 1
ATOM 2615 C C . GLY B 1 49 ? -15.305 27.797 8.914 1 96.88 49 GLY B C 1
ATOM 2616 O O . GLY B 1 49 ? -15.859 28.25 7.91 1 96.88 49 GLY B O 1
ATOM 2617 N N . VAL B 1 50 ? -14.055 27.328 8.906 1 97.56 50 VAL B N 1
ATOM 2618 C CA . VAL B 1 50 ? -13.273 27.469 7.68 1 97.56 50 VAL B CA 1
ATOM 2619 C C . VAL B 1 50 ? -12.719 26.125 7.262 1 97.56 50 VAL B C 1
ATOM 2621 O O . VAL B 1 50 ? -12.57 25.219 8.086 1 97.56 50 VAL B O 1
ATOM 2624 N N . ALA B 1 51 ? -12.445 25.906 6.016 1 98.06 51 ALA B N 1
ATOM 2625 C CA . ALA B 1 51 ? -11.781 24.75 5.418 1 98.06 51 ALA B CA 1
ATOM 2626 C C . ALA B 1 51 ? -10.641 25.188 4.504 1 98.06 51 ALA B C 1
ATOM 2628 O O . ALA B 1 51 ? -10.742 25.094 3.281 1 98.06 51 ALA B O 1
ATOM 2629 N N . PRO B 1 52 ? -9.531 25.609 5.133 1 98.06 52 PRO B N 1
ATOM 2630 C CA . PRO B 1 52 ? -8.445 26.188 4.34 1 98.06 52 PRO B CA 1
ATOM 2631 C C . PRO B 1 52 ? -7.902 25.234 3.285 1 98.06 52 PRO B C 1
ATOM 2633 O O . PRO B 1 52 ? -7.754 24.031 3.551 1 98.06 52 PRO B O 1
ATOM 2636 N N . ASP B 1 53 ? -7.668 25.766 2.033 1 98.44 53 ASP B N 1
ATOM 2637 C CA . ASP B 1 53 ? -7.008 25.094 0.922 1 98.44 53 ASP B CA 1
ATOM 2638 C C . ASP B 1 53 ? -7.785 23.844 0.492 1 98.44 53 ASP B C 1
ATOM 2640 O O . ASP B 1 53 ? -7.211 22.906 -0.051 1 98.44 53 ASP B O 1
ATOM 2644 N N . LEU B 1 54 ? -9.086 23.844 0.752 1 98.69 54 LEU B N 1
ATOM 2645 C CA . LEU B 1 54 ? -9.914 22.703 0.379 1 98.69 54 LEU B CA 1
ATOM 2646 C C . LEU B 1 54 ? -9.805 22.406 -1.115 1 98.69 54 LEU B C 1
ATOM 2648 O O . LEU B 1 54 ? -9.75 21.25 -1.526 1 98.69 54 LEU B O 1
ATOM 2652 N N . ASP B 1 55 ? -9.797 23.406 -1.897 1 98.56 55 ASP B N 1
ATOM 2653 C CA . ASP B 1 55 ? -9.688 23.25 -3.346 1 98.56 55 ASP B CA 1
ATOM 2654 C C . ASP B 1 55 ? -8.406 22.516 -3.725 1 98.56 55 ASP B C 1
ATOM 2656 O O . ASP B 1 55 ? -8.422 21.641 -4.586 1 98.56 55 ASP B O 1
ATOM 2660 N N . LEU B 1 56 ? -7.262 22.875 -3.053 1 98.69 56 LEU B N 1
ATOM 2661 C CA . LEU B 1 56 ? -5.977 22.25 -3.334 1 98.69 56 LEU B CA 1
ATOM 2662 C C . LEU B 1 56 ? -5.992 20.781 -2.93 1 98.69 56 LEU B C 1
ATOM 2664 O O . LEU B 1 56 ? -5.426 19.938 -3.627 1 98.69 56 LEU B O 1
ATOM 2668 N N . HIS B 1 57 ? -6.633 20.484 -1.825 1 98.81 57 HIS B N 1
ATOM 2669 C CA . HIS B 1 57 ? -6.754 19.094 -1.39 1 98.81 57 HIS B CA 1
ATOM 2670 C C . HIS B 1 57 ? -7.586 18.281 -2.371 1 98.81 57 HIS B C 1
ATOM 2672 O O . HIS B 1 57 ? -7.25 17.125 -2.674 1 98.81 57 HIS B O 1
ATOM 2678 N N . CYS B 1 58 ? -8.656 18.844 -2.871 1 98.88 58 CYS B N 1
ATOM 2679 C CA . CYS B 1 58 ? -9.508 18.188 -3.859 1 98.88 58 CYS B CA 1
ATOM 2680 C C . CYS B 1 58 ? -8.742 17.953 -5.156 1 98.88 58 CYS B C 1
ATOM 2682 O O . CYS B 1 58 ? -8.891 16.906 -5.785 1 98.88 58 CYS B O 1
ATOM 2684 N N . GLN B 1 59 ? -7.949 18.891 -5.535 1 98.88 59 GLN B N 1
ATOM 2685 C CA . GLN B 1 59 ? -7.125 18.734 -6.73 1 98.88 59 GLN B CA 1
ATOM 2686 C C . GLN B 1 59 ? -6.082 17.641 -6.543 1 98.88 59 GLN B C 1
ATOM 2688 O O . GLN B 1 59 ? -5.832 16.844 -7.457 1 98.88 59 GLN B O 1
ATOM 2693 N N . ARG B 1 60 ? -5.547 17.594 -5.367 1 98.81 60 ARG B N 1
ATOM 2694 C CA . ARG B 1 60 ? -4.449 16.656 -5.141 1 98.81 60 ARG B CA 1
ATOM 2695 C C . ARG B 1 60 ? -4.953 15.211 -5.133 1 98.81 60 ARG B C 1
ATOM 2697 O O . ARG B 1 60 ? -4.25 14.305 -5.582 1 98.81 60 ARG B O 1
ATOM 2704 N N . VAL B 1 61 ? -6.156 14.961 -4.598 1 98.94 61 VAL B N 1
ATOM 2705 C CA . VAL B 1 61 ? -6.629 13.578 -4.594 1 98.94 61 VAL B CA 1
ATOM 2706 C C . VAL B 1 61 ? -6.836 1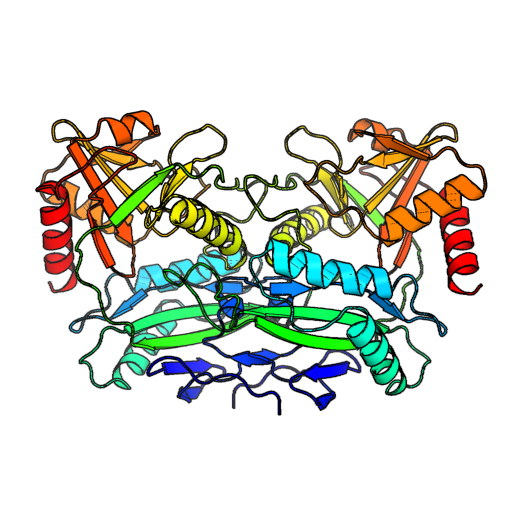3.094 -6.027 1 98.94 61 VAL B C 1
ATOM 2708 O O . VAL B 1 61 ? -6.598 11.922 -6.336 1 98.94 61 VAL B O 1
ATOM 2711 N N . ASN B 1 62 ? -7.262 13.969 -6.914 1 98.94 62 ASN B N 1
ATOM 2712 C CA . ASN B 1 62 ? -7.391 13.602 -8.32 1 98.94 62 ASN B CA 1
ATOM 2713 C C . ASN B 1 62 ? -6.027 13.352 -8.961 1 98.94 62 ASN B C 1
ATOM 2715 O O . ASN B 1 62 ? -5.867 12.398 -9.727 1 98.94 62 ASN B O 1
ATOM 2719 N N . ALA B 1 63 ? -5.082 14.203 -8.648 1 98.88 63 ALA B N 1
ATOM 2720 C CA . ALA B 1 63 ? -3.73 13.984 -9.156 1 98.88 63 ALA B CA 1
ATOM 2721 C C . ALA B 1 63 ? -3.164 12.664 -8.656 1 98.88 63 ALA B C 1
ATOM 2723 O O . ALA B 1 63 ? -2.488 11.945 -9.398 1 98.88 63 ALA B O 1
ATOM 2724 N N . SER B 1 64 ? -3.42 12.359 -7.379 1 98.88 64 SER B N 1
ATOM 2725 C CA . SER B 1 64 ? -2.973 11.102 -6.789 1 98.88 64 SER B CA 1
ATOM 2726 C C . SER B 1 64 ? -3.621 9.906 -7.484 1 98.88 64 SER B C 1
ATOM 2728 O O . SER B 1 64 ? -2.965 8.891 -7.727 1 98.88 64 SER B O 1
ATOM 2730 N N . ALA B 1 65 ? -4.922 10.023 -7.766 1 98.88 65 ALA B N 1
ATOM 2731 C CA . ALA B 1 65 ? -5.629 8.953 -8.469 1 98.88 65 ALA B CA 1
ATOM 2732 C C . ALA B 1 65 ? -4.988 8.672 -9.828 1 98.88 65 ALA B C 1
ATOM 2734 O O . ALA B 1 65 ? -4.66 7.527 -10.141 1 98.88 65 ALA B O 1
ATOM 2735 N N . LEU B 1 66 ? -4.723 9.695 -10.57 1 98.75 66 LEU B N 1
ATOM 2736 C CA . LEU B 1 66 ? -4.094 9.547 -11.883 1 98.75 66 LEU B CA 1
ATOM 2737 C C . LEU B 1 66 ? -2.713 8.914 -11.75 1 98.75 66 LEU B C 1
ATOM 2739 O O . LEU B 1 66 ? -2.363 8.016 -12.516 1 98.75 66 LEU B O 1
ATOM 2743 N N . ALA B 1 67 ? -1.978 9.383 -10.766 1 98.44 67 ALA B N 1
ATOM 2744 C CA . ALA B 1 67 ? -0.625 8.875 -10.555 1 98.44 67 ALA B CA 1
ATOM 2745 C C . ALA B 1 67 ? -0.644 7.383 -10.234 1 98.44 67 ALA B C 1
ATOM 2747 O O . ALA B 1 67 ? 0.276 6.652 -10.609 1 98.44 67 ALA B O 1
ATOM 2748 N N . LEU B 1 68 ? -1.708 6.902 -9.609 1 98.5 68 LEU B N 1
ATOM 2749 C CA . LEU B 1 68 ? -1.786 5.504 -9.203 1 98.5 68 LEU B CA 1
ATOM 2750 C C . LEU B 1 68 ? -2.439 4.656 -10.289 1 98.5 68 LEU B C 1
ATOM 2752 O O . LEU B 1 68 ? -2.656 3.457 -10.102 1 98.5 68 LEU B O 1
ATOM 2756 N N . GLY B 1 69 ? -2.863 5.242 -11.367 1 97.75 69 GLY B N 1
ATOM 2757 C CA . GLY B 1 69 ? -3.488 4.516 -12.461 1 97.75 69 GLY B CA 1
ATOM 2758 C C . GLY B 1 69 ? -4.992 4.387 -12.312 1 97.75 69 GLY B C 1
ATOM 2759 O O . GLY B 1 69 ? -5.605 3.488 -12.891 1 97.75 69 GLY B O 1
ATOM 2760 N N . LEU B 1 70 ? -5.602 5.223 -11.516 1 98.75 70 LEU B N 1
ATOM 2761 C CA . LEU B 1 70 ? -7.051 5.289 -11.352 1 98.75 70 LEU B CA 1
ATOM 2762 C C . LEU B 1 70 ? -7.637 6.418 -12.195 1 98.75 70 LEU B C 1
ATOM 2764 O O . LEU B 1 70 ? -6.91 7.309 -12.641 1 98.75 70 LEU B O 1
ATOM 2768 N N . GLN B 1 71 ? -8.898 6.312 -12.43 1 98.69 71 GLN B N 1
ATOM 2769 C CA . GLN B 1 71 ? -9.609 7.371 -13.141 1 98.69 71 GLN B CA 1
ATOM 2770 C C . GLN B 1 71 ? -10.484 8.18 -12.188 1 98.69 71 GLN B C 1
ATOM 2772 O O . GLN B 1 71 ? -11.555 7.73 -11.781 1 98.69 71 GLN B O 1
ATOM 2777 N N . PRO B 1 72 ? -10.023 9.352 -11.836 1 98.69 72 PRO B N 1
ATOM 2778 C CA . PRO B 1 72 ? -10.867 10.172 -10.961 1 98.69 72 PRO B CA 1
ATOM 2779 C C . PRO B 1 72 ? -12.234 10.477 -11.578 1 98.69 72 PRO B C 1
ATOM 2781 O O . PRO B 1 72 ? -12.328 10.695 -12.781 1 98.69 72 PRO B O 1
ATOM 2784 N N . THR B 1 73 ? -13.242 10.531 -10.758 1 98.56 73 THR B N 1
ATOM 2785 C CA . THR B 1 73 ? -14.602 10.641 -11.266 1 98.56 73 THR B CA 1
ATOM 2786 C C . THR B 1 73 ? -15.273 11.914 -10.758 1 98.56 73 THR B C 1
ATOM 2788 O O . THR B 1 73 ? -16.391 12.227 -11.156 1 98.56 73 THR B O 1
ATOM 2791 N N . MET B 1 74 ? -14.695 12.633 -9.891 1 98.56 74 MET B N 1
ATOM 2792 C CA . MET B 1 74 ? -15.281 13.836 -9.305 1 98.56 74 MET B CA 1
ATOM 2793 C C . MET B 1 74 ? -14.445 15.062 -9.648 1 98.56 74 MET B C 1
ATOM 2795 O O . MET B 1 74 ? -13.219 15.047 -9.5 1 98.56 74 MET B O 1
ATOM 2799 N N . GLU B 1 75 ? -15.094 16.062 -10.125 1 98.56 75 GLU B N 1
ATOM 2800 C CA . GLU B 1 75 ? -14.398 17.344 -10.32 1 98.56 75 GLU B CA 1
ATOM 2801 C C . GLU B 1 75 ? -14.039 17.984 -8.984 1 98.56 75 GLU B C 1
ATOM 2803 O O . GLU B 1 75 ? -14.836 17.953 -8.039 1 98.56 75 GLU B O 1
ATOM 2808 N N . PRO B 1 76 ? -12.883 18.609 -8.93 1 98.75 76 PRO B N 1
ATOM 2809 C CA . PRO B 1 76 ? -12.445 19.188 -7.66 1 98.75 76 PRO B CA 1
ATOM 2810 C C . PRO B 1 76 ? -13.438 20.203 -7.094 1 98.75 76 PRO B C 1
ATOM 2812 O O . PRO B 1 76 ? -13.727 20.188 -5.895 1 98.75 76 PRO B O 1
ATOM 2815 N N . ASP B 1 77 ? -13.961 21.047 -7.898 1 98.69 77 ASP B N 1
ATOM 2816 C CA . ASP B 1 77 ? -14.914 22.047 -7.43 1 98.69 77 ASP B CA 1
ATOM 2817 C C . ASP B 1 77 ? -16.188 21.391 -6.895 1 98.69 77 ASP B C 1
ATOM 2819 O O . ASP B 1 77 ? -16.734 21.828 -5.887 1 98.69 77 ASP B O 1
ATOM 2823 N N . ALA B 1 78 ? -16.672 20.391 -7.621 1 98.75 78 ALA B N 1
ATOM 2824 C CA . ALA B 1 78 ? -17.844 19.641 -7.168 1 98.75 78 ALA B CA 1
ATOM 2825 C C . ALA B 1 78 ? -17.562 18.938 -5.848 1 98.75 78 ALA B C 1
ATOM 2827 O O . ALA B 1 78 ? -18.438 18.859 -4.977 1 98.75 78 ALA B O 1
ATOM 2828 N N . MET B 1 79 ? -16.406 18.453 -5.75 1 98.75 79 MET B N 1
ATOM 2829 C CA . MET B 1 79 ? -15.969 17.781 -4.523 1 98.75 79 MET B CA 1
ATOM 2830 C C . MET B 1 79 ? -15.977 18.766 -3.35 1 98.75 79 MET B C 1
ATOM 2832 O O . MET B 1 79 ? -16.438 18.422 -2.26 1 98.75 79 MET B O 1
ATOM 2836 N N . ALA B 1 80 ? -15.43 19.922 -3.57 1 98.81 80 ALA B N 1
ATOM 2837 C CA . ALA B 1 80 ? -15.391 20.953 -2.535 1 98.81 80 ALA B CA 1
ATOM 2838 C C . ALA B 1 80 ? -16.797 21.359 -2.121 1 98.81 80 ALA B C 1
ATOM 2840 O O . ALA B 1 80 ? -17.094 21.5 -0.93 1 98.81 80 ALA B O 1
ATOM 2841 N N . ALA B 1 81 ? -17.672 21.516 -3.109 1 98.75 81 ALA B N 1
ATOM 2842 C CA . ALA B 1 81 ? -19.047 21.891 -2.82 1 98.75 81 ALA B CA 1
ATOM 2843 C C . ALA B 1 81 ? -19.75 20.797 -2.014 1 98.75 81 ALA B C 1
ATOM 2845 O O . ALA B 1 81 ? -20.453 21.078 -1.048 1 98.75 81 ALA B O 1
ATOM 2846 N N . LEU B 1 82 ? -19.531 19.562 -2.439 1 98.88 82 LEU B N 1
ATOM 2847 C CA . LEU B 1 82 ? -20.094 18.422 -1.737 1 98.88 82 LEU B CA 1
ATOM 2848 C C . LEU B 1 82 ? -19.594 18.359 -0.297 1 98.88 82 LEU B C 1
ATOM 2850 O O . LEU B 1 82 ? -20.359 18 0.61 1 98.88 82 LEU B O 1
ATOM 2854 N N . THR B 1 83 ? -18.328 18.688 -0.098 1 98.88 83 THR B N 1
ATOM 2855 C CA . THR B 1 83 ? -17.734 18.719 1.235 1 98.88 83 THR B CA 1
ATOM 2856 C C . THR B 1 83 ? -18.484 19.719 2.125 1 98.88 83 THR B C 1
ATOM 2858 O O . THR B 1 83 ? -18.859 19.391 3.252 1 98.88 83 THR B O 1
ATOM 2861 N N . MET B 1 84 ? -18.703 20.891 1.623 1 98.56 84 MET B N 1
ATOM 2862 C CA . MET B 1 84 ? -19.359 21.922 2.422 1 98.56 84 MET B CA 1
ATOM 2863 C C . MET B 1 84 ? -20.797 21.547 2.717 1 98.56 84 MET B C 1
ATOM 2865 O O . MET B 1 84 ? -21.328 21.875 3.783 1 98.56 84 MET B O 1
ATOM 2869 N N . GLU B 1 85 ? -21.422 20.891 1.744 1 98.5 85 GLU B N 1
ATOM 2870 C CA . GLU B 1 85 ? -22.75 20.328 2.006 1 98.5 85 GLU B CA 1
ATOM 2871 C C . GLU B 1 85 ? -22.703 19.344 3.172 1 98.5 85 GLU B C 1
ATOM 2873 O O . GLU B 1 85 ? -23.562 19.391 4.062 1 98.5 85 GLU B O 1
ATOM 2878 N N . GLY B 1 86 ? -21.719 18.484 3.197 1 98.81 86 GLY B N 1
ATOM 2879 C CA . GLY B 1 86 ? -21.578 17.484 4.246 1 98.81 86 GLY B CA 1
ATOM 2880 C C . GLY B 1 86 ? -21.266 18.094 5.605 1 98.81 86 GLY B C 1
ATOM 2881 O O . GLY B 1 86 ? -21.734 17.594 6.633 1 98.81 86 GLY B O 1
ATOM 2882 N N . ILE B 1 87 ? -20.5 19.156 5.594 1 98.69 87 ILE B N 1
ATOM 2883 C CA . ILE B 1 87 ? -20.109 19.828 6.828 1 98.69 87 ILE B CA 1
ATOM 2884 C C . ILE B 1 87 ? -21.344 20.328 7.562 1 98.69 87 ILE B C 1
ATOM 2886 O O . ILE B 1 87 ? -21.391 20.312 8.797 1 98.69 87 ILE B O 1
ATOM 2890 N N . ARG B 1 88 ? -22.391 20.641 6.828 1 98.12 88 ARG B N 1
ATOM 2891 C CA . ARG B 1 88 ? -23.625 21.156 7.41 1 98.12 88 ARG B CA 1
ATOM 2892 C C . ARG B 1 88 ? -24.359 20.078 8.203 1 98.12 88 ARG B C 1
ATOM 2894 O O . ARG B 1 88 ? -25.266 20.391 8.969 1 98.12 88 ARG B O 1
ATOM 2901 N N . LYS B 1 89 ? -23.969 18.875 8.039 1 98.38 89 LYS B N 1
ATOM 2902 C CA . LYS B 1 89 ? -24.609 17.781 8.758 1 98.38 89 LYS B CA 1
ATOM 2903 C C . LYS B 1 89 ? -24.078 17.672 10.18 1 98.38 89 LYS B C 1
ATOM 2905 O O . LYS B 1 89 ? -24.672 17 11.023 1 98.38 89 LYS B O 1
ATOM 2910 N N . PHE B 1 90 ? -23.016 18.375 10.461 1 98.25 90 PHE B N 1
ATOM 2911 C CA . PHE B 1 90 ? -22.438 18.406 11.789 1 98.25 90 PHE B CA 1
ATOM 2912 C C . PHE B 1 90 ? -22.953 19.609 12.586 1 98.25 90 PHE B C 1
ATOM 2914 O O . PHE B 1 90 ? -23.562 20.516 12.016 1 98.25 90 PHE B O 1
ATOM 2921 N N . ASP B 1 91 ? -22.719 19.641 13.953 1 95.94 91 ASP B N 1
ATOM 2922 C CA . ASP B 1 91 ? -23.25 20.703 14.797 1 95.94 91 ASP B CA 1
ATOM 2923 C C . ASP B 1 91 ? -22.328 21.922 14.781 1 95.94 91 ASP B C 1
ATOM 2925 O O . ASP B 1 91 ? -22.672 22.969 15.344 1 95.94 91 ASP B O 1
ATOM 2929 N N . GLY B 1 92 ? -21.188 21.797 14.195 1 94.06 92 GLY B N 1
ATOM 2930 C CA . GLY B 1 92 ? -20.297 22.922 14 1 94.06 92 GLY B CA 1
ATOM 2931 C C . GLY B 1 92 ? -19.391 23.172 15.188 1 94.06 92 GLY B C 1
ATOM 2932 O O . GLY B 1 92 ? -18.578 24.109 15.172 1 94.06 92 GLY B O 1
ATOM 2933 N N . ASN B 1 93 ? -19.328 22.344 16.188 1 94.81 93 ASN B N 1
ATOM 2934 C CA . ASN B 1 93 ? -18.594 22.594 17.406 1 94.81 93 ASN B CA 1
ATOM 2935 C C . ASN B 1 93 ? -17.234 21.906 17.391 1 94.81 93 ASN B C 1
ATOM 2937 O O . ASN B 1 93 ? -16.297 22.312 18.094 1 94.81 93 ASN B O 1
ATOM 2941 N N . THR B 1 94 ? -17.172 20.812 16.656 1 96.44 94 THR B N 1
ATOM 2942 C CA . THR B 1 94 ? -15.961 20 16.594 1 96.44 94 THR B CA 1
ATOM 2943 C C . THR B 1 94 ? -15.336 20.062 15.211 1 96.44 94 THR B C 1
ATOM 2945 O O . THR B 1 94 ? -16.047 20.062 14.203 1 96.44 94 THR B O 1
ATOM 2948 N N . ALA B 1 95 ? -14.008 20.172 15.133 1 97.56 95 ALA B N 1
ATOM 2949 C CA . ALA B 1 95 ? -13.312 20.109 13.844 1 97.56 95 ALA B CA 1
ATOM 2950 C C . ALA B 1 95 ? -13.617 18.812 13.109 1 97.56 95 ALA B C 1
ATOM 2952 O O . ALA B 1 95 ? -13.867 17.781 13.734 1 97.56 95 ALA B O 1
ATOM 2953 N N . VAL B 1 96 ? -13.625 18.875 11.797 1 98.44 96 VAL B N 1
ATOM 2954 C CA . VAL B 1 96 ? -14 17.75 10.945 1 98.44 96 VAL B CA 1
ATOM 2955 C C . VAL B 1 96 ? -12.859 17.422 9.984 1 98.44 96 VAL B C 1
ATOM 2957 O O . VAL B 1 96 ? -12.312 18.312 9.328 1 98.44 96 VAL B O 1
ATOM 2960 N N . TYR B 1 97 ? -12.453 16.203 10.047 1 98.12 97 TYR B N 1
ATOM 2961 C CA . TYR B 1 97 ? -11.539 15.695 9.031 1 98.12 97 TYR B CA 1
ATOM 2962 C C . TYR B 1 97 ? -12.273 15.391 7.734 1 98.12 97 TYR B C 1
ATOM 2964 O O . TYR B 1 97 ? -13.344 14.773 7.75 1 98.12 97 TYR B O 1
ATOM 2972 N N . ILE B 1 98 ? -11.758 15.859 6.605 1 98.75 98 ILE B N 1
ATOM 2973 C CA . ILE B 1 98 ? -12.328 15.703 5.273 1 98.75 98 ILE B CA 1
ATOM 2974 C C . ILE B 1 98 ? -11.469 14.742 4.453 1 98.75 98 ILE B C 1
ATOM 2976 O O . ILE B 1 98 ? -10.328 15.055 4.109 1 98.75 98 ILE B O 1
ATOM 2980 N N . ARG B 1 99 ? -12.055 13.594 4.062 1 98.81 99 ARG B N 1
ATOM 2981 C CA . ARG B 1 99 ? -11.234 12.578 3.414 1 98.81 99 ARG B CA 1
ATOM 2982 C C . ARG B 1 99 ? -11.891 12.094 2.121 1 98.81 99 ARG B C 1
ATOM 2984 O O . ARG B 1 99 ? -12.633 11.109 2.127 1 98.81 99 ARG B O 1
ATOM 2991 N N . PRO B 1 100 ? -11.578 12.773 1.035 1 98.94 100 PRO B N 1
ATOM 2992 C CA . PRO B 1 100 ? -11.898 12.141 -0.246 1 98.94 100 PRO B CA 1
ATOM 2993 C C . PRO B 1 100 ? -11.008 10.93 -0.539 1 98.94 100 PRO B C 1
ATOM 2995 O O . PRO B 1 100 ? -9.812 10.953 -0.263 1 98.94 100 PRO B O 1
ATOM 2998 N N . THR B 1 101 ? -11.633 9.859 -1.021 1 98.88 101 THR B N 1
ATOM 2999 C CA . THR B 1 101 ? -10.93 8.609 -1.285 1 98.88 101 THR B CA 1
ATOM 3000 C C . THR B 1 101 ? -11.344 8.023 -2.629 1 98.88 101 THR B C 1
ATOM 3002 O O . THR B 1 101 ? -12.539 7.996 -2.957 1 98.88 101 THR B O 1
ATOM 3005 N N . TYR B 1 102 ? -10.359 7.637 -3.445 1 98.94 102 TYR B N 1
ATOM 3006 C CA . TYR B 1 102 ? -10.586 6.805 -4.621 1 98.94 102 TYR B CA 1
ATOM 3007 C C . TYR B 1 102 ? -10.016 5.406 -4.418 1 98.94 102 TYR B C 1
ATOM 3009 O O . TYR B 1 102 ? -9 5.238 -3.734 1 98.94 102 TYR B O 1
ATOM 3017 N N . TRP B 1 103 ? -10.672 4.41 -5.016 1 98.88 103 TRP B N 1
ATOM 3018 C CA . TRP B 1 103 ? -10.141 3.051 -5.043 1 98.88 103 TRP B CA 1
ATOM 3019 C C . TRP B 1 103 ? -10.633 2.293 -6.27 1 98.88 103 TRP B C 1
ATOM 3021 O O . TRP B 1 103 ? -11.57 2.73 -6.938 1 98.88 103 TRP B O 1
ATOM 3031 N N . ALA B 1 104 ? -9.969 1.195 -6.602 1 98.81 104 ALA B N 1
ATOM 3032 C CA . ALA B 1 104 ? -10.414 0.334 -7.695 1 98.81 104 ALA B CA 1
ATOM 3033 C C . ALA B 1 104 ? -11.188 -0.87 -7.164 1 98.81 104 ALA B C 1
ATOM 3035 O O . ALA B 1 104 ? -10.797 -1.477 -6.164 1 98.81 104 ALA B O 1
ATOM 3036 N N . GLU B 1 105 ? -12.258 -1.215 -7.852 1 98.31 105 GLU B N 1
ATOM 3037 C CA . GLU B 1 105 ? -13.047 -2.396 -7.52 1 98.31 105 GLU B CA 1
ATOM 3038 C C . GLU B 1 105 ? -12.477 -3.648 -8.172 1 98.31 105 GLU B C 1
ATOM 3040 O O . GLU B 1 105 ? -12.562 -4.742 -7.617 1 98.31 105 GLU B O 1
ATOM 3045 N N . HIS B 1 106 ? -11.914 -3.467 -9.344 1 98.25 106 HIS B N 1
ATOM 3046 C CA . HIS B 1 106 ? -11.484 -4.629 -10.109 1 98.25 106 HIS B CA 1
ATOM 3047 C C . HIS B 1 106 ? -10.039 -4.477 -10.578 1 98.25 106 HIS B C 1
ATOM 3049 O O . HIS B 1 106 ? -9.531 -3.357 -10.703 1 98.25 106 HIS B O 1
ATOM 3055 N N . GLY B 1 107 ? -9.422 -5.617 -10.734 1 96.75 107 GLY B N 1
ATOM 3056 C CA . GLY B 1 107 ? -8.148 -5.641 -11.445 1 96.75 107 GLY B CA 1
ATOM 3057 C C . GLY B 1 107 ? -8.312 -5.512 -12.953 1 96.75 107 GLY B C 1
ATOM 3058 O O . GLY B 1 107 ? -9.328 -5.938 -13.516 1 96.75 107 GLY B O 1
ATOM 3059 N N . GLY B 1 108 ? -7.34 -4.902 -13.555 1 93.81 108 GLY B N 1
ATOM 3060 C CA . GLY B 1 108 ? -7.289 -4.809 -15.008 1 93.81 108 GLY B CA 1
ATOM 3061 C C . GLY B 1 108 ? -6.453 -5.898 -15.648 1 93.81 108 GLY B C 1
ATOM 3062 O O . GLY B 1 108 ? -6.641 -7.082 -15.359 1 93.81 108 GLY B O 1
ATOM 3063 N N . TYR B 1 109 ? -5.527 -5.406 -16.453 1 88.25 109 TYR B N 1
ATOM 3064 C CA . TYR B 1 109 ? -4.613 -6.297 -17.156 1 88.25 109 TYR B CA 1
ATOM 3065 C C . TYR B 1 109 ? -3.865 -7.195 -16.172 1 88.25 109 TYR B C 1
ATOM 3067 O O . TYR B 1 109 ? -3.211 -6.707 -15.25 1 88.25 109 TYR B O 1
ATOM 3075 N N . MET B 1 110 ? -3.986 -8.539 -16.281 1 87.38 110 MET B N 1
ATOM 3076 C CA . MET B 1 110 ? -3.307 -9.555 -15.492 1 87.38 110 MET B CA 1
ATOM 3077 C C . MET B 1 110 ? -3.689 -9.445 -14.023 1 87.38 110 MET B C 1
ATOM 3079 O O . MET B 1 110 ? -2.971 -9.938 -13.148 1 87.38 110 MET B O 1
ATOM 3083 N N . SER B 1 111 ? -4.684 -8.617 -13.641 1 90.94 111 SER B N 1
ATOM 3084 C CA . SER B 1 111 ? -5.348 -8.562 -12.344 1 90.94 111 SER B CA 1
ATOM 3085 C C . SER B 1 111 ? -4.559 -7.707 -11.352 1 90.94 111 SER B C 1
ATOM 3087 O O . SER B 1 111 ? -5.141 -7.09 -10.461 1 90.94 111 SER B O 1
ATOM 3089 N N . VAL B 1 112 ? -3.207 -7.598 -11.477 1 95.69 112 VAL B N 1
ATOM 3090 C CA . VAL B 1 112 ? -2.4 -6.891 -10.484 1 95.69 112 VAL B CA 1
ATOM 3091 C C . VAL B 1 112 ? -2.592 -5.387 -10.648 1 95.69 112 VAL B C 1
ATOM 3093 O O . VAL B 1 112 ? -2.879 -4.684 -9.672 1 95.69 112 VAL B O 1
ATOM 3096 N N . PRO B 1 113 ? -2.576 -4.883 -11.906 1 97.62 113 PRO B N 1
ATOM 3097 C CA . PRO B 1 113 ? -2.92 -3.467 -12.039 1 97.62 113 PRO B CA 1
ATOM 3098 C C . PRO B 1 113 ? -4.406 -3.195 -11.805 1 97.62 113 PRO B C 1
ATOM 3100 O O . PRO B 1 113 ? -5.25 -4.016 -12.18 1 97.62 113 PRO B O 1
ATOM 3103 N N . ALA B 1 114 ? -4.656 -2.104 -11.273 1 98.12 114 ALA B N 1
ATOM 3104 C CA . ALA B 1 114 ? -6.047 -1.691 -11.117 1 98.12 114 ALA B CA 1
ATOM 3105 C C . ALA B 1 114 ? -6.695 -1.417 -12.469 1 98.12 114 ALA B C 1
ATOM 3107 O O . ALA B 1 114 ? -6.027 -0.971 -13.406 1 98.12 114 ALA B O 1
ATOM 3108 N N . ASP B 1 115 ? -7.977 -1.737 -12.578 1 98.31 115 ASP B N 1
ATOM 3109 C CA . ASP B 1 115 ? -8.781 -1.283 -13.711 1 98.31 115 ASP B CA 1
ATOM 3110 C C . ASP B 1 115 ? -9.242 0.157 -13.516 1 98.31 115 ASP B C 1
ATOM 3112 O O . ASP B 1 115 ? -10.117 0.425 -12.688 1 98.31 115 ASP B O 1
ATOM 3116 N N . PRO B 1 116 ? -8.664 1.055 -14.289 1 98 116 PRO B N 1
ATOM 3117 C CA . PRO B 1 116 ? -9.031 2.457 -14.086 1 98 116 PRO B CA 1
ATOM 3118 C C . PRO B 1 116 ? -10.539 2.699 -14.211 1 98 116 PRO B C 1
ATOM 3120 O O . PRO B 1 116 ? -11.086 3.557 -13.516 1 98 116 PRO B O 1
ATOM 3123 N N . ALA B 1 117 ? -11.203 1.909 -14.992 1 97.88 117 ALA B N 1
ATOM 3124 C CA . ALA B 1 117 ? -12.633 2.1 -15.242 1 97.88 117 ALA B CA 1
ATOM 3125 C C . ALA B 1 117 ? -13.469 1.642 -14.055 1 97.88 117 ALA B C 1
ATOM 3127 O O . ALA B 1 117 ? -14.664 1.939 -13.977 1 97.88 117 ALA B O 1
ATOM 3128 N N . SER B 1 118 ? -12.859 0.939 -13.117 1 98.19 118 SER B N 1
ATOM 3129 C CA . SER B 1 118 ? -13.594 0.432 -11.961 1 98.19 118 SER B CA 1
ATOM 3130 C C . SER B 1 118 ? -13.43 1.352 -10.758 1 98.19 118 SER B C 1
ATOM 3132 O O . SER B 1 118 ? -13.789 0.987 -9.633 1 98.19 118 SER B O 1
ATOM 3134 N N . THR B 1 119 ? -12.852 2.543 -10.984 1 98.69 119 THR B N 1
ATOM 3135 C CA . THR B 1 119 ? -12.586 3.502 -9.914 1 98.69 119 THR B CA 1
ATOM 3136 C C . THR B 1 119 ? -13.891 3.941 -9.258 1 98.69 119 THR B C 1
ATOM 3138 O O . THR B 1 119 ? -14.867 4.254 -9.938 1 98.69 119 THR B O 1
ATOM 3141 N N . ARG B 1 120 ? -13.875 3.883 -7.898 1 98.56 120 ARG B N 1
ATOM 3142 C CA . ARG B 1 120 ? -14.969 4.422 -7.102 1 98.56 120 ARG B CA 1
ATOM 3143 C C . ARG B 1 120 ? -14.484 5.547 -6.191 1 98.56 120 ARG B C 1
ATOM 3145 O O . ARG B 1 120 ? -13.273 5.738 -6.023 1 98.56 120 ARG B O 1
ATOM 3152 N N . PHE B 1 121 ? -15.508 6.293 -5.754 1 98.69 121 PHE B N 1
ATOM 3153 C CA . PHE B 1 121 ? -15.211 7.477 -4.953 1 98.69 121 PHE B CA 1
ATOM 3154 C C . PHE B 1 121 ? -16.094 7.52 -3.713 1 98.69 121 PHE B C 1
ATOM 3156 O O . PHE B 1 121 ? -17.281 7.172 -3.771 1 98.69 121 PHE B O 1
ATOM 3163 N N . ALA B 1 122 ? -15.5 7.875 -2.57 1 98.75 122 ALA B N 1
ATOM 3164 C CA . ALA B 1 122 ? -16.25 8.227 -1.37 1 98.75 122 ALA B CA 1
ATOM 3165 C C . ALA B 1 122 ? -15.68 9.477 -0.708 1 98.75 122 ALA B C 1
ATOM 3167 O O . ALA B 1 122 ? -14.461 9.672 -0.694 1 98.75 122 ALA B O 1
ATOM 3168 N N . LEU B 1 123 ? -16.531 10.312 -0.248 1 98.88 123 LEU B N 1
ATOM 3169 C CA . LEU B 1 123 ? -16.156 11.453 0.591 1 98.88 123 LEU B CA 1
ATOM 3170 C C . LEU B 1 123 ? -16.562 11.211 2.039 1 98.88 123 LEU B C 1
ATOM 3172 O O . LEU B 1 123 ? -17.75 11.289 2.373 1 98.88 123 LEU B O 1
ATOM 3176 N N . CYS B 1 124 ? -15.594 10.922 2.879 1 98.88 124 CYS B N 1
ATOM 3177 C CA . CYS B 1 124 ? -15.836 10.633 4.289 1 98.88 124 CYS B CA 1
ATOM 3178 C C . CYS B 1 124 ? -15.492 11.836 5.16 1 98.88 124 CYS B C 1
ATOM 3180 O O . CYS B 1 124 ? -14.375 12.344 5.105 1 98.88 124 CYS B O 1
ATOM 3182 N N . LEU B 1 125 ? -16.438 12.328 5.883 1 98.88 125 LEU B N 1
ATOM 3183 C CA . LEU B 1 125 ? -16.266 13.398 6.867 1 98.88 125 LEU B CA 1
ATOM 3184 C C . LEU B 1 125 ? -16.469 12.859 8.281 1 98.88 125 LEU B C 1
ATOM 3186 O O . LEU B 1 125 ? -17.453 12.172 8.562 1 98.88 125 LEU B O 1
ATOM 3190 N N . PHE B 1 126 ? -15.547 13.172 9.195 1 98.56 126 PHE B N 1
ATOM 3191 C CA . PHE B 1 126 ? -15.758 12.703 10.562 1 98.56 126 PHE B CA 1
ATOM 3192 C C . PHE B 1 126 ? -15.133 13.664 11.562 1 98.56 126 PHE B C 1
ATOM 3194 O O . PHE B 1 126 ? -14.164 14.352 11.258 1 98.56 126 PHE B O 1
ATOM 3201 N N . GLU B 1 127 ? -15.711 13.711 12.734 1 98.19 127 GLU B N 1
ATOM 3202 C CA . GLU B 1 127 ? -15.203 14.586 13.789 1 98.19 127 GLU B CA 1
ATOM 3203 C C . GLU B 1 127 ? -13.836 14.117 14.281 1 98.19 127 GLU B C 1
ATOM 3205 O O . GLU B 1 127 ? -13.656 12.938 14.602 1 98.19 127 GLU B O 1
ATOM 3210 N N . ALA B 1 128 ? -12.945 15.039 14.273 1 95.81 128 ALA B N 1
ATOM 3211 C CA . ALA B 1 128 ? -11.586 14.883 14.781 1 95.81 128 ALA B CA 1
ATOM 3212 C C . ALA B 1 128 ? -11.133 16.141 15.523 1 95.81 128 ALA B C 1
ATOM 3214 O O . ALA B 1 128 ? -10.594 17.062 14.922 1 95.81 128 ALA B O 1
ATOM 3215 N N . PRO B 1 129 ? -11.242 16.109 16.828 1 93 129 PRO B N 1
ATOM 3216 C CA . PRO B 1 129 ? -10.883 17.312 17.594 1 93 129 PRO B CA 1
ATOM 3217 C C . PRO B 1 129 ? -9.438 17.75 17.375 1 93 129 PRO B C 1
ATOM 3219 O O . PRO B 1 129 ? -8.547 16.891 17.234 1 93 129 PRO B O 1
ATOM 3222 N N . MET B 1 130 ? -9.25 19.047 17.312 1 88.62 130 MET B N 1
ATOM 3223 C CA . MET B 1 130 ? -7.895 19.578 17.219 1 88.62 130 MET B CA 1
ATOM 3224 C C . MET B 1 130 ? -7.195 19.531 18.578 1 88.62 130 MET B C 1
ATOM 3226 O O . MET B 1 130 ? -7.758 19.969 19.578 1 88.62 130 MET B O 1
ATOM 3230 N N . ILE B 1 131 ? -6.059 18.969 18.547 1 83.25 131 ILE B N 1
ATOM 3231 C CA . ILE B 1 131 ? -5.309 18.828 19.781 1 83.25 131 ILE B CA 1
ATOM 3232 C C . ILE B 1 131 ? -4.379 20.031 19.969 1 83.25 131 ILE B C 1
ATOM 3234 O O . ILE B 1 131 ? -3.895 20.594 18.984 1 83.25 131 ILE B O 1
ATOM 3238 N N . ALA B 1 132 ? -4.223 20.375 21.297 1 86.25 132 ALA B N 1
ATOM 3239 C CA . ALA B 1 132 ? -3.311 21.469 21.625 1 86.25 132 ALA B CA 1
ATOM 3240 C C . ALA B 1 132 ? -1.908 21.188 21.094 1 86.25 132 ALA B C 1
ATOM 3242 O O . ALA B 1 132 ? -1.424 20.047 21.172 1 86.25 132 ALA B O 1
ATOM 3243 N N . PRO B 1 133 ? -1.301 22.203 20.562 1 88.44 133 PRO B N 1
ATOM 3244 C CA . PRO B 1 133 ? 0.038 22.016 20 1 88.44 133 PRO B CA 1
ATOM 3245 C C . PRO B 1 133 ? 1.13 21.984 21.062 1 88.44 133 PRO B C 1
ATOM 3247 O O . PRO B 1 133 ? 2.059 22.797 21.031 1 88.44 133 PRO B O 1
ATOM 3250 N N . GLN B 1 134 ? 1.066 21.031 22 1 90.5 134 GLN B N 1
ATOM 3251 C CA . GLN B 1 134 ? 1.994 20.953 23.125 1 90.5 134 GLN B CA 1
ATOM 3252 C C . GLN B 1 134 ? 3.385 20.531 22.656 1 90.5 134 GLN B C 1
ATOM 3254 O O . GLN B 1 134 ? 4.371 20.734 23.359 1 90.5 134 GLN B O 1
ATOM 3259 N N . GLY B 1 135 ? 3.438 20.031 21.5 1 96.19 135 GLY B N 1
ATOM 3260 C CA . GLY B 1 135 ? 4.715 19.578 20.984 1 96.19 135 GLY B CA 1
ATOM 3261 C C . GLY B 1 135 ? 4.922 18.078 21.125 1 96.19 135 GLY B C 1
ATOM 3262 O O . GLY B 1 135 ? 4.156 17.422 21.828 1 96.19 135 GLY B O 1
ATOM 3263 N N . PHE B 1 136 ? 5.898 17.531 20.438 1 97.44 136 PHE B N 1
ATOM 3264 C CA . PHE B 1 136 ? 6.199 16.109 20.5 1 97.44 136 PHE B CA 1
ATOM 3265 C C . PHE B 1 136 ? 7.691 15.852 20.312 1 97.44 136 PHE B C 1
ATOM 3267 O O . PHE B 1 136 ? 8.43 16.75 19.891 1 97.44 136 PHE B O 1
ATOM 3274 N N . SER B 1 137 ? 8.156 14.711 20.719 1 98.69 137 SER B N 1
ATOM 3275 C CA . SER B 1 137 ? 9.555 14.312 20.609 1 98.69 137 SER B CA 1
ATOM 3276 C C . SER B 1 137 ? 9.812 13.531 19.328 1 98.69 137 SER B C 1
ATOM 3278 O O . SER B 1 137 ? 8.922 12.828 18.828 1 98.69 137 SER B O 1
ATOM 3280 N N . VAL B 1 138 ? 11.047 13.711 18.797 1 98.88 138 VAL B N 1
ATOM 3281 C CA . VAL B 1 138 ? 11.398 12.945 17.609 1 98.88 138 VAL B CA 1
ATOM 3282 C C . VAL B 1 138 ? 12.766 12.281 17.812 1 98.88 138 VAL B C 1
ATOM 3284 O O . VAL B 1 138 ? 13.617 12.805 18.531 1 98.88 138 VAL B O 1
ATOM 3287 N N . THR B 1 139 ? 12.922 11.125 17.234 1 98.88 139 THR B N 1
ATOM 3288 C CA . THR B 1 139 ? 14.203 10.469 17 1 98.88 139 THR B CA 1
ATOM 3289 C C . THR B 1 139 ? 14.445 10.289 15.5 1 98.88 139 THR B C 1
ATOM 3291 O O . THR B 1 139 ? 13.766 10.898 14.672 1 98.88 139 THR B O 1
ATOM 3294 N N . VAL B 1 140 ? 15.523 9.633 15.102 1 98.88 140 VAL B N 1
ATOM 3295 C CA . VAL B 1 140 ? 15.797 9.336 13.703 1 98.88 140 VAL B CA 1
ATOM 3296 C C . VAL B 1 140 ? 15.43 7.891 13.391 1 98.88 140 VAL B C 1
ATOM 3298 O O . VAL B 1 140 ? 15.938 6.965 14.039 1 98.88 140 VAL B O 1
ATOM 3301 N N . SER B 1 141 ? 14.547 7.684 12.445 1 98.88 141 SER B N 1
ATOM 3302 C CA . SER B 1 141 ? 14.078 6.344 12.102 1 98.88 141 SER B CA 1
ATOM 3303 C C . SER B 1 141 ? 15.164 5.543 11.391 1 98.88 141 SER B C 1
ATOM 3305 O O . SER B 1 141 ? 15.891 6.082 10.555 1 98.88 141 SER B O 1
ATOM 3307 N N . PRO B 1 142 ? 15.312 4.258 11.688 1 98.5 142 PRO B N 1
ATOM 3308 C CA . PRO B 1 142 ? 16.141 3.408 10.828 1 98.5 142 PRO B CA 1
ATOM 3309 C C . PRO B 1 142 ? 15.508 3.125 9.477 1 98.5 142 PRO B C 1
ATOM 3311 O O . PRO B 1 142 ? 16.188 2.643 8.555 1 98.5 142 PRO B O 1
ATOM 3314 N N . PHE B 1 143 ? 14.188 3.342 9.344 1 98.69 143 PHE B N 1
ATOM 3315 C CA . PHE B 1 143 ? 13.492 3.174 8.07 1 98.69 143 PHE B CA 1
ATOM 3316 C C . PHE B 1 143 ? 13.57 4.453 7.242 1 98.69 143 PHE B C 1
ATOM 3318 O O . PHE B 1 143 ? 13.758 5.543 7.789 1 98.69 143 PHE B O 1
ATOM 3325 N N . ARG B 1 144 ? 13.438 4.293 5.938 1 98.62 144 ARG B N 1
ATOM 3326 C CA . ARG B 1 144 ? 13.641 5.406 5.016 1 98.62 144 ARG B CA 1
ATOM 3327 C C . ARG B 1 144 ? 12.469 5.539 4.047 1 98.62 144 ARG B C 1
ATOM 3329 O O . ARG B 1 144 ? 11.641 4.629 3.941 1 98.62 144 ARG B O 1
ATOM 3336 N N . ARG B 1 145 ? 12.398 6.707 3.438 1 98.69 145 ARG B N 1
ATOM 3337 C CA . ARG B 1 145 ? 11.438 6.906 2.357 1 98.69 145 ARG B CA 1
ATOM 3338 C C . ARG B 1 145 ? 11.852 6.141 1.106 1 98.69 145 ARG B C 1
ATOM 3340 O O . ARG B 1 145 ? 13.039 6.102 0.759 1 98.69 145 ARG B O 1
ATOM 3347 N N . PRO B 1 146 ? 10.852 5.527 0.459 1 98.56 146 PRO B N 1
ATOM 3348 C CA . PRO B 1 146 ? 11.172 4.984 -0.862 1 98.56 146 PRO B CA 1
ATOM 3349 C C . PRO B 1 146 ? 11.359 6.07 -1.92 1 98.56 146 PRO B C 1
ATOM 3351 O O . PRO B 1 146 ? 11.102 7.246 -1.651 1 98.56 146 PRO B O 1
ATOM 3354 N N . THR B 1 147 ? 11.891 5.672 -3.072 1 97.94 147 THR B N 1
ATOM 3355 C CA . THR B 1 147 ? 11.992 6.559 -4.227 1 97.94 147 THR B CA 1
ATOM 3356 C C . THR B 1 147 ? 10.867 6.281 -5.219 1 97.94 147 THR B C 1
ATOM 3358 O O . THR B 1 147 ? 10.188 5.258 -5.125 1 97.94 147 THR B O 1
ATOM 3361 N N . ILE B 1 148 ? 10.734 7.16 -6.16 1 98 148 ILE B N 1
ATOM 3362 C CA . ILE B 1 148 ? 9.727 7.027 -7.203 1 98 148 ILE B CA 1
ATOM 3363 C C . ILE B 1 148 ? 9.992 5.766 -8.023 1 98 148 ILE B C 1
ATOM 3365 O O . ILE B 1 148 ? 9.07 5.18 -8.594 1 98 148 ILE B O 1
ATOM 3369 N N . GLU B 1 149 ? 11.211 5.227 -8.031 1 97.81 149 GLU B N 1
ATOM 3370 C CA . GLU B 1 149 ? 11.562 4.023 -8.773 1 97.81 149 GLU B CA 1
ATOM 3371 C C . GLU B 1 149 ? 11 2.775 -8.102 1 97.81 149 GLU B C 1
ATOM 3373 O O . GLU B 1 149 ? 10.812 1.741 -8.75 1 97.81 149 GLU B O 1
ATOM 3378 N N . THR B 1 150 ? 10.688 2.93 -6.793 1 98.5 150 THR B N 1
ATOM 3379 C CA . THR B 1 150 ? 10.383 1.695 -6.078 1 98.5 150 THR B CA 1
ATOM 3380 C C . THR B 1 150 ? 8.961 1.729 -5.523 1 98.5 150 THR B C 1
ATOM 3382 O O . THR B 1 150 ? 8.414 0.694 -5.133 1 98.5 150 THR B O 1
ATOM 3385 N N . MET B 1 151 ? 8.367 2.912 -5.418 1 98.75 151 MET B N 1
ATOM 3386 C CA . MET B 1 151 ? 6.988 3.082 -4.957 1 98.75 151 MET B CA 1
ATOM 3387 C C . MET B 1 151 ? 6.367 4.34 -5.559 1 98.75 151 MET B C 1
ATOM 3389 O O . MET B 1 151 ? 7.082 5.254 -5.973 1 98.75 151 MET B O 1
ATOM 3393 N N . PRO B 1 152 ? 5.039 4.426 -5.586 1 98.62 152 PRO B N 1
ATOM 3394 C CA . PRO B 1 152 ? 4.395 5.609 -6.16 1 98.62 152 PRO B CA 1
ATOM 3395 C C . PRO B 1 152 ? 4.391 6.801 -5.203 1 98.62 152 PRO B C 1
ATOM 3397 O O . PRO B 1 152 ? 3.322 7.25 -4.781 1 98.62 152 PRO B O 1
ATOM 3400 N N . THR B 1 153 ? 5.512 7.465 -5.023 1 98.69 153 THR B N 1
ATOM 3401 C CA . THR B 1 153 ? 5.672 8.539 -4.043 1 98.69 153 THR B CA 1
ATOM 3402 C C . THR B 1 153 ? 5.07 9.836 -4.559 1 98.69 153 THR B C 1
ATOM 3404 O O . THR B 1 153 ? 4.984 10.82 -3.824 1 98.69 153 THR B O 1
ATOM 3407 N N . ASN B 1 154 ? 4.582 9.852 -5.789 1 98.25 154 ASN B N 1
ATOM 3408 C CA . ASN B 1 154 ? 3.943 11.031 -6.359 1 98.25 154 ASN B CA 1
ATOM 3409 C C . ASN B 1 154 ? 2.436 11.016 -6.121 1 98.25 154 ASN B C 1
ATOM 3411 O O . ASN B 1 154 ? 1.711 11.852 -6.668 1 98.25 154 ASN B O 1
ATOM 3415 N N . ALA B 1 155 ? 1.987 10.141 -5.359 1 98.62 155 ALA B N 1
ATOM 3416 C CA . ALA B 1 155 ? 0.582 10.023 -4.977 1 98.62 155 ALA B CA 1
ATOM 3417 C C . ALA B 1 155 ? 0.431 9.953 -3.461 1 98.62 155 ALA B C 1
ATOM 3419 O O . ALA B 1 155 ? 1.233 9.312 -2.779 1 98.62 155 ALA B O 1
ATOM 3420 N N . LYS B 1 156 ? -0.567 10.672 -2.912 1 98.56 156 LYS B N 1
ATOM 3421 C CA . LYS B 1 156 ? -0.974 10.367 -1.544 1 98.56 156 LYS B CA 1
ATOM 3422 C C . LYS B 1 156 ? -1.773 9.07 -1.485 1 98.56 156 LYS B C 1
ATOM 3424 O O . LYS B 1 156 ? -3 9.094 -1.373 1 98.56 156 LYS B O 1
ATOM 3429 N N . ALA B 1 157 ? -1.033 7.949 -1.444 1 98.75 157 ALA B N 1
ATOM 3430 C CA . ALA B 1 157 ? -1.603 6.609 -1.594 1 98.75 157 ALA B CA 1
ATOM 3431 C C . ALA B 1 157 ? -1.485 5.816 -0.295 1 98.75 157 ALA B C 1
ATOM 3433 O O . ALA B 1 157 ? -0.488 5.93 0.421 1 98.75 157 ALA B O 1
ATOM 3434 N N . GLY B 1 158 ? -2.521 5.012 -0.08 1 98.56 158 GLY B N 1
ATOM 3435 C CA . GLY B 1 158 ? -2.537 4.188 1.116 1 98.56 158 GLY B CA 1
ATOM 3436 C C . GLY B 1 158 ? -1.333 3.271 1.227 1 98.56 158 GLY B C 1
ATOM 3437 O O . GLY B 1 158 ? -0.857 2.994 2.328 1 98.56 158 GLY B O 1
ATOM 3438 N N . CYS B 1 159 ? -0.798 2.896 0.156 1 98.75 159 CYS B N 1
ATOM 3439 C CA . CYS B 1 159 ? 0.24 1.874 0.116 1 98.75 159 CYS B CA 1
ATOM 3440 C C . CYS B 1 159 ? 1.536 2.387 0.732 1 98.75 159 CYS B C 1
ATOM 3442 O O . CYS B 1 159 ? 2.441 1.604 1.028 1 98.75 159 CYS B O 1
ATOM 3444 N N . LEU B 1 160 ? 1.703 3.639 0.974 1 98.75 160 LEU B N 1
ATOM 3445 C CA . LEU B 1 160 ? 2.953 4.199 1.477 1 98.75 160 LEU B CA 1
ATOM 3446 C C . LEU B 1 160 ? 2.947 4.262 3 1 98.75 160 LEU B C 1
ATOM 3448 O O . LEU B 1 160 ? 3.996 4.445 3.621 1 98.75 160 LEU B O 1
ATOM 3452 N N . TYR B 1 161 ? 1.879 4.012 3.613 1 98.56 161 TYR B N 1
ATOM 3453 C CA . TYR B 1 161 ? 1.722 4.375 5.02 1 98.56 161 TYR B CA 1
ATOM 3454 C C . TYR B 1 161 ? 2.117 3.217 5.93 1 98.56 161 TYR B C 1
ATOM 3456 O O . TYR B 1 161 ? 2.443 3.424 7.098 1 98.56 161 TYR B O 1
ATOM 3464 N N . PRO B 1 162 ? 2.049 1.963 5.414 1 98.75 162 PRO B N 1
ATOM 3465 C CA . PRO B 1 162 ? 2.576 0.921 6.297 1 98.75 162 PRO B CA 1
ATOM 3466 C C . PRO B 1 162 ? 4.031 1.164 6.691 1 98.75 162 PRO B C 1
ATOM 3468 O O . PRO B 1 162 ? 4.434 0.835 7.809 1 98.75 162 PRO B O 1
ATOM 3471 N N . ASN B 1 163 ? 4.797 1.735 5.816 1 98.69 163 ASN B N 1
ATOM 3472 C CA . ASN B 1 163 ? 6.172 2.088 6.164 1 98.69 163 ASN B CA 1
ATOM 3473 C C . ASN B 1 163 ? 6.215 3.178 7.234 1 98.69 163 ASN B C 1
ATOM 3475 O O . ASN B 1 163 ? 7.008 3.096 8.172 1 98.69 163 ASN B O 1
ATOM 3479 N N . ASN B 1 164 ? 5.379 4.168 7.098 1 98.38 164 ASN B N 1
ATOM 3480 C CA . ASN B 1 164 ? 5.289 5.211 8.109 1 98.38 164 ASN B CA 1
ATOM 3481 C C . ASN B 1 164 ? 4.844 4.648 9.461 1 98.38 164 ASN B C 1
ATOM 3483 O O . ASN B 1 164 ? 5.328 5.078 10.508 1 98.38 164 ASN B O 1
ATOM 3487 N N . GLY B 1 165 ? 3.895 3.713 9.344 1 98.25 165 GLY B N 1
ATOM 3488 C CA . GLY B 1 165 ? 3.438 3.066 10.562 1 98.25 165 GLY B CA 1
ATOM 3489 C C . GLY B 1 165 ? 4.547 2.355 11.312 1 98.25 165 GLY B C 1
ATOM 3490 O O . GLY B 1 165 ? 4.684 2.518 12.523 1 98.25 165 GLY B O 1
ATOM 3491 N N . ARG B 1 166 ? 5.324 1.591 10.625 1 97.44 166 ARG B N 1
ATOM 3492 C CA . ARG B 1 166 ? 6.391 0.863 11.305 1 97.44 166 ARG B CA 1
ATOM 3493 C C . ARG B 1 166 ? 7.445 1.819 11.852 1 97.44 166 ARG B C 1
ATOM 3495 O O . ARG B 1 166 ? 8.031 1.57 12.906 1 97.44 166 ARG B O 1
ATOM 3502 N N . ALA B 1 167 ? 7.719 2.973 11.164 1 98.56 167 ALA B N 1
ATOM 3503 C CA . ALA B 1 167 ? 8.664 3.98 11.641 1 98.56 167 ALA B CA 1
ATOM 3504 C C . ALA B 1 167 ? 8.211 4.566 12.977 1 98.56 167 ALA B C 1
ATOM 3506 O O . ALA B 1 167 ? 9.008 4.703 13.906 1 98.56 167 ALA B O 1
ATOM 3507 N N . ILE B 1 168 ? 6.941 4.84 13.055 1 98.19 168 ILE B N 1
ATOM 3508 C CA . ILE B 1 168 ? 6.379 5.422 14.273 1 98.19 168 ILE B CA 1
ATOM 3509 C C . ILE B 1 168 ? 6.496 4.426 15.422 1 98.19 168 ILE B C 1
ATOM 3511 O O . ILE B 1 168 ? 6.906 4.789 16.531 1 98.19 168 ILE B O 1
ATOM 3515 N N . MET B 1 169 ? 6.109 3.24 15.109 1 98.31 169 MET B N 1
ATOM 3516 C CA . MET B 1 169 ? 6.098 2.24 16.172 1 98.31 169 MET B CA 1
ATOM 3517 C C . MET B 1 169 ? 7.516 1.941 16.656 1 98.31 169 MET B C 1
ATOM 3519 O O . MET B 1 169 ? 7.734 1.688 17.828 1 98.31 169 MET B O 1
ATOM 3523 N N . GLU B 1 170 ? 8.531 1.924 15.75 1 98.5 170 GLU B N 1
ATOM 3524 C CA . GLU B 1 170 ? 9.93 1.779 16.141 1 98.5 170 GLU B CA 1
ATOM 3525 C C . GLU B 1 170 ? 10.383 2.936 17.016 1 98.5 170 GLU B C 1
ATOM 3527 O O . GLU B 1 170 ? 11.047 2.723 18.031 1 98.5 170 GLU B O 1
ATOM 3532 N N . ALA B 1 171 ? 10.07 4.168 16.672 1 98.69 171 ALA B N 1
ATOM 3533 C CA . ALA B 1 171 ? 10.391 5.352 17.469 1 98.69 171 ALA B CA 1
ATOM 3534 C C . ALA B 1 171 ? 9.742 5.273 18.844 1 98.69 171 ALA B C 1
ATOM 3536 O O . ALA B 1 171 ? 10.391 5.582 19.859 1 98.69 171 ALA B O 1
ATOM 3537 N N . ARG B 1 172 ? 8.461 4.852 18.859 1 98.31 172 ARG B N 1
ATOM 3538 C CA . ARG B 1 172 ? 7.734 4.711 20.125 1 98.31 172 ARG B CA 1
ATOM 3539 C C . ARG B 1 172 ? 8.43 3.719 21.047 1 98.31 172 ARG B C 1
ATOM 3541 O O . ARG B 1 172 ? 8.516 3.943 22.266 1 98.31 172 ARG B O 1
ATOM 3548 N N . ALA B 1 173 ? 8.906 2.643 20.484 1 98.25 173 ALA B N 1
ATOM 3549 C CA . ALA B 1 173 ? 9.594 1.615 21.25 1 98.25 173 ALA B CA 1
ATOM 3550 C C . ALA B 1 173 ? 10.852 2.174 21.906 1 98.25 173 ALA B C 1
ATOM 3552 O O . ALA B 1 173 ? 11.344 1.627 22.891 1 98.25 173 ALA B O 1
ATOM 3553 N N . ARG B 1 174 ? 11.375 3.283 21.391 1 98.25 174 ARG B N 1
ATOM 3554 C CA . ARG B 1 174 ? 12.57 3.926 21.938 1 98.25 174 ARG B CA 1
ATOM 3555 C C . ARG B 1 174 ? 12.195 5.102 22.828 1 98.25 174 ARG B C 1
ATOM 3557 O O . ARG B 1 174 ? 13.07 5.828 23.312 1 98.25 174 ARG B O 1
ATOM 3564 N N . GLY B 1 175 ? 10.852 5.359 22.984 1 98.31 175 GLY B N 1
ATOM 3565 C CA . GLY B 1 175 ? 10.398 6.359 23.938 1 98.31 175 GLY B CA 1
ATOM 3566 C C . GLY B 1 175 ? 10.094 7.699 23.281 1 98.31 175 GLY B C 1
ATOM 3567 O O . GLY B 1 175 ? 9.945 8.711 23.984 1 98.31 175 GLY B O 1
ATOM 3568 N N . PHE B 1 176 ? 10.031 7.762 21.984 1 98.75 176 PHE B N 1
ATOM 3569 C CA . PHE B 1 176 ? 9.766 9.008 21.281 1 98.75 176 PHE B CA 1
ATOM 3570 C C . PHE B 1 176 ? 8.367 9 20.656 1 98.75 176 PHE B C 1
ATOM 3572 O O . PHE B 1 176 ? 7.832 7.938 20.344 1 98.75 176 PHE B O 1
ATOM 3579 N N . ASP B 1 177 ? 7.785 10.141 20.469 1 97.94 177 ASP B N 1
ATOM 3580 C CA . ASP B 1 177 ? 6.438 10.266 19.922 1 97.94 177 ASP B CA 1
ATOM 3581 C C . ASP B 1 177 ? 6.434 10.039 18.406 1 97.94 177 ASP B C 1
ATOM 3583 O O . ASP B 1 177 ? 5.441 9.562 17.844 1 97.94 177 ASP B O 1
ATOM 3587 N N . ASN B 1 178 ? 7.48 10.414 17.766 1 98.44 178 ASN B N 1
ATOM 3588 C CA . ASN B 1 178 ? 7.621 10.398 16.312 1 98.44 178 ASN B CA 1
ATOM 3589 C C . ASN B 1 178 ? 9.086 10.281 15.891 1 98.44 178 ASN B C 1
ATOM 3591 O O . ASN B 1 178 ? 9.945 9.938 16.703 1 98.44 178 ASN B O 1
ATOM 3595 N N . CYS B 1 179 ? 9.344 10.469 14.578 1 98.88 179 CYS B N 1
ATOM 3596 C CA . CYS B 1 179 ? 10.719 10.352 14.094 1 98.88 179 CYS B CA 1
ATOM 3597 C C . CYS B 1 179 ? 10.914 11.148 12.812 1 98.88 179 CYS B C 1
ATOM 3599 O O . CYS B 1 179 ? 9.945 11.469 12.125 1 98.88 179 CYS B O 1
ATOM 3601 N N . LEU B 1 180 ? 12.133 11.531 12.578 1 98.94 180 LEU B N 1
ATOM 3602 C CA . LEU B 1 180 ? 12.578 11.977 11.266 1 98.94 180 LEU B CA 1
ATOM 3603 C C . LEU B 1 180 ? 12.836 10.789 10.344 1 98.94 180 LEU B C 1
ATOM 3605 O O . LEU B 1 180 ? 13.461 9.805 10.75 1 98.94 180 LEU B O 1
ATOM 3609 N N . VAL B 1 181 ? 12.352 10.875 9.172 1 98.94 181 VAL B N 1
ATOM 3610 C CA . VAL B 1 181 ? 12.57 9.844 8.164 1 98.94 181 VAL B CA 1
ATOM 3611 C C . VAL B 1 181 ? 13.445 10.391 7.039 1 98.94 181 VAL B C 1
ATOM 3613 O O . VAL B 1 181 ? 13.18 11.477 6.516 1 98.94 181 VAL B O 1
ATOM 3616 N N . ARG B 1 182 ? 14.469 9.695 6.676 1 98.81 182 ARG B N 1
ATOM 3617 C CA . ARG B 1 182 ? 15.438 10.133 5.676 1 98.81 182 ARG B CA 1
ATOM 3618 C C . ARG B 1 182 ? 15.156 9.5 4.32 1 98.81 182 ARG B C 1
ATOM 3620 O O . ARG B 1 182 ? 14.453 8.492 4.238 1 98.81 182 ARG B O 1
ATOM 3627 N N . ASP B 1 183 ? 15.664 10.109 3.285 1 98.31 183 ASP B N 1
ATOM 3628 C CA . ASP B 1 183 ? 15.711 9.445 1.987 1 98.31 183 ASP B CA 1
ATOM 3629 C C . ASP B 1 183 ? 16.906 8.508 1.896 1 98.31 183 ASP B C 1
ATOM 3631 O O . ASP B 1 183 ? 17.609 8.289 2.885 1 98.31 183 ASP B O 1
ATOM 3635 N N . MET B 1 184 ? 17.141 7.918 0.732 1 96.38 184 MET B N 1
ATOM 3636 C CA . MET B 1 184 ? 18.172 6.902 0.55 1 96.38 184 MET B CA 1
ATOM 3637 C C . MET B 1 184 ? 19.562 7.535 0.537 1 96.38 184 MET B C 1
ATOM 3639 O O . MET B 1 184 ? 20.578 6.832 0.639 1 96.38 184 MET B O 1
ATOM 3643 N N . LEU B 1 185 ? 19.625 8.852 0.43 1 96.69 185 LEU B N 1
ATOM 3644 C CA . LEU B 1 185 ? 20.906 9.555 0.455 1 96.69 185 LEU B CA 1
ATOM 3645 C C . LEU B 1 185 ? 21.234 10.031 1.865 1 96.69 185 LEU B C 1
ATOM 3647 O O . LEU B 1 185 ? 22.312 10.594 2.1 1 96.69 185 LEU B O 1
ATOM 3651 N N . GLY B 1 186 ? 20.312 9.883 2.781 1 98 186 GLY B N 1
ATOM 3652 C CA . GLY B 1 186 ? 20.562 10.227 4.172 1 98 186 GLY B CA 1
ATOM 3653 C C . GLY B 1 186 ? 20.047 11.602 4.547 1 98 186 GLY B C 1
ATOM 3654 O O . GLY B 1 186 ? 20.234 12.062 5.676 1 98 186 GLY B O 1
ATOM 3655 N N . ASN B 1 187 ? 19.328 12.258 3.57 1 98.69 187 ASN B N 1
ATOM 3656 C CA . ASN B 1 187 ? 18.734 13.555 3.869 1 98.69 187 ASN B CA 1
ATOM 3657 C C . ASN B 1 187 ? 17.375 13.406 4.543 1 98.69 187 ASN B C 1
ATOM 3659 O O . ASN B 1 187 ? 16.594 12.516 4.195 1 98.69 187 ASN B O 1
ATOM 3663 N N . VAL B 1 188 ? 17.078 14.352 5.465 1 98.88 188 VAL B N 1
ATOM 3664 C CA . VAL B 1 188 ? 15.781 14.352 6.141 1 98.88 188 VAL B CA 1
ATOM 3665 C C . VAL B 1 188 ? 14.688 14.742 5.156 1 98.88 188 VAL B C 1
ATOM 3667 O O . VAL B 1 188 ? 14.82 15.719 4.418 1 98.88 188 VAL B O 1
ATOM 3670 N N . CYS B 1 189 ? 13.641 13.953 5.164 1 98.75 189 CYS B N 1
ATOM 3671 C CA . CYS B 1 189 ? 12.508 14.219 4.281 1 98.75 189 CYS B CA 1
ATOM 3672 C C . CYS B 1 189 ? 11.352 14.844 5.047 1 98.75 189 CYS B C 1
ATOM 3674 O O . CYS B 1 189 ? 10.805 15.867 4.629 1 98.75 189 CYS B O 1
ATOM 3676 N N . GLU B 1 190 ? 10.984 14.289 6.125 1 98.75 190 GLU B N 1
ATOM 3677 C CA . GLU B 1 190 ? 9.789 14.594 6.906 1 98.75 190 GLU B CA 1
ATOM 3678 C C . GLU B 1 190 ? 9.773 13.805 8.219 1 98.75 190 GLU B C 1
ATOM 3680 O O . GLU B 1 190 ? 10.719 13.078 8.516 1 98.75 190 GLU B O 1
ATOM 3685 N N . THR B 1 191 ? 8.789 14.055 9.062 1 98.44 191 THR B N 1
ATOM 3686 C CA . THR B 1 191 ? 8.484 13.086 10.109 1 98.44 191 THR B CA 1
ATOM 3687 C C . THR B 1 191 ? 7.641 11.938 9.562 1 98.44 191 THR B C 1
ATOM 3689 O O . THR B 1 191 ? 7.277 11.938 8.383 1 98.44 191 THR B O 1
ATOM 3692 N N . ALA B 1 192 ? 7.332 10.961 10.359 1 97.88 192 ALA B N 1
ATOM 3693 C CA . ALA B 1 192 ? 6.512 9.836 9.906 1 97.88 192 ALA B CA 1
ATOM 3694 C C . ALA B 1 192 ? 5.09 10.297 9.586 1 97.88 192 ALA B C 1
ATOM 3696 O O . ALA B 1 192 ? 4.348 9.594 8.891 1 97.88 192 ALA B O 1
ATOM 3697 N N . THR B 1 193 ? 4.715 11.555 10.031 1 96.62 193 THR B N 1
ATOM 3698 C CA . THR B 1 193 ? 3.309 11.906 9.891 1 96.62 193 THR B CA 1
ATOM 3699 C C . THR B 1 193 ? 3.16 13.312 9.32 1 96.62 193 THR B C 1
ATOM 3701 O O . THR B 1 193 ? 2.045 13.766 9.055 1 96.62 193 THR B O 1
ATOM 3704 N N . SER B 1 194 ? 4.289 14.039 9.141 1 97.56 194 SER B N 1
ATOM 3705 C CA . SER B 1 194 ? 4.156 15.453 8.789 1 97.56 194 SER B CA 1
ATOM 3706 C C . SER B 1 194 ? 5.418 15.977 8.109 1 97.56 194 SER B C 1
ATOM 3708 O O . SER B 1 194 ? 6.477 15.352 8.195 1 97.56 194 SER B O 1
ATOM 3710 N N . ASN B 1 195 ? 5.238 17.109 7.457 1 98.69 195 ASN B N 1
ATOM 3711 C CA . ASN B 1 195 ? 6.426 17.859 7.062 1 98.69 195 ASN B CA 1
ATOM 3712 C C . ASN B 1 195 ? 7.113 18.5 8.266 1 98.69 195 ASN B C 1
ATOM 3714 O O . ASN B 1 195 ? 6.535 18.562 9.352 1 98.69 195 ASN B O 1
ATOM 3718 N N . VAL B 1 196 ? 8.383 18.969 8.055 1 98.88 196 VAL B N 1
ATOM 3719 C CA . VAL B 1 196 ? 9.156 19.453 9.195 1 98.88 196 VAL B CA 1
ATOM 3720 C C . VAL B 1 196 ? 9.992 20.656 8.781 1 98.88 196 VAL B C 1
ATOM 3722 O O . VAL B 1 196 ? 10.414 20.766 7.625 1 98.88 196 VAL B O 1
ATOM 3725 N N . PHE B 1 197 ? 10.148 21.578 9.68 1 98.94 197 PHE B N 1
ATOM 3726 C CA . PHE B 1 197 ? 10.953 22.781 9.523 1 98.94 197 PHE B CA 1
ATOM 3727 C C . PHE B 1 197 ? 11.984 22.891 10.641 1 98.94 197 PHE B C 1
ATOM 3729 O O . PHE B 1 197 ? 11.766 22.406 11.75 1 98.94 197 PHE B O 1
ATOM 3736 N N . LEU B 1 198 ? 13.086 23.484 10.344 1 98.81 198 LEU B N 1
ATOM 3737 C CA . LEU B 1 198 ? 14.023 23.922 11.375 1 98.81 198 LEU B CA 1
ATOM 3738 C C . LEU B 1 198 ? 14.359 25.406 11.211 1 98.81 198 LEU B C 1
ATOM 3740 O O . LEU B 1 198 ? 14.172 25.969 10.125 1 98.81 198 LEU B O 1
ATOM 3744 N N . VAL B 1 199 ? 14.719 26.047 12.328 1 98.56 199 VAL B N 1
ATOM 3745 C CA . VAL B 1 199 ? 15.211 27.422 12.352 1 98.56 199 VAL B CA 1
ATOM 3746 C C . VAL B 1 199 ? 16.641 27.453 12.914 1 98.56 199 VAL B C 1
ATOM 3748 O O . VAL B 1 199 ? 16.906 26.828 13.945 1 98.56 199 VAL B O 1
ATOM 3751 N N . LYS B 1 200 ? 17.484 28.062 12.211 1 97.81 200 LYS B N 1
ATOM 3752 C CA . LYS B 1 200 ? 18.859 28.281 12.672 1 97.81 200 LYS B CA 1
ATOM 3753 C C . LYS B 1 200 ? 19.312 29.703 12.359 1 97.81 200 LYS B C 1
ATOM 3755 O O . LYS B 1 200 ? 19.266 30.141 11.203 1 97.81 200 LYS B O 1
ATOM 3760 N N . ASP B 1 201 ? 19.734 30.406 13.352 1 95.75 201 ASP B N 1
ATOM 3761 C CA . ASP B 1 201 ? 20.219 31.766 13.203 1 95.75 201 ASP B CA 1
ATOM 3762 C C . ASP B 1 201 ? 19.203 32.625 12.438 1 95.75 201 ASP B C 1
ATOM 3764 O O . ASP B 1 201 ? 19.578 33.344 11.5 1 95.75 201 ASP B O 1
ATOM 3768 N N . GLY B 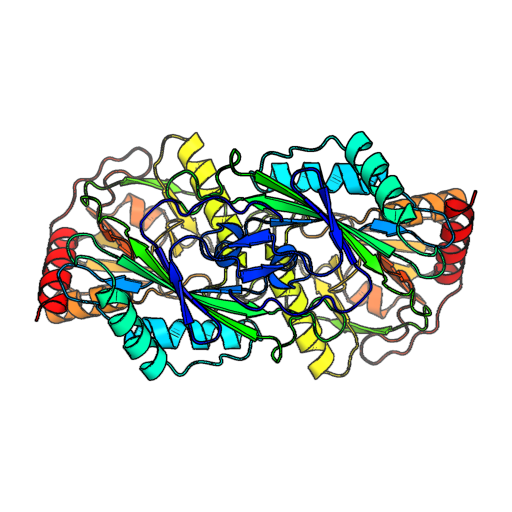1 202 ? 17.984 32.438 12.711 1 93.44 202 GLY B N 1
ATOM 3769 C CA . GLY B 1 202 ? 16.922 33.25 12.148 1 93.44 202 GLY B CA 1
ATOM 3770 C C . GLY B 1 202 ? 16.484 32.781 10.773 1 93.44 202 GLY B C 1
ATOM 3771 O O . GLY B 1 202 ? 15.5 33.281 10.227 1 93.44 202 GLY B O 1
ATOM 3772 N N . GLN B 1 203 ? 17.203 31.859 10.227 1 96.5 203 GLN B N 1
ATOM 3773 C CA . GLN B 1 203 ? 16.859 31.328 8.906 1 96.5 203 GLN B CA 1
ATOM 3774 C C . GLN B 1 203 ? 15.938 30.109 9.023 1 96.5 203 GLN B C 1
ATOM 3776 O O . GLN B 1 203 ? 16.234 29.156 9.75 1 96.5 203 GLN B O 1
ATOM 3781 N N . VAL B 1 204 ? 14.789 30.203 8.344 1 98.56 204 VAL B N 1
ATOM 3782 C CA . VAL B 1 204 ? 13.844 29.094 8.297 1 98.56 204 VAL B CA 1
ATOM 3783 C C . VAL B 1 204 ? 14.195 28.156 7.145 1 98.56 204 VAL B C 1
ATOM 3785 O O . VAL B 1 204 ? 14.375 28.609 6.012 1 98.56 204 VAL B O 1
ATOM 3788 N N . MET B 1 205 ? 14.305 26.844 7.438 1 98.75 205 MET B N 1
ATOM 3789 C CA . MET B 1 205 ? 14.602 25.859 6.402 1 98.75 205 MET B CA 1
ATOM 3790 C C . MET B 1 205 ? 13.656 24.672 6.5 1 98.75 205 MET B C 1
ATOM 3792 O O . MET B 1 205 ? 13.156 24.344 7.582 1 98.75 205 MET B O 1
ATOM 3796 N N . THR B 1 206 ? 13.375 24.094 5.398 1 98.88 206 THR B N 1
ATOM 3797 C CA . THR B 1 206 ? 12.602 22.859 5.309 1 98.88 206 THR B CA 1
ATOM 3798 C C . THR B 1 206 ? 13.141 21.953 4.195 1 98.88 206 THR B C 1
ATOM 3800 O O . THR B 1 206 ? 13.734 22.453 3.232 1 98.88 206 THR B O 1
ATOM 3803 N N . PRO B 1 207 ? 12.977 20.672 4.305 1 98.88 207 PRO B N 1
ATOM 3804 C CA . PRO B 1 207 ? 13.492 19.766 3.266 1 98.88 207 PRO B CA 1
ATOM 3805 C C . PRO B 1 207 ? 12.961 20.109 1.875 1 98.88 207 PRO B C 1
ATOM 3807 O O . PRO B 1 207 ? 11.758 20.328 1.703 1 98.88 207 PRO B O 1
ATOM 3810 N N . ALA B 1 208 ? 13.883 20.172 0.915 1 98.38 208 ALA B N 1
ATOM 3811 C CA . ALA B 1 208 ? 13.469 20.375 -0.471 1 98.38 208 ALA B CA 1
ATOM 3812 C C . ALA B 1 208 ? 12.719 19.156 -1.004 1 98.38 208 ALA B C 1
ATOM 3814 O O . ALA B 1 208 ? 13.133 18.016 -0.785 1 98.38 208 ALA B O 1
ATOM 3815 N N . PRO B 1 209 ? 11.531 19.438 -1.682 1 97.38 209 PRO B N 1
ATOM 3816 C CA . PRO B 1 209 ? 10.867 18.281 -2.305 1 97.38 209 PRO B CA 1
ATOM 3817 C C . PRO B 1 209 ? 11.773 17.547 -3.293 1 97.38 209 PRO B C 1
ATOM 3819 O O . PRO B 1 209 ? 12.297 18.156 -4.227 1 97.38 209 PRO B O 1
ATOM 3822 N N . ASN B 1 210 ? 12.023 16.328 -3.084 1 97.25 210 ASN B N 1
ATOM 3823 C CA . ASN B 1 210 ? 12.891 15.523 -3.936 1 97.25 210 ASN B CA 1
ATOM 3824 C C . ASN B 1 210 ? 12.156 14.305 -4.492 1 97.25 210 ASN B C 1
ATOM 3826 O O . ASN B 1 210 ? 12.781 13.32 -4.883 1 97.25 210 ASN B O 1
ATOM 3830 N N . ARG B 1 211 ? 10.836 14.258 -4.379 1 96.5 211 ARG B N 1
ATOM 3831 C CA . ARG B 1 211 ? 9.938 13.266 -4.969 1 96.5 211 ARG B CA 1
ATOM 3832 C C . ARG B 1 211 ? 9.867 12.016 -4.105 1 96.5 211 ARG B C 1
ATOM 3834 O O . ARG B 1 211 ? 9.383 10.977 -4.555 1 96.5 211 ARG B O 1
ATOM 3841 N N . THR B 1 212 ? 10.359 12.094 -2.857 1 97.94 212 THR B N 1
ATOM 3842 C CA . THR B 1 212 ? 10.297 10.914 -1.998 1 97.94 212 THR B CA 1
ATOM 3843 C C . THR B 1 212 ? 9.219 11.078 -0.93 1 97.94 212 THR B C 1
ATOM 3845 O O . THR B 1 212 ? 8.844 10.117 -0.263 1 97.94 212 THR B O 1
ATOM 3848 N N . PHE B 1 213 ? 8.773 12.281 -0.766 1 97.69 213 PHE B N 1
ATOM 3849 C CA . PHE B 1 213 ? 7.738 12.594 0.214 1 97.69 213 PHE B CA 1
ATOM 3850 C C . PHE B 1 213 ? 6.777 13.648 -0.33 1 97.69 213 PHE B C 1
ATOM 3852 O O . PHE B 1 213 ? 7.059 14.281 -1.346 1 97.69 213 PHE B O 1
ATOM 3859 N N . LEU B 1 214 ? 5.621 13.758 0.28 1 95.88 214 LEU B N 1
ATOM 3860 C CA . LEU B 1 214 ? 4.625 14.742 -0.135 1 95.88 214 LEU B CA 1
ATOM 3861 C C . LEU B 1 214 ? 5.004 16.141 0.353 1 95.88 214 LEU B C 1
ATOM 3863 O O . LEU B 1 214 ? 5.23 16.344 1.548 1 95.88 214 LEU B O 1
ATOM 3867 N N . SER B 1 215 ? 5.164 17.016 -0.598 1 96.06 215 SER B N 1
ATOM 3868 C CA . SER B 1 215 ? 5.23 18.422 -0.252 1 96.06 215 SER B CA 1
ATOM 3869 C C . SER B 1 215 ? 3.857 18.969 0.135 1 96.06 215 SER B C 1
ATOM 3871 O O . SER B 1 215 ? 3.084 19.375 -0.728 1 96.06 215 SER B O 1
ATOM 3873 N N . GLY B 1 216 ? 3.641 19.031 1.41 1 98 216 GLY B N 1
ATOM 3874 C CA . GLY B 1 216 ? 2.305 19.266 1.936 1 98 216 GLY B CA 1
ATOM 3875 C C . GLY B 1 216 ? 1.732 20.609 1.55 1 98 216 GLY B C 1
ATOM 3876 O O . GLY B 1 216 ? 2.471 21.594 1.428 1 98 216 GLY B O 1
ATOM 3877 N N . ILE B 1 217 ? 0.469 20.641 1.472 1 98.62 217 ILE B N 1
ATOM 3878 C CA . ILE B 1 217 ? -0.26 21.859 1.163 1 98.62 217 ILE B CA 1
ATOM 3879 C C . ILE B 1 217 ? -0.115 22.844 2.314 1 98.62 217 ILE B C 1
ATOM 3881 O O . ILE B 1 217 ? 0.164 24.031 2.096 1 98.62 217 ILE B O 1
ATOM 3885 N N . THR B 1 218 ? -0.263 22.375 3.582 1 98.44 218 THR B N 1
ATOM 3886 C CA . THR B 1 218 ? -0.034 23.219 4.75 1 98.44 218 THR B CA 1
ATOM 3887 C C . THR B 1 218 ? 1.406 23.719 4.785 1 98.44 218 THR B C 1
ATOM 3889 O O . THR B 1 218 ? 1.658 24.875 5.105 1 98.44 218 THR B O 1
ATOM 3892 N N . ARG B 1 219 ? 2.342 22.875 4.496 1 98.56 219 ARG B N 1
ATOM 3893 C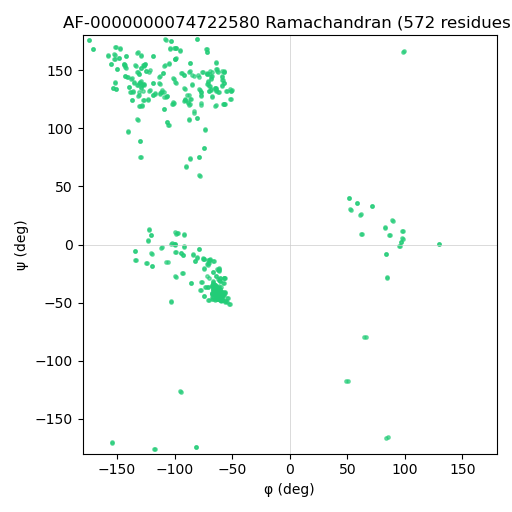 CA . ARG B 1 219 ? 3.75 23.25 4.395 1 98.56 219 ARG B CA 1
ATOM 3894 C C . ARG B 1 219 ? 3.939 24.422 3.447 1 98.56 219 ARG B C 1
ATOM 3896 O O . ARG B 1 219 ? 4.578 25.422 3.805 1 98.56 219 ARG B O 1
ATOM 3903 N N . ASN B 1 220 ? 3.381 24.312 2.238 1 98.38 220 ASN B N 1
ATOM 3904 C CA . ASN B 1 220 ? 3.525 25.359 1.234 1 98.38 220 ASN B CA 1
ATOM 3905 C C . ASN B 1 220 ? 2.861 26.656 1.682 1 98.38 220 ASN B C 1
ATOM 3907 O O . ASN B 1 220 ? 3.393 27.75 1.446 1 98.38 220 ASN B O 1
ATOM 3911 N N . ARG B 1 221 ? 1.728 26.547 2.303 1 98.5 221 ARG B N 1
ATOM 3912 C CA . ARG B 1 221 ? 1.048 27.719 2.85 1 98.5 221 ARG B CA 1
ATOM 3913 C C . ARG B 1 221 ? 1.914 28.422 3.893 1 98.5 221 ARG B C 1
ATOM 3915 O O . ARG B 1 221 ? 2.041 29.641 3.881 1 98.5 221 ARG B O 1
ATOM 3922 N N . ILE B 1 222 ? 2.553 27.672 4.75 1 98.62 222 ILE B N 1
ATOM 3923 C CA . ILE B 1 222 ? 3.381 28.219 5.82 1 98.62 222 ILE B CA 1
ATOM 3924 C C . ILE B 1 222 ? 4.613 28.891 5.227 1 98.62 222 ILE B C 1
ATOM 3926 O O . ILE B 1 222 ? 5.016 29.969 5.676 1 98.62 222 ILE B O 1
ATOM 3930 N N . ILE B 1 223 ? 5.215 28.25 4.219 1 98.5 223 ILE B N 1
ATOM 3931 C CA . ILE B 1 223 ? 6.344 28.859 3.531 1 98.5 223 ILE B CA 1
ATOM 3932 C C . ILE B 1 223 ? 5.949 30.25 3.014 1 98.5 223 ILE B C 1
ATOM 3934 O O . ILE B 1 223 ? 6.648 31.234 3.26 1 98.5 223 ILE B O 1
ATOM 3938 N N . ASP B 1 224 ? 4.828 30.359 2.344 1 98.25 224 ASP B N 1
ATOM 3939 C CA . ASP B 1 224 ? 4.348 31.594 1.752 1 98.25 224 ASP B CA 1
ATOM 3940 C C . ASP B 1 224 ? 4.07 32.656 2.828 1 98.25 224 ASP B C 1
ATOM 3942 O O . ASP B 1 224 ? 4.453 33.812 2.686 1 98.25 224 ASP B O 1
ATOM 3946 N N . LEU B 1 225 ? 3.389 32.25 3.887 1 98.5 225 LEU B N 1
ATOM 3947 C CA . LEU B 1 225 ? 3.008 33.156 4.949 1 98.5 225 LEU B CA 1
ATOM 3948 C C . LEU B 1 225 ? 4.242 33.719 5.66 1 98.5 225 LEU B C 1
ATOM 3950 O O . LEU B 1 225 ? 4.312 34.906 5.957 1 98.5 225 LEU B O 1
ATOM 3954 N N . LEU B 1 226 ? 5.191 32.844 5.945 1 98.31 226 LEU B N 1
ATOM 3955 C CA . LEU B 1 226 ? 6.418 33.312 6.598 1 98.31 226 LEU B CA 1
ATOM 3956 C C . LEU B 1 226 ? 7.195 34.25 5.695 1 98.31 226 LEU B C 1
ATOM 3958 O O . LEU B 1 226 ? 7.711 35.281 6.164 1 98.31 226 LEU B O 1
ATOM 3962 N N . TRP B 1 227 ? 7.23 33.906 4.441 1 96.88 227 TRP B N 1
ATOM 3963 C CA . TRP B 1 227 ? 7.906 34.781 3.475 1 96.88 227 TRP B CA 1
ATOM 3964 C C . TRP B 1 227 ? 7.254 36.156 3.414 1 96.88 227 TRP B C 1
ATOM 3966 O O . TRP B 1 227 ? 7.938 37.188 3.457 1 96.88 227 TRP B O 1
ATOM 3976 N N . GLN B 1 228 ? 5.984 36.188 3.342 1 97.44 228 GLN B N 1
ATOM 3977 C CA . GLN B 1 228 ? 5.238 37.438 3.266 1 97.44 228 GLN B CA 1
ATOM 3978 C C . GLN B 1 228 ? 5.441 38.281 4.523 1 97.44 228 GLN B C 1
ATOM 3980 O O . GLN B 1 228 ? 5.469 39.5 4.457 1 97.44 228 GLN B O 1
ATOM 3985 N N . TYR B 1 229 ? 5.523 37.562 5.617 1 97.12 229 TYR B N 1
ATOM 3986 C CA . TYR B 1 229 ? 5.727 38.25 6.887 1 97.12 229 TYR B CA 1
ATOM 3987 C C . TYR B 1 229 ? 7.129 38.844 6.969 1 97.12 229 TYR B C 1
ATOM 3989 O O . TYR B 1 229 ? 7.359 39.812 7.699 1 97.12 229 TYR B O 1
ATOM 3997 N N . GLY B 1 230 ? 8.102 38.156 6.238 1 96.25 230 GLY B N 1
ATOM 3998 C CA . GLY B 1 230 ? 9.43 38.75 6.203 1 96.25 230 GLY B CA 1
ATOM 3999 C C . GLY B 1 230 ? 10.531 37.75 6.562 1 96.25 230 GLY B C 1
ATOM 4000 O O . GLY B 1 230 ? 11.711 38.094 6.578 1 96.25 230 GLY B O 1
ATOM 4001 N N . PHE B 1 231 ? 10.148 36.531 6.828 1 95.56 231 PHE B N 1
ATOM 4002 C CA . PHE B 1 231 ? 11.164 35.5 7.105 1 95.56 231 PHE B CA 1
ATOM 4003 C C . PHE B 1 231 ? 11.797 35 5.816 1 95.56 231 PHE B C 1
ATOM 4005 O O . PHE B 1 231 ? 11.125 34.938 4.785 1 95.56 231 PHE B O 1
ATOM 4012 N N . LYS B 1 232 ? 13.055 34.719 5.879 1 91.44 232 LYS B N 1
ATOM 4013 C CA . LYS B 1 232 ? 13.695 34 4.785 1 91.44 232 LYS B CA 1
ATOM 4014 C C . LYS B 1 232 ? 13.469 32.5 4.922 1 91.44 232 LYS B C 1
ATOM 4016 O O . LYS B 1 232 ? 13.859 31.891 5.922 1 91.44 232 LYS B O 1
ATOM 4021 N N . THR B 1 233 ? 12.727 31.984 3.998 1 95.69 233 THR B N 1
ATOM 4022 C CA . THR B 1 233 ? 12.461 30.547 4.004 1 95.69 233 THR B CA 1
ATOM 4023 C C . THR B 1 233 ? 13.188 29.859 2.85 1 95.69 233 THR B C 1
ATOM 4025 O O . THR B 1 233 ? 13.18 30.359 1.722 1 95.69 233 THR B O 1
ATOM 4028 N N . ALA B 1 234 ? 13.898 28.766 3.133 1 97.5 234 ALA B N 1
ATOM 4029 C CA . ALA B 1 234 ? 14.633 28.047 2.094 1 97.5 234 ALA B CA 1
ATOM 4030 C C . ALA B 1 234 ? 14.273 26.562 2.1 1 97.5 234 ALA B C 1
ATOM 4032 O O . ALA B 1 234 ? 14.164 25.953 3.164 1 97.5 234 ALA B O 1
ATOM 4033 N N . GLU B 1 235 ? 13.977 26.031 0.945 1 98.31 235 GLU B N 1
ATOM 4034 C CA . GLU B 1 235 ? 13.938 24.578 0.727 1 98.31 235 GLU B CA 1
ATOM 4035 C C . GLU B 1 235 ? 15.312 24.047 0.352 1 98.31 235 GLU B C 1
ATOM 4037 O O . GLU B 1 235 ? 15.898 24.469 -0.647 1 98.31 235 GLU B O 1
ATOM 4042 N N . ARG B 1 236 ? 15.836 23.094 1.205 1 97.5 236 ARG B N 1
ATOM 4043 C CA . ARG B 1 236 ? 17.203 22.594 1.026 1 97.5 236 ARG B CA 1
ATOM 4044 C C . ARG B 1 236 ? 17.297 21.109 1.373 1 97.5 236 ARG B C 1
ATOM 4046 O O . ARG B 1 236 ? 16.391 20.562 2.018 1 97.5 236 ARG B O 1
ATOM 4053 N N . ALA B 1 237 ? 18.328 20.516 0.74 1 98.56 237 ALA B N 1
ATOM 4054 C CA . ALA B 1 237 ? 18.703 19.234 1.328 1 98.56 237 ALA B CA 1
ATOM 4055 C C . ALA B 1 237 ? 19.219 19.422 2.754 1 98.56 237 ALA B C 1
ATOM 4057 O O . ALA B 1 237 ? 20.156 20.188 2.99 1 98.56 237 ALA B O 1
ATOM 4058 N N . LEU B 1 238 ? 18.547 18.797 3.715 1 98.81 238 LEU B N 1
ATOM 4059 C CA . LEU B 1 238 ? 18.875 18.953 5.129 1 98.81 238 LEU B CA 1
ATOM 4060 C C . LEU B 1 238 ? 19.266 17.609 5.738 1 98.81 238 LEU B C 1
ATOM 4062 O O . LEU B 1 238 ? 18.625 16.578 5.453 1 98.81 238 LEU B O 1
ATOM 4066 N N . THR B 1 239 ? 20.297 17.625 6.59 1 98.75 239 THR B N 1
ATOM 4067 C CA . THR B 1 239 ? 20.781 16.422 7.25 1 98.75 239 THR B CA 1
ATOM 4068 C C . THR B 1 239 ? 20.234 16.312 8.672 1 98.75 239 THR B C 1
ATOM 4070 O O . THR B 1 239 ? 19.672 17.281 9.188 1 98.75 239 THR B O 1
ATOM 4073 N N . VAL B 1 240 ? 20.453 15.164 9.211 1 98.81 240 VAL B N 1
ATOM 4074 C CA . VAL B 1 240 ? 20.094 14.977 10.609 1 98.81 240 VAL B CA 1
ATOM 4075 C C . VAL B 1 240 ? 20.891 15.953 11.477 1 98.81 240 VAL B C 1
ATOM 4077 O O . VAL B 1 240 ? 20.375 16.5 12.461 1 98.81 240 VAL B O 1
ATOM 4080 N N . GLU B 1 241 ? 22.094 16.203 11.117 1 98.62 241 GLU B N 1
ATOM 4081 C CA . GLU B 1 241 ? 22.938 17.141 11.859 1 98.62 241 GLU B CA 1
ATOM 4082 C C . GLU B 1 241 ? 22.359 18.547 11.836 1 98.62 241 GLU B C 1
ATOM 4084 O O . GLU B 1 241 ? 22.453 19.281 12.828 1 98.62 241 GLU B O 1
ATOM 4089 N N . ASP B 1 242 ? 21.828 18.953 10.742 1 98.75 242 ASP B N 1
ATOM 4090 C CA . ASP B 1 242 ? 21.172 20.25 10.664 1 98.75 242 ASP B CA 1
ATOM 4091 C C . ASP B 1 242 ? 20.062 20.375 11.703 1 98.75 242 ASP B C 1
ATOM 4093 O O . ASP B 1 242 ? 19.922 21.406 12.367 1 98.75 242 ASP B O 1
ATOM 4097 N N . PHE B 1 243 ? 19.297 19.328 11.891 1 98.88 243 PHE B N 1
ATOM 4098 C CA . PHE B 1 243 ? 18.188 19.344 12.852 1 98.88 243 PHE B CA 1
ATOM 4099 C C . PHE B 1 243 ? 18.719 19.297 14.281 1 98.88 243 PHE B C 1
ATOM 4101 O O . PHE B 1 243 ? 18.188 19.969 15.164 1 98.88 243 PHE B O 1
ATOM 4108 N N . MET B 1 244 ? 19.797 18.547 14.492 1 98.62 244 MET B N 1
ATOM 4109 C CA . MET B 1 244 ? 20.391 18.453 15.82 1 98.62 244 MET B CA 1
ATOM 4110 C C . MET B 1 244 ? 20.922 19.812 16.281 1 98.62 244 MET B C 1
ATOM 4112 O O . MET B 1 244 ? 20.938 20.109 17.469 1 98.62 244 MET B O 1
ATOM 4116 N N . ASP B 1 245 ? 21.281 20.625 15.312 1 98.12 245 ASP B N 1
ATOM 4117 C CA . ASP B 1 245 ? 21.906 21.906 15.617 1 98.12 245 ASP B CA 1
ATOM 4118 C C . ASP B 1 245 ? 20.891 23.047 15.547 1 98.12 245 ASP B C 1
ATOM 4120 O O . ASP B 1 245 ? 21.234 24.203 15.773 1 98.12 245 ASP B O 1
ATOM 4124 N N . ALA B 1 246 ? 19.688 22.781 15.234 1 98.62 246 ALA B N 1
ATOM 4125 C CA . ALA B 1 246 ? 18.656 23.797 15.008 1 98.62 246 ALA B CA 1
ATOM 4126 C C . ALA B 1 246 ? 18.297 24.531 16.297 1 98.62 246 ALA B C 1
ATOM 4128 O O . ALA B 1 246 ? 18.359 23.938 17.375 1 98.62 246 ALA B O 1
ATOM 4129 N N . ASP B 1 247 ? 17.922 25.781 16.203 1 98.31 247 ASP B N 1
ATOM 4130 C CA . ASP B 1 247 ? 17.422 26.562 17.328 1 98.31 247 ASP B CA 1
ATOM 4131 C C . ASP B 1 247 ? 15.977 26.203 17.656 1 98.31 247 ASP B C 1
ATOM 4133 O O . ASP B 1 247 ? 15.57 26.234 18.828 1 98.31 247 ASP B O 1
ATOM 4137 N N . GLU B 1 248 ? 15.227 25.984 16.625 1 97.94 248 GLU B N 1
ATOM 4138 C CA . GLU B 1 248 ? 13.836 25.578 16.719 1 97.94 248 GLU B CA 1
ATOM 4139 C C . GLU B 1 248 ? 13.484 24.547 15.633 1 97.94 248 GLU B C 1
ATOM 4141 O O . GLU B 1 248 ? 14.086 24.547 14.562 1 97.94 248 GLU B O 1
ATOM 4146 N N . ILE B 1 249 ? 12.609 23.594 16 1 98.88 249 ILE B N 1
ATOM 4147 C CA . ILE B 1 249 ? 12.031 22.656 15.047 1 98.88 249 ILE B CA 1
ATOM 4148 C C . ILE B 1 249 ? 10.508 22.641 15.188 1 98.88 249 ILE B C 1
ATOM 4150 O O . ILE B 1 249 ? 9.984 22.656 16.312 1 98.88 249 ILE B O 1
ATOM 4154 N N . PHE B 1 250 ? 9.758 22.688 14.125 1 98.81 250 PHE B N 1
ATOM 4155 C CA . PHE B 1 250 ? 8.312 22.516 14.172 1 98.81 250 PHE B CA 1
ATOM 4156 C C . PHE B 1 250 ? 7.824 21.734 12.953 1 98.81 250 PHE B C 1
ATOM 4158 O O . PHE B 1 250 ? 8.508 21.688 11.93 1 98.81 250 PHE B O 1
ATOM 4165 N N . SER B 1 251 ? 6.715 21.078 13.062 1 98.38 251 SER B N 1
ATOM 4166 C CA . SER B 1 251 ? 6.098 20.312 11.992 1 98.38 251 SER B CA 1
ATOM 4167 C C . SER B 1 251 ? 4.887 21.031 11.414 1 98.38 251 SER B C 1
ATOM 4169 O O . SER B 1 251 ? 4.305 21.906 12.062 1 98.38 251 SER B O 1
ATOM 4171 N N . THR B 1 252 ? 4.582 20.719 10.203 1 98.25 252 THR B N 1
ATOM 4172 C CA . THR B 1 252 ? 3.361 21.203 9.57 1 98.25 252 THR B CA 1
ATOM 4173 C C . THR B 1 252 ? 2.59 20.047 8.93 1 98.25 252 THR B C 1
ATOM 4175 O O . THR B 1 252 ? 3.189 19.125 8.383 1 98.25 252 THR B O 1
ATOM 4178 N N . GLY B 1 253 ? 1.29 20.047 9.062 1 96.06 253 GLY B N 1
ATOM 4179 C CA . GLY B 1 253 ? 0.37 19.078 8.469 1 96.06 253 GLY B CA 1
ATOM 4180 C C . GLY B 1 253 ? -1.086 19.484 8.633 1 96.06 253 GLY B C 1
ATOM 4181 O O . GLY B 1 253 ? -1.409 20.391 9.406 1 96.06 253 GLY B O 1
ATOM 4182 N N . ASN B 1 254 ? -1.858 18.812 7.949 1 92.31 254 ASN B N 1
ATOM 4183 C CA . ASN B 1 254 ? -3.273 19.156 7.898 1 92.31 254 ASN B CA 1
ATOM 4184 C C . ASN B 1 254 ? -3.955 18.953 9.25 1 92.31 254 ASN B C 1
ATOM 4186 O O . ASN B 1 254 ? -4.801 19.75 9.656 1 92.31 254 ASN B O 1
ATOM 4190 N N . HIS B 1 255 ? -3.629 17.953 9.961 1 89.5 255 HIS B N 1
ATOM 4191 C CA . HIS B 1 255 ? -4.344 17.562 11.172 1 89.5 255 HIS B CA 1
ATOM 4192 C C . HIS B 1 255 ? -4.18 18.609 12.266 1 89.5 255 HIS B C 1
ATOM 4194 O O . HIS B 1 255 ? -5.164 19.031 12.883 1 89.5 255 HIS B O 1
ATOM 4200 N N . SER B 1 256 ? -2.891 19.094 12.508 1 91.56 256 SER B N 1
ATOM 4201 C CA . SER B 1 256 ? -2.631 20 13.625 1 91.56 256 SER B CA 1
ATOM 4202 C C . SER B 1 256 ? -1.994 21.297 13.148 1 91.56 256 SER B C 1
ATOM 4204 O O . SER B 1 256 ? -1.69 22.172 13.953 1 91.56 256 SER B O 1
ATOM 4206 N N . 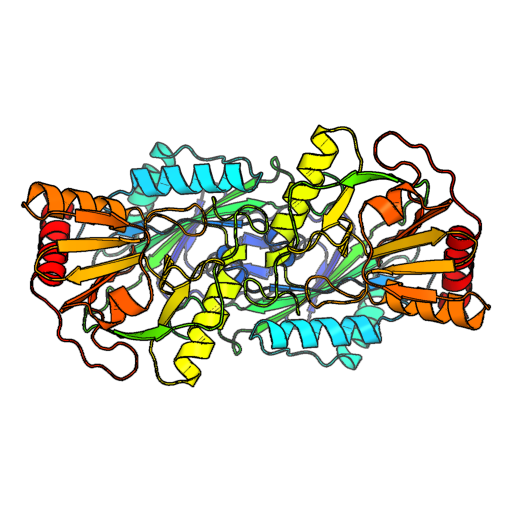LYS B 1 257 ? -1.85 21.438 11.875 1 96.56 257 LYS B N 1
ATOM 4207 C CA . LYS B 1 257 ? -1.365 22.609 11.172 1 96.56 257 LYS B CA 1
ATOM 4208 C C . LYS B 1 257 ? 0.093 22.906 11.516 1 96.56 257 LYS B C 1
ATOM 4210 O O . LYS B 1 257 ? 0.997 22.531 10.758 1 96.56 257 LYS B O 1
ATOM 4215 N N . VAL B 1 258 ? 0.399 23.531 12.672 1 98.06 258 VAL B N 1
ATOM 4216 C CA . VAL B 1 258 ? 1.774 23.812 13.086 1 98.06 258 VAL B CA 1
ATOM 4217 C C . VAL B 1 258 ? 1.991 23.328 14.516 1 98.06 258 VAL B C 1
ATOM 4219 O O . VAL B 1 258 ? 1.32 23.797 15.445 1 98.06 258 VAL B O 1
ATOM 4222 N N . VAL B 1 259 ? 2.9 22.422 14.719 1 97.88 259 VAL B N 1
ATOM 4223 C CA . VAL B 1 259 ? 3.162 21.844 16.031 1 97.88 259 VAL B CA 1
ATOM 4224 C C . VAL B 1 259 ? 4.664 21.859 16.312 1 97.88 259 VAL B C 1
ATOM 4226 O O . VAL B 1 259 ? 5.461 21.406 15.492 1 97.88 259 VAL B O 1
ATOM 4229 N N . PRO B 1 260 ? 5.09 22.391 17.453 1 98.38 260 PRO B N 1
ATOM 4230 C CA . PRO B 1 260 ? 6.52 22.406 17.766 1 98.38 260 PRO B CA 1
ATOM 4231 C C . PRO B 1 260 ? 7.078 21.016 18.078 1 98.38 260 PRO B C 1
ATOM 4233 O O . PRO B 1 260 ? 6.352 20.156 18.562 1 98.38 260 PRO B O 1
ATOM 4236 N N . VAL B 1 261 ? 8.297 20.781 17.734 1 98.69 261 VAL B N 1
ATOM 4237 C CA . VAL B 1 261 ? 9.078 19.656 18.234 1 98.69 261 VAL B CA 1
ATOM 4238 C C . VAL B 1 261 ? 9.859 20.078 19.484 1 98.69 261 VAL B C 1
ATOM 4240 O O . VAL B 1 261 ? 10.641 21.031 19.438 1 98.69 261 VAL B O 1
ATOM 4243 N N . VAL B 1 262 ? 9.648 19.359 20.547 1 98.56 262 VAL B N 1
ATOM 4244 C CA . VAL B 1 262 ? 10.172 19.875 21.812 1 98.56 262 VAL B CA 1
ATOM 4245 C C . VAL B 1 262 ? 11.32 18.984 22.297 1 98.56 262 VAL B C 1
ATOM 4247 O O . VAL B 1 262 ? 11.898 19.234 23.359 1 98.56 262 VAL B O 1
ATOM 4250 N N . GLN B 1 263 ? 11.594 17.969 21.578 1 98.69 263 GLN B N 1
ATOM 4251 C CA . GLN B 1 263 ? 12.734 17.109 21.859 1 98.69 263 GLN B CA 1
ATOM 4252 C C . GLN B 1 263 ? 13.234 16.406 20.609 1 98.69 263 GLN B C 1
ATOM 4254 O O . GLN B 1 263 ? 12.43 15.945 19.781 1 98.69 263 GLN B O 1
ATOM 4259 N N . ILE B 1 264 ? 14.531 16.391 20.422 1 98.88 264 ILE B N 1
ATOM 4260 C CA . ILE B 1 264 ? 15.164 15.578 19.391 1 98.88 264 ILE B CA 1
ATOM 4261 C C . ILE B 1 264 ? 16.281 14.742 20.016 1 98.88 264 ILE B C 1
ATOM 4263 O O . ILE B 1 264 ? 17.234 15.297 20.594 1 98.88 264 ILE B O 1
ATOM 4267 N N . GLU B 1 265 ? 16.125 13.438 19.906 1 98.44 265 GLU B N 1
ATOM 4268 C CA . GLU B 1 265 ? 17.047 12.523 20.578 1 98.44 265 GLU B CA 1
ATOM 4269 C C . GLU B 1 265 ? 17.203 12.906 22.047 1 98.44 265 GLU B C 1
ATOM 4271 O O . GLU B 1 265 ? 16.234 12.93 22.797 1 98.44 265 GLU B O 1
ATOM 4276 N N . ASP B 1 266 ? 18.359 13.266 22.453 1 97.69 266 ASP B N 1
ATOM 4277 C CA . ASP B 1 266 ? 18.609 13.547 23.859 1 97.69 266 ASP B CA 1
ATOM 4278 C C . ASP B 1 266 ? 18.578 15.047 24.125 1 97.69 266 ASP B C 1
ATOM 4280 O O . ASP B 1 266 ? 18.844 15.492 25.25 1 97.69 266 ASP B O 1
ATOM 4284 N N . ARG B 1 267 ? 18.156 15.82 23.203 1 98.19 267 ARG B N 1
ATOM 4285 C CA . ARG B 1 267 ? 18.156 17.266 23.344 1 98.19 267 ARG B CA 1
ATOM 4286 C C . ARG B 1 267 ? 16.734 17.797 23.5 1 98.19 267 ARG B C 1
ATOM 4288 O O . ARG B 1 267 ? 15.867 17.531 22.672 1 98.19 267 ARG B O 1
ATOM 4295 N N . GLU B 1 268 ? 16.594 18.531 24.531 1 97.69 268 GLU B N 1
ATOM 4296 C CA . GLU B 1 268 ? 15.328 19.234 24.734 1 97.69 268 GLU B CA 1
ATOM 4297 C C . GLU B 1 268 ? 15.297 20.562 23.984 1 97.69 268 GLU B C 1
ATOM 4299 O O . GLU B 1 268 ? 16.312 21.266 23.938 1 97.69 268 GLU B O 1
ATOM 4304 N N . LEU B 1 269 ? 14.188 20.797 23.391 1 96.94 269 LEU B N 1
ATOM 4305 C CA . LEU B 1 269 ? 13.953 22.047 22.688 1 96.94 269 LEU B CA 1
ATOM 4306 C C . LEU B 1 269 ? 12.734 22.781 23.25 1 96.94 269 LEU B C 1
ATOM 4308 O O . LEU B 1 269 ? 11.844 22.141 23.828 1 96.94 269 LEU B O 1
ATOM 4312 N N . GLN B 1 270 ? 12.742 24.031 23.188 1 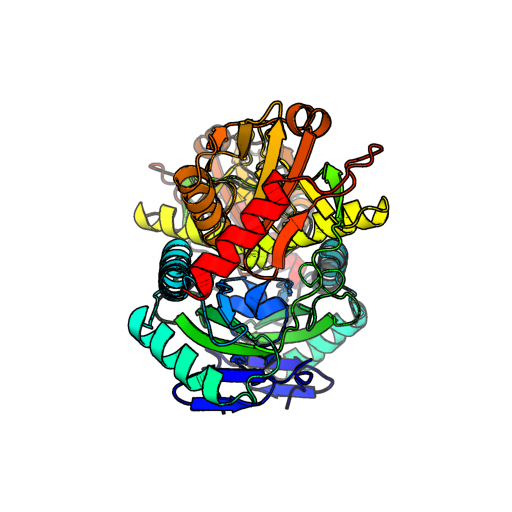94.62 270 GLN B N 1
ATOM 4313 C CA . GLN B 1 270 ? 11.562 24.828 23.5 1 94.62 270 GLN B CA 1
ATOM 4314 C C . GLN B 1 270 ? 10.859 25.297 22.234 1 94.62 270 GLN B C 1
ATOM 4316 O O . GLN B 1 270 ? 11.508 25.609 21.234 1 94.62 270 GLN B O 1
ATOM 4321 N N . PRO B 1 271 ? 9.523 25.297 22.359 1 96.31 271 PRO B N 1
ATOM 4322 C CA . PRO B 1 271 ? 8.844 25.953 21.234 1 96.31 271 PRO B CA 1
ATOM 4323 C C . PRO B 1 271 ? 9.398 27.344 20.953 1 96.31 271 PRO B C 1
ATOM 4325 O O . PRO B 1 271 ? 9.68 28.109 21.875 1 96.31 271 PRO B O 1
ATOM 4328 N N . GLY B 1 272 ? 9.664 27.656 19.688 1 95.38 272 GLY B N 1
ATOM 4329 C CA . GLY B 1 272 ? 10.328 28.891 19.344 1 95.38 272 GLY B CA 1
ATOM 4330 C C . GLY B 1 272 ? 9.383 29.938 18.766 1 95.38 272 GLY B C 1
ATOM 4331 O O . GLY B 1 272 ? 8.203 29.641 18.531 1 95.38 272 GLY B O 1
ATOM 4332 N N . PRO B 1 273 ? 9.883 31.094 18.656 1 96.94 273 PRO B N 1
ATOM 4333 C CA . PRO B 1 273 ? 9.039 32.219 18.188 1 96.94 273 PRO B CA 1
ATOM 4334 C C . PRO B 1 273 ? 8.609 32.062 16.734 1 96.94 273 PRO B C 1
ATOM 4336 O O . PRO B 1 273 ? 7.539 32.531 16.344 1 96.94 273 PRO B O 1
ATOM 4339 N N . VAL B 1 274 ? 9.422 31.438 15.906 1 97.94 274 VAL B N 1
ATOM 4340 C CA . VAL B 1 274 ? 9.102 31.328 14.492 1 97.94 274 VAL B CA 1
ATOM 4341 C C . VAL B 1 274 ? 7.93 30.359 14.305 1 97.94 274 VAL B C 1
ATOM 4343 O O . VAL B 1 274 ? 6.977 30.656 13.578 1 97.94 274 VAL B O 1
ATOM 4346 N N . GLY B 1 275 ? 7.996 29.172 14.961 1 97.56 275 GLY B N 1
ATOM 4347 C CA . GLY B 1 275 ? 6.875 28.25 14.914 1 97.56 275 GLY B CA 1
ATOM 4348 C C . GLY B 1 275 ? 5.582 28.844 15.438 1 97.56 275 GLY B C 1
ATOM 4349 O O . GLY B 1 275 ? 4.516 28.641 14.852 1 97.56 275 GLY B O 1
ATOM 4350 N N . LYS B 1 276 ? 5.711 29.531 16.484 1 97.38 276 LYS B N 1
ATOM 4351 C CA . LYS B 1 276 ? 4.551 30.219 17.047 1 97.38 276 LYS B CA 1
ATOM 4352 C C . LYS B 1 276 ? 3.973 31.219 16.062 1 97.38 276 LYS B C 1
ATOM 4354 O O . LYS B 1 276 ? 2.756 31.297 15.875 1 97.38 276 LYS B O 1
ATOM 4359 N N . LYS B 1 277 ? 4.84 32 15.492 1 98.31 277 LYS B N 1
ATOM 4360 C CA . LYS B 1 277 ? 4.398 33 14.523 1 98.31 277 LYS B CA 1
ATOM 4361 C C . LYS B 1 277 ? 3.779 32.312 13.297 1 98.31 277 LYS B C 1
ATOM 4363 O O . LYS B 1 277 ? 2.777 32.812 12.758 1 98.31 277 LYS B O 1
ATOM 4368 N N . ALA B 1 278 ? 4.395 31.266 12.828 1 98.5 278 ALA B N 1
ATOM 4369 C CA . ALA B 1 278 ? 3.852 30.516 11.703 1 98.5 278 ALA B CA 1
ATOM 4370 C C . ALA B 1 278 ? 2.41 30.094 11.969 1 98.5 278 ALA B C 1
ATOM 4372 O O . ALA B 1 278 ? 1.542 30.234 11.109 1 98.5 278 ALA B O 1
ATOM 4373 N N . ARG B 1 279 ? 2.201 29.578 13.141 1 97.94 279 ARG B N 1
ATOM 4374 C CA . ARG B 1 279 ? 0.855 29.156 13.516 1 97.94 279 ARG B CA 1
ATOM 4375 C C . ARG B 1 279 ? -0.1 30.344 13.539 1 97.94 279 ARG B C 1
ATOM 4377 O O . ARG B 1 279 ? -1.221 30.266 13.031 1 97.94 279 ARG B O 1
ATOM 4384 N N . GLU B 1 280 ? 0.323 31.391 14.133 1 98.12 280 GLU B N 1
ATOM 4385 C CA . GLU B 1 280 ? -0.479 32.625 14.195 1 98.12 280 GLU B CA 1
ATOM 4386 C C . GLU B 1 280 ? -0.853 33.094 12.805 1 98.12 280 GLU B C 1
ATOM 4388 O O . GLU B 1 280 ? -2.014 33.438 12.547 1 98.12 280 GLU B O 1
ATOM 4393 N N . LEU B 1 281 ? 0.154 33.156 11.961 1 98.62 281 LEU B N 1
ATOM 4394 C CA . LEU B 1 281 ? -0.066 33.594 10.594 1 98.62 281 LEU B CA 1
ATOM 4395 C C . LEU B 1 281 ? -1.04 32.688 9.859 1 98.62 281 LEU B C 1
ATOM 4397 O O . LEU B 1 281 ? -1.881 33.156 9.086 1 98.62 281 LEU B O 1
ATOM 4401 N N . TYR B 1 282 ? -0.929 31.438 10.062 1 98.44 282 TYR B N 1
ATOM 4402 C CA . TYR B 1 282 ? -1.843 30.484 9.43 1 98.44 282 TYR B CA 1
ATOM 4403 C C . TYR B 1 282 ? -3.279 30.734 9.875 1 98.44 282 TYR B C 1
ATOM 4405 O O . TYR B 1 282 ? -4.199 30.734 9.055 1 98.44 282 TYR B O 1
ATOM 4413 N N . TRP B 1 283 ? -3.465 30.922 11.148 1 97.88 283 TRP B N 1
ATOM 4414 C CA . TRP B 1 283 ? -4.805 31.156 11.68 1 97.88 283 TRP B CA 1
ATOM 4415 C C . TRP B 1 283 ? -5.395 32.438 11.133 1 97.88 283 TRP B C 1
ATOM 4417 O O . TRP B 1 283 ? -6.57 32.5 10.758 1 97.88 283 TRP B O 1
ATOM 4427 N N . GLU B 1 284 ? -4.566 33.469 11.125 1 98.44 284 GLU B N 1
ATOM 4428 C CA . GLU B 1 284 ? -5.008 34.719 10.57 1 98.44 284 GLU B CA 1
ATOM 4429 C C . GLU B 1 284 ? -5.418 34.594 9.109 1 98.44 284 GLU B C 1
ATOM 4431 O O . GLU B 1 284 ? -6.48 35.062 8.703 1 98.44 284 GLU B O 1
ATOM 4436 N N . TRP B 1 285 ? -4.609 33.938 8.398 1 98.5 285 TRP B N 1
ATOM 4437 C CA . TRP B 1 285 ? -4.883 33.719 6.98 1 98.5 285 TRP B CA 1
ATOM 4438 C C . TRP B 1 285 ? -6.152 32.875 6.793 1 98.5 285 TRP B C 1
ATOM 4440 O O . TRP B 1 285 ? -7.004 33.219 5.973 1 98.5 285 TRP B O 1
ATOM 4450 N N . ALA B 1 286 ? -6.281 31.781 7.547 1 98.06 286 ALA B N 1
ATOM 4451 C CA . ALA B 1 286 ? -7.402 30.859 7.406 1 98.06 286 ALA B CA 1
ATOM 4452 C C . ALA B 1 286 ? -8.734 31.562 7.676 1 98.06 286 ALA B C 1
ATOM 4454 O O . ALA B 1 286 ? -9.75 31.219 7.07 1 98.06 286 ALA B O 1
ATOM 4455 N N . HIS B 1 287 ? -8.781 32.594 8.57 1 97.56 287 HIS B N 1
ATOM 4456 C CA . HIS B 1 287 ? -10.023 33.25 8.977 1 97.56 287 HIS B CA 1
ATOM 4457 C C . HIS B 1 287 ? -10.219 34.562 8.219 1 97.56 287 HIS B C 1
ATOM 4459 O O . HIS B 1 287 ? -11.242 35.219 8.383 1 97.56 287 HIS B O 1
ATOM 4465 N N . GLY B 1 288 ? -9.305 35 7.461 1 90.5 288 GLY B N 1
ATOM 4466 C CA . GLY B 1 288 ? -9.367 36.281 6.777 1 90.5 288 GLY B CA 1
ATOM 4467 C C . GLY B 1 288 ? -9.75 36.156 5.316 1 90.5 288 GLY B C 1
ATOM 4468 O O . GLY B 1 288 ? -10.664 35.406 4.965 1 90.5 288 GLY B O 1
#

Organism: NCBI:txid2562239

Nearest PDB structures (foldseek):
  4jxu-assembly1_A-2  TM=9.876E-01  e=8.772E-49  Sinorhizobium meliloti 1021
  4jxu-assembly2_B-2  TM=9.873E-01  e=3.888E-48  Sinorhizobium meliloti 1021
  4tvi-assembly1_B  TM=9.950E-01  e=4.937E-45  Brucella abortus 2308
  6thq-assembly1_A  TM=9.160E-01  e=7.671E-26  Thermoproteus uzoniensis 768-20
  1i1k-assembly1_A  TM=9.063E-01  e=2.844E-25  Escherichia coli